Protein AF-0000000067716350 (afdb_homodimer)

Radius of gyration: 27.46 Å; Cα contacts (8 Å, |Δi|>4): 1296; chains: 2; bounding box: 77×73×74 Å

Nearest PDB structures (foldseek):
  3fq6-assembly1_A  TM=5.181E-01  e=1.708E+00  Bacteroides thetaiotaomicron
  4jrn-assembly1_A  TM=2.133E-01  e=3.505E-01  Toxoplasma gondii
  5oq6-assembly1_A  TM=3.630E-01  e=6.935E+00  Homo sapiens
  6ylk-assembly1_A  TM=3.065E-01  e=8.325E+00  Homo sapiens
  3fq6-assembly1_A  TM=5.169E-01  e=1.437E+00  Bacteroides thetaiotaomicron

pLDDT: mean 84.92, std 12.06, range [36.22, 98.44]

Secondary structure (DSSP, 8-state):
---EEEEEEEEE-TT-S--TTTTTTSS-S-EEEEEEETTS-EEEEEES-HHHHHHHHHHH-TTEEEEEEEE-SSS-HHHHHHHHHHHHHTTS-B--STTTTPPPPSS-EEEEEEE-------S-GGG---TTTS--SHHHHHHHHHHTSTTHHHHHHHHHHHHHHH-SSHHHHBTTTEEEEES--TT-BTTEEEEEEEEETTEEEEEEEEETTSSS--EEEEEEEEPPSS-HHHHS-TTSSEEEEEEEEETTEEEEEEEEEHHHHHHHHTTSS--TTHHHHHHHHHHHHHHHHHT-S-TTGGG--HHHHHHHHHHHHTTTTT-/---EEEEEEEEE-TT-S--TTTTTTSS-S-EEEEEEETTS-EEEEEES-HHHHHHHHHHH-TTEEEEEEEE-SSS-HHHHHHHHHHHHHHHS-B--STTTTPPPPSS-EEEEEEE-------S-GGG---TTTS--SHHHHHHHHHHTSTTHHHHHHHHHHHHHHH-SSHHHHBTTTEEEEES--TT-BTTEEEEEEEEETTEEEEEEEEETTSSS--EEEEEEEEPPSS-HHHHS-TTSSEEEEEEEEETTEEEEEEEEEHHHHHHHHTTSS--TTHHHHHHHHHHHHHHHHHT-S-TTGGG--HHHHHHHHHHHHTTTTT-

Organism: Corynebacterium glutamicum (strain ATCC 13032 / DSM 20300 / JCM 1318 / BCRC 11384 / CCUG 27702 / LMG 3730 / NBRC 12168 / NCIMB 10025 / NRRL B-2784 / 534) (NCBI:txid196627)

Structure (mmCIF, N/CA/C/O backbone):
data_AF-0000000067716350-model_v1
#
loop_
_entity.id
_entity.type
_entity.pdbx_description
1 polymer 'GIY-YIG domain-containing protein'
#
loop_
_atom_site.group_PDB
_atom_site.id
_atom_site.type_symbol
_atom_site.label_atom_id
_atom_site.label_alt_id
_atom_site.label_comp_id
_atom_site.label_asym_id
_atom_site.label_entity_id
_atom_site.label_seq_id
_atom_site.pdbx_PDB_ins_code
_atom_site.Cartn_x
_atom_site.Cartn_y
_atom_site.Cartn_z
_atom_site.occupancy
_atom_site.B_iso_or_equiv
_atom_site.auth_seq_id
_atom_site.auth_comp_id
_atom_site.auth_asym_id
_atom_site.auth_atom_id
_atom_site.pdbx_PDB_model_num
ATOM 1 N N . MET A 1 1 ? 18.609 28.844 41.25 1 36.41 1 MET A N 1
ATOM 2 C CA . MET A 1 1 ? 18.25 27.516 40.75 1 36.41 1 MET A CA 1
ATOM 3 C C . MET A 1 1 ? 18.672 27.344 39.312 1 36.41 1 MET A C 1
ATOM 5 O O . MET A 1 1 ? 18.453 28.219 38.469 1 36.41 1 MET A O 1
ATOM 9 N N . GLU A 1 2 ? 19.562 26.531 39.031 1 51.62 2 GLU A N 1
ATOM 10 C CA . GLU A 1 2 ? 20.281 26.406 37.75 1 51.62 2 GLU A CA 1
ATOM 11 C C . GLU A 1 2 ? 19.328 26 36.625 1 51.62 2 GLU A C 1
ATOM 13 O O . GLU A 1 2 ? 18.547 25.062 36.781 1 51.62 2 GLU A O 1
ATOM 18 N N . LYS A 1 3 ? 19.062 26.984 35.844 1 61.62 3 LYS A N 1
ATOM 19 C CA . LYS A 1 3 ? 18.203 26.781 34.688 1 61.62 3 LYS A CA 1
ATOM 20 C C . LYS A 1 3 ? 18.734 25.641 33.812 1 61.62 3 LYS A C 1
ATOM 22 O O . LYS A 1 3 ? 19.938 25.562 33.562 1 61.62 3 LYS A O 1
ATOM 27 N N . GLN A 1 4 ? 17.984 24.469 33.75 1 74.25 4 GLN A N 1
ATOM 28 C CA . GLN A 1 4 ? 18.328 23.375 32.844 1 74.25 4 GLN A CA 1
ATOM 29 C C . GLN A 1 4 ? 17.922 23.703 31.406 1 74.25 4 GLN A C 1
ATOM 31 O O . GLN A 1 4 ? 16.781 24.094 31.172 1 74.25 4 GLN A O 1
ATOM 36 N N . PHE A 1 5 ? 18.984 23.781 30.562 1 71 5 PHE A N 1
ATOM 37 C CA . PHE A 1 5 ? 18.766 24.109 29.156 1 71 5 PHE A CA 1
ATOM 38 C C . PHE A 1 5 ? 18.625 22.844 28.312 1 71 5 PHE A C 1
ATOM 40 O O . PHE A 1 5 ? 19.406 21.906 28.469 1 71 5 PHE A O 1
ATOM 47 N N . PHE A 1 6 ? 17.438 22.781 27.609 1 79.62 6 PHE A N 1
ATOM 48 C CA . PHE A 1 6 ? 17.219 21.703 26.672 1 79.62 6 PHE A CA 1
ATOM 49 C C . PHE A 1 6 ? 17.188 22.219 25.234 1 79.62 6 PHE A C 1
ATOM 51 O O . PHE A 1 6 ? 16.516 23.203 24.953 1 79.62 6 PHE A O 1
ATOM 58 N N . THR A 1 7 ? 18.094 21.625 24.438 1 79.38 7 THR A N 1
ATOM 59 C CA . THR A 1 7 ? 18.172 22.016 23.031 1 79.38 7 THR A CA 1
ATOM 60 C C . THR A 1 7 ? 17.438 21.016 22.156 1 79.38 7 THR A C 1
ATOM 62 O O . THR A 1 7 ? 17.656 19.812 22.266 1 79.38 7 THR A O 1
ATOM 65 N N . GLY A 1 8 ? 16.453 21.609 21.453 1 83.88 8 GLY A N 1
ATOM 66 C CA . GLY A 1 8 ? 15.758 20.797 20.469 1 83.88 8 GLY A CA 1
ATOM 67 C C . GLY A 1 8 ? 16 21.234 19.047 1 83.88 8 GLY A C 1
ATOM 68 O O . GLY A 1 8 ? 16.844 22.109 18.797 1 83.88 8 GLY A O 1
ATOM 69 N N . LYS A 1 9 ? 15.547 20.516 18.109 1 84.12 9 LYS A N 1
ATOM 70 C CA . LYS A 1 9 ? 15.617 20.859 16.688 1 84.12 9 LYS A CA 1
ATOM 71 C C . LYS A 1 9 ? 14.227 21.062 16.094 1 84.12 9 LYS A C 1
ATOM 73 O O . LYS A 1 9 ? 13.289 20.344 16.438 1 84.12 9 LYS A O 1
ATOM 78 N N . ARG A 1 10 ? 14.227 22.109 15.289 1 84.38 10 ARG A N 1
ATOM 79 C CA . ARG A 1 10 ? 12.977 22.406 14.602 1 84.38 10 ARG A CA 1
ATOM 80 C C . ARG A 1 10 ? 13.016 21.953 13.148 1 84.38 10 ARG A C 1
ATOM 82 O O . ARG A 1 10 ? 14.008 22.172 12.453 1 84.38 10 ARG A O 1
ATOM 89 N N . PHE A 1 11 ? 11.961 21.25 12.711 1 82.62 11 PHE A N 1
ATOM 90 C CA . PHE A 1 11 ? 11.859 20.703 11.367 1 82.62 11 PHE A CA 1
ATOM 91 C C . PHE A 1 11 ? 10.594 21.203 10.672 1 82.62 11 PHE A C 1
ATOM 93 O O . PHE A 1 11 ? 9.539 21.312 11.305 1 82.62 11 PHE A O 1
ATOM 100 N N . ASP A 1 12 ? 10.781 21.625 9.422 1 77.56 12 ASP A N 1
ATOM 101 C CA . ASP A 1 12 ? 9.609 21.844 8.578 1 77.56 12 ASP A CA 1
ATOM 102 C C . ASP A 1 12 ? 8.969 20.531 8.164 1 77.56 12 ASP A C 1
ATOM 104 O O . ASP A 1 12 ? 9.609 19.703 7.512 1 77.56 12 ASP A O 1
ATOM 108 N N . VAL A 1 13 ? 7.637 20.406 8.656 1 76.56 13 VAL A N 1
ATOM 109 C CA . VAL A 1 13 ? 7.035 19.094 8.414 1 76.56 13 VAL A CA 1
ATOM 110 C C . VAL A 1 13 ? 5.742 19.266 7.621 1 76.56 13 VAL A C 1
ATOM 112 O O . VAL A 1 13 ? 4.891 18.375 7.613 1 76.56 13 VAL A O 1
ATOM 115 N N . ARG A 1 14 ? 5.348 20.375 7 1 66.88 14 ARG A N 1
ATOM 116 C CA . ARG A 1 14 ? 4.105 20.734 6.324 1 66.88 14 ARG A CA 1
ATOM 117 C C . ARG A 1 14 ? 3.654 19.625 5.383 1 66.88 14 ARG A C 1
ATOM 119 O O . ARG A 1 14 ? 2.469 19.281 5.332 1 66.88 14 ARG A O 1
ATOM 126 N N . ASP A 1 15 ? 4.504 19.016 4.75 1 61.78 15 ASP A N 1
ATOM 127 C CA . ASP A 1 15 ? 4.074 18.078 3.723 1 61.78 15 ASP A CA 1
ATOM 128 C C . ASP A 1 15 ? 4.605 16.672 4.008 1 61.78 15 ASP A C 1
ATOM 130 O O . ASP A 1 15 ? 4.676 15.828 3.107 1 61.78 15 ASP A O 1
ATOM 134 N N . LEU A 1 16 ? 4.82 16.562 5.414 1 69.06 16 LEU A N 1
ATOM 135 C CA . LEU A 1 16 ? 5.395 15.258 5.73 1 69.06 16 LEU A CA 1
ATOM 136 C C . LEU A 1 16 ? 4.379 14.375 6.441 1 69.06 16 LEU A C 1
ATOM 138 O O . LEU A 1 16 ? 3.74 14.805 7.402 1 69.06 16 LEU A O 1
ATOM 142 N N . GLU A 1 17 ? 4.191 13.219 5.898 1 66.25 17 GLU A N 1
ATOM 143 C CA . GLU A 1 17 ? 3.344 12.242 6.586 1 66.25 17 GLU A CA 1
ATOM 144 C C . GLU A 1 17 ? 4.113 11.516 7.684 1 66.25 17 GLU A C 1
ATOM 146 O O . GLU A 1 17 ? 3.52 11.031 8.648 1 66.25 17 GLU A O 1
ATOM 151 N N . SER A 1 18 ? 5.449 11.422 7.391 1 69.88 18 SER A N 1
ATOM 152 C CA . SER A 1 18 ? 6.34 10.812 8.375 1 69.88 18 SER A CA 1
ATOM 153 C C . SER A 1 18 ? 7.551 11.703 8.648 1 69.88 18 SER A C 1
ATOM 155 O O . SER A 1 18 ? 8.008 12.422 7.758 1 69.88 18 SER A O 1
ATOM 157 N N . ILE A 1 19 ? 7.918 11.719 9.875 1 76.75 19 ILE A N 1
ATOM 158 C CA . ILE A 1 19 ? 9.062 12.555 10.242 1 76.75 19 ILE A CA 1
ATOM 159 C C . ILE A 1 19 ? 10.266 11.672 10.555 1 76.75 19 ILE A C 1
ATOM 161 O O . ILE A 1 19 ? 11.242 12.141 11.141 1 76.75 19 ILE A O 1
ATOM 165 N N . ALA A 1 20 ? 10.133 10.398 10.188 1 72.94 20 ALA A N 1
ATOM 166 C CA . ALA A 1 20 ? 11.227 9.477 10.492 1 72.94 20 ALA A CA 1
ATOM 167 C C . ALA A 1 20 ? 12.531 9.953 9.875 1 72.94 20 ALA A C 1
ATOM 169 O O . ALA A 1 20 ? 13.578 9.945 10.523 1 72.94 20 ALA A O 1
ATOM 170 N N . PHE A 1 21 ? 12.453 10.422 8.695 1 71 21 PHE A N 1
ATOM 171 C CA . PHE A 1 21 ? 13.664 10.781 7.973 1 71 21 PHE A CA 1
ATOM 172 C C . PHE A 1 21 ? 14.273 12.062 8.531 1 71 21 PHE A C 1
ATOM 174 O O . PHE A 1 21 ? 15.5 12.219 8.547 1 71 21 PHE A O 1
ATOM 181 N N . VAL A 1 22 ? 13.406 12.93 9.008 1 74.62 22 VAL A N 1
ATOM 182 C CA . VAL A 1 22 ? 13.945 14.203 9.477 1 74.62 22 VAL A CA 1
ATOM 183 C C . VAL A 1 22 ? 14.57 14.016 10.859 1 74.62 22 VAL A C 1
ATOM 185 O O . VAL A 1 22 ? 15.492 14.758 11.227 1 74.62 22 VAL A O 1
ATOM 188 N N . LEU A 1 23 ? 14.102 12.977 11.562 1 78.25 23 LEU A N 1
ATOM 189 C CA . LEU A 1 23 ? 14.617 12.758 12.906 1 78.25 23 LEU A CA 1
ATOM 190 C C . LEU A 1 23 ? 15.672 11.656 12.914 1 78.25 23 LEU A C 1
ATOM 192 O O . LEU A 1 23 ? 16.047 11.148 13.977 1 78.25 23 LEU A O 1
ATOM 196 N N . ARG A 1 24 ? 16.062 11.273 11.789 1 70.38 24 ARG A N 1
ATOM 197 C CA . ARG A 1 24 ? 16.922 10.109 11.648 1 70.38 24 ARG A CA 1
ATOM 198 C C . ARG A 1 24 ? 18.219 10.281 12.445 1 70.38 24 ARG A C 1
ATOM 200 O O . ARG A 1 24 ? 18.781 9.305 12.938 1 70.38 24 ARG A O 1
ATOM 207 N N . ASP A 1 25 ? 18.609 11.484 12.578 1 69.19 25 ASP A N 1
ATOM 208 C CA . ASP A 1 25 ? 19.875 11.742 13.242 1 69.19 25 ASP A CA 1
ATOM 209 C C . ASP A 1 25 ? 19.688 11.938 14.742 1 69.19 25 ASP A C 1
ATOM 211 O O . ASP A 1 25 ? 20.656 12.125 15.477 1 69.19 25 ASP A O 1
ATOM 215 N N . GLU A 1 26 ? 18.484 11.883 15.133 1 76 26 GLU A N 1
ATOM 216 C CA . GLU A 1 26 ? 18.219 12.008 16.562 1 76 26 GLU A CA 1
ATOM 217 C C . GLU A 1 26 ? 18.547 10.719 17.297 1 76 26 GLU A C 1
ATOM 219 O O . GLU A 1 26 ? 18.375 9.625 16.75 1 76 26 GLU A O 1
ATOM 224 N N . PRO A 1 27 ? 19.078 10.82 18.422 1 76.38 27 PRO A N 1
ATOM 225 C CA . PRO A 1 27 ? 19.531 9.625 19.156 1 76.38 27 PRO A CA 1
ATOM 226 C C . PRO A 1 27 ? 18.375 8.688 19.516 1 76.38 27 PRO A C 1
ATOM 228 O O . PRO A 1 27 ? 18.578 7.477 19.625 1 76.38 27 PRO A O 1
ATOM 231 N N . HIS A 1 28 ? 17.328 9.133 19.766 1 80 28 HIS A N 1
ATOM 232 C CA . HIS A 1 28 ? 16.125 8.359 20.031 1 80 28 HIS A CA 1
ATOM 233 C C . HIS A 1 28 ? 14.867 9.164 19.703 1 80 28 HIS A C 1
ATOM 235 O O . HIS A 1 28 ? 14.945 10.367 19.438 1 80 28 HIS A O 1
ATOM 241 N N . PHE A 1 29 ? 13.789 8.508 19.672 1 86.19 29 PHE A N 1
ATOM 242 C CA . PHE A 1 29 ? 12.547 9.141 19.25 1 86.19 29 PHE A CA 1
ATOM 243 C C . PHE A 1 29 ? 11.672 9.477 20.438 1 86.19 29 PHE A C 1
ATOM 245 O O . PHE A 1 29 ? 10.523 9.906 20.281 1 86.19 29 PHE A O 1
ATOM 252 N N . ARG A 1 30 ? 12.297 9.227 21.609 1 90.88 30 ARG A N 1
ATOM 253 C CA . ARG A 1 30 ? 11.578 9.594 22.828 1 90.88 30 ARG A CA 1
ATOM 254 C C . ARG A 1 30 ? 11.844 11.047 23.188 1 90.88 30 ARG A C 1
ATOM 256 O O . ARG A 1 30 ? 12.992 11.5 23.188 1 90.88 30 ARG A O 1
ATOM 263 N N . GLY A 1 31 ? 10.828 11.781 23.547 1 93.44 31 GLY A N 1
ATOM 264 C CA . GLY A 1 31 ? 11.055 13.141 24.016 1 93.44 31 GLY A CA 1
ATOM 265 C C . GLY A 1 31 ? 9.805 14 23.969 1 93.44 31 GLY A C 1
ATOM 266 O O . GLY A 1 31 ? 8.688 13.484 23.922 1 93.44 31 GLY A O 1
ATOM 267 N N . LEU A 1 32 ? 10.109 15.281 24.156 1 93.44 32 LEU A N 1
ATOM 268 C CA . LEU A 1 32 ? 9.086 16.312 24.031 1 93.44 32 LEU A CA 1
ATOM 269 C C . LEU A 1 32 ? 9.039 16.859 22.609 1 93.44 32 LEU A C 1
ATOM 271 O O . LEU A 1 32 ? 10.047 16.844 21.906 1 93.44 32 LEU A O 1
ATOM 275 N N . TYR A 1 33 ? 7.895 17.141 22.234 1 94 33 TYR A N 1
ATOM 276 C CA . TYR A 1 33 ? 7.793 17.766 20.938 1 94 33 TYR A CA 1
ATOM 277 C C . TYR A 1 33 ? 6.754 18.891 20.938 1 94 33 TYR A C 1
ATOM 279 O O . TYR A 1 33 ? 5.859 18.906 21.797 1 94 33 TYR A O 1
ATOM 287 N N . ARG A 1 34 ? 7.008 19.844 20.109 1 93.69 34 ARG A N 1
ATOM 288 C CA . ARG A 1 34 ? 6.07 20.938 19.875 1 93.69 34 ARG A CA 1
ATOM 289 C C . ARG A 1 34 ? 5.707 21.031 18.391 1 93.69 34 ARG A C 1
ATOM 291 O O . ARG A 1 34 ? 6.586 21.078 17.531 1 93.69 34 ARG A O 1
ATOM 298 N N . LEU A 1 35 ? 4.434 20.875 18.141 1 93.69 35 LEU A N 1
ATOM 299 C CA . LEU A 1 35 ? 3.908 21.062 16.797 1 93.69 35 LEU A CA 1
ATOM 300 C C . LEU A 1 35 ? 3.438 22.5 16.594 1 93.69 35 LEU A C 1
ATOM 302 O O . LEU A 1 35 ? 2.859 23.109 17.5 1 93.69 35 LEU A O 1
ATOM 306 N N . SER A 1 36 ? 3.762 23.062 15.484 1 91.94 36 SER A N 1
ATOM 307 C CA . SER A 1 36 ? 3.191 24.344 15.086 1 91.94 36 SER A CA 1
ATOM 308 C C . SER A 1 36 ? 2.213 24.172 13.93 1 91.94 36 SER A C 1
ATOM 310 O O . SER A 1 36 ? 2.424 23.344 13.047 1 91.94 36 SER A O 1
ATOM 312 N N . PHE A 1 37 ? 1.216 24.984 13.938 1 89.75 37 PHE A N 1
ATOM 313 C CA . PHE A 1 37 ? 0.148 24.875 12.953 1 89.75 37 PHE A CA 1
ATOM 314 C C . PHE A 1 37 ? 0.086 26.125 12.078 1 89.75 37 PHE A C 1
ATOM 316 O O . PHE A 1 37 ? 0.583 27.188 12.469 1 89.75 37 PHE A O 1
ATOM 323 N N . ALA A 1 38 ? -0.551 26 11 1 83.81 38 ALA A N 1
ATOM 324 C CA . ALA A 1 38 ? -0.684 27.094 10.047 1 83.81 38 ALA A CA 1
ATOM 325 C C . ALA A 1 38 ? -1.463 28.266 10.656 1 83.81 38 ALA A C 1
ATOM 327 O O . ALA A 1 38 ? -1.252 29.422 10.297 1 83.81 38 ALA A O 1
ATOM 328 N N . THR A 1 39 ? -2.234 27.953 11.602 1 83.69 39 THR A N 1
ATOM 329 C CA . THR A 1 39 ? -3.074 28.953 12.242 1 83.69 39 THR A CA 1
ATOM 330 C C . THR A 1 39 ? -2.27 29.75 13.266 1 83.69 39 THR A C 1
ATOM 332 O O . THR A 1 39 ? -2.756 30.75 13.797 1 83.69 39 THR A O 1
ATOM 335 N N . GLY A 1 40 ? -1.108 29.312 13.539 1 86.94 40 GLY A N 1
ATOM 336 C CA . GLY A 1 40 ? -0.303 29.969 14.555 1 86.94 40 GLY A CA 1
ATOM 337 C C . GLY A 1 40 ? -0.373 29.281 15.906 1 86.94 40 GLY A C 1
ATOM 338 O O . GLY A 1 40 ? 0.397 29.594 16.812 1 86.94 40 GLY A O 1
ATOM 339 N N . GLU A 1 41 ? -1.265 28.328 15.977 1 90.38 41 GLU A N 1
ATOM 340 C CA . GLU A 1 41 ? -1.387 27.562 17.219 1 90.38 41 GLU A CA 1
ATOM 341 C C . GLU A 1 41 ? -0.26 26.547 17.359 1 90.38 41 GLU A C 1
ATOM 343 O O . GLU A 1 41 ? 0.483 26.297 16.406 1 90.38 41 GLU A O 1
ATOM 348 N N . ALA A 1 42 ? -0.177 26.078 18.578 1 93.31 42 ALA A N 1
ATOM 349 C CA . ALA A 1 42 ? 0.829 25.047 18.844 1 93.31 42 ALA A CA 1
ATOM 350 C C . ALA A 1 42 ? 0.242 23.891 19.656 1 93.31 42 ALA A C 1
ATOM 352 O O . ALA A 1 42 ? -0.865 24 20.188 1 93.31 42 ALA A O 1
ATOM 353 N N . TYR A 1 43 ? 0.91 22.781 19.562 1 93.88 43 TYR A N 1
ATOM 354 C CA . TYR A 1 43 ? 0.632 21.625 20.406 1 93.88 43 TYR A CA 1
ATOM 355 C C . TYR A 1 43 ? 1.918 21.047 20.984 1 93.88 43 TYR A C 1
ATOM 357 O O . TYR A 1 43 ? 2.912 20.891 20.281 1 93.88 43 TYR A O 1
ATOM 365 N N . VAL A 1 44 ? 1.834 20.859 22.25 1 93.81 44 VAL A N 1
ATOM 366 C CA . VAL A 1 44 ? 2.992 20.266 22.922 1 93.81 44 VAL A CA 1
ATOM 367 C C . VAL A 1 44 ? 2.639 18.891 23.453 1 93.81 44 VAL A C 1
ATOM 369 O O . VAL A 1 44 ? 1.575 18.688 24.047 1 93.81 44 VAL A O 1
ATOM 372 N N . GLY A 1 45 ? 3.492 17.953 23.156 1 93.31 45 GLY A N 1
ATOM 373 C CA . GLY A 1 45 ? 3.289 16.594 23.641 1 93.31 45 GLY A CA 1
ATOM 374 C C . GLY A 1 45 ? 4.586 15.875 23.953 1 93.31 45 GLY A C 1
ATOM 375 O O . GLY A 1 45 ? 5.672 16.453 23.812 1 93.31 45 GLY A O 1
ATOM 376 N N . GLN A 1 46 ? 4.434 14.727 24.578 1 93.31 46 GLN A N 1
ATOM 377 C CA . GLN A 1 46 ? 5.539 13.805 24.797 1 93.31 46 GLN A CA 1
ATOM 378 C C . GLN A 1 46 ? 5.246 12.438 24.188 1 93.31 46 GLN A C 1
ATOM 380 O O . GLN A 1 46 ? 4.09 12.094 23.938 1 93.31 46 GLN A O 1
ATOM 385 N N . SER A 1 47 ? 6.32 11.82 23.766 1 91.81 47 SER A N 1
ATOM 386 C CA . SER A 1 47 ? 6.133 10.484 23.219 1 91.81 47 SER A CA 1
ATOM 387 C C . SER A 1 47 ? 7.387 9.633 23.391 1 91.81 47 SER A C 1
ATOM 389 O O . SER A 1 47 ? 8.5 10.156 23.422 1 91.81 47 SER A O 1
ATOM 391 N N . VAL A 1 48 ? 7.184 8.312 23.625 1 88.62 48 VAL A N 1
ATOM 392 C CA . VAL A 1 48 ? 8.297 7.371 23.609 1 88.62 48 VAL A CA 1
ATOM 393 C C . VAL A 1 48 ? 8.805 7.18 22.188 1 88.62 48 VAL A C 1
ATOM 395 O O . VAL A 1 48 ? 9.969 6.836 21.969 1 88.62 48 VAL A O 1
ATOM 398 N N . ASN A 1 49 ? 7.953 7.398 21.234 1 86.44 49 ASN A N 1
ATOM 399 C CA . ASN A 1 49 ? 8.266 7.359 19.812 1 86.44 49 ASN A CA 1
ATOM 400 C C . ASN A 1 49 ? 7.527 8.453 19.047 1 86.44 49 ASN A C 1
ATOM 402 O O . ASN A 1 49 ? 6.402 8.242 18.594 1 86.44 49 ASN A O 1
ATOM 406 N N . VAL A 1 50 ? 8.203 9.609 18.828 1 90.25 50 VAL A N 1
ATOM 407 C CA . VAL A 1 50 ? 7.566 10.797 18.266 1 90.25 50 VAL A CA 1
ATOM 408 C C . VAL A 1 50 ? 7.211 10.555 16.812 1 90.25 50 VAL A C 1
ATOM 410 O O . VAL A 1 50 ? 6.281 11.164 16.281 1 90.25 50 VAL A O 1
ATOM 413 N N . VAL A 1 51 ? 7.934 9.641 16.188 1 83.19 51 VAL A N 1
ATOM 414 C CA . VAL A 1 51 ? 7.641 9.344 14.797 1 83.19 51 VAL A CA 1
ATOM 415 C C . VAL A 1 51 ? 6.25 8.727 14.68 1 83.19 51 VAL A C 1
ATOM 417 O O . VAL A 1 51 ? 5.434 9.164 13.867 1 83.19 51 VAL A O 1
ATOM 420 N N . ASN A 1 52 ? 6.059 7.793 15.523 1 81.19 52 ASN A N 1
ATOM 421 C CA . ASN A 1 52 ? 4.746 7.16 15.539 1 81.19 52 ASN A CA 1
ATOM 422 C C . ASN A 1 52 ? 3.656 8.148 15.953 1 81.19 52 ASN A C 1
ATOM 424 O O . ASN A 1 52 ? 2.582 8.18 15.352 1 81.19 52 ASN A O 1
ATOM 428 N N . ARG A 1 53 ? 3.932 8.914 16.922 1 86.38 53 ARG A N 1
ATOM 429 C CA . ARG A 1 53 ? 2.961 9.867 17.438 1 86.38 53 ARG A CA 1
ATOM 430 C C . ARG A 1 53 ? 2.594 10.906 16.391 1 86.38 53 ARG A C 1
ATOM 432 O O . ARG A 1 53 ? 1.437 11.328 16.297 1 86.38 53 ARG A O 1
ATOM 439 N N . PHE A 1 54 ? 3.596 11.266 15.641 1 88.38 54 PHE A N 1
ATOM 440 C CA . PHE A 1 54 ? 3.367 12.273 14.617 1 88.38 54 PHE A CA 1
ATOM 441 C C . PHE A 1 54 ? 2.379 11.773 13.57 1 88.38 54 PHE A C 1
ATOM 443 O O . PHE A 1 54 ? 1.527 12.531 13.102 1 88.38 54 PHE A O 1
ATOM 450 N N . THR A 1 55 ? 2.521 10.523 13.25 1 76.62 55 THR A N 1
ATOM 451 C CA . THR A 1 55 ? 1.597 9.945 12.289 1 76.62 55 THR A CA 1
ATOM 452 C C . THR A 1 55 ? 0.154 10.094 12.766 1 76.62 55 THR A C 1
ATOM 454 O O . THR A 1 55 ? -0.732 10.438 11.977 1 76.62 55 THR A O 1
ATOM 457 N N . GLY A 1 56 ? -0.042 9.859 14.016 1 74.94 56 GLY A N 1
ATOM 458 C CA . GLY A 1 56 ? -1.354 10.07 14.602 1 74.94 56 GLY A CA 1
ATOM 459 C C . GLY A 1 56 ? -1.802 11.523 14.555 1 74.94 56 GLY A C 1
ATOM 460 O O . GLY A 1 56 ? -2.957 11.805 14.234 1 74.94 56 GLY A O 1
ATOM 461 N N . HIS A 1 57 ? -0.879 12.383 14.859 1 86.88 57 HIS A N 1
ATOM 462 C CA . HIS A 1 57 ? -1.189 13.812 14.828 1 86.88 57 HIS A CA 1
ATOM 463 C C . HIS A 1 57 ? -1.551 14.266 13.422 1 86.88 57 HIS A C 1
ATOM 465 O O . HIS A 1 57 ? -2.48 15.055 13.234 1 86.88 57 HIS A O 1
ATOM 471 N N . ARG A 1 58 ? -0.813 13.727 12.516 1 79.5 58 ARG A N 1
ATOM 472 C CA . ARG A 1 58 ? -1.031 14.102 11.125 1 79.5 58 ARG A CA 1
ATOM 473 C C . ARG A 1 58 ? -2.402 13.633 10.641 1 79.5 58 ARG A C 1
ATOM 475 O O . ARG A 1 58 ? -3.061 14.336 9.867 1 79.5 58 ARG A O 1
ATOM 482 N N . ARG A 1 59 ? -2.818 12.57 11.094 1 69 59 ARG A N 1
ATOM 483 C CA . ARG A 1 59 ? -4.152 12.086 10.758 1 69 59 ARG A CA 1
ATOM 484 C C . ARG A 1 59 ? -5.23 13 11.328 1 69 59 ARG A C 1
ATOM 486 O O . ARG A 1 59 ? -6.273 13.203 10.711 1 69 59 ARG A O 1
ATOM 493 N N . ARG A 1 60 ? -4.855 13.492 12.43 1 70.44 60 ARG A N 1
ATOM 494 C CA . ARG A 1 60 ? -5.812 14.336 13.133 1 70.44 60 ARG A CA 1
ATOM 495 C C . ARG A 1 60 ? -5.789 15.766 12.602 1 70.44 60 ARG A C 1
ATOM 497 O O . ARG A 1 60 ? -6.832 16.406 12.5 1 70.44 60 ARG A O 1
ATOM 504 N N . TRP A 1 61 ? -4.594 16.219 12.359 1 79.5 61 TRP A N 1
ATOM 505 C CA . TRP A 1 61 ? -4.398 17.609 11.945 1 79.5 61 TRP A CA 1
ATOM 506 C C . TRP A 1 61 ? -3.615 17.688 10.641 1 79.5 61 TRP A C 1
ATOM 508 O O . TRP A 1 61 ? -2.463 17.25 10.578 1 79.5 61 TRP A O 1
ATOM 518 N N . ASP A 1 62 ? -4.176 18.406 9.703 1 71.88 62 ASP A N 1
ATOM 519 C CA . ASP A 1 62 ? -3.525 18.484 8.398 1 71.88 62 ASP A CA 1
ATOM 520 C C . ASP A 1 62 ? -2.729 19.781 8.258 1 71.88 62 ASP A C 1
ATOM 522 O O . ASP A 1 62 ? -2.016 19.984 7.27 1 71.88 62 ASP A O 1
ATOM 526 N N . ASP A 1 63 ? -2.824 20.578 9.227 1 80.81 63 ASP A N 1
ATOM 527 C CA . ASP A 1 63 ? -2.217 21.906 9.07 1 80.81 63 ASP A CA 1
ATOM 528 C C . ASP A 1 63 ? -0.964 22.031 9.938 1 80.81 63 ASP A C 1
ATOM 530 O O . ASP A 1 63 ? -0.575 23.141 10.312 1 80.81 63 ASP A O 1
ATOM 534 N N . ILE A 1 64 ? -0.385 20.859 10.273 1 86.69 64 ILE A N 1
ATOM 535 C CA . ILE A 1 64 ? 0.888 20.906 10.984 1 86.69 64 ILE A CA 1
ATOM 536 C C . ILE A 1 64 ? 1.979 21.422 10.055 1 86.69 64 ILE A C 1
ATOM 538 O O . ILE A 1 64 ? 2.158 20.906 8.945 1 86.69 64 ILE A O 1
ATOM 542 N N . ILE A 1 65 ? 2.768 22.453 10.523 1 82.5 65 ILE A N 1
ATOM 543 C CA . ILE A 1 65 ? 3.752 23.047 9.617 1 82.5 65 ILE A CA 1
ATOM 544 C C . ILE A 1 65 ? 5.16 22.766 10.141 1 82.5 65 ILE A C 1
ATOM 546 O O . ILE A 1 65 ? 6.113 22.672 9.359 1 82.5 65 ILE A O 1
ATOM 550 N N . SER A 1 66 ? 5.371 22.641 11.438 1 87.69 66 SER A N 1
ATOM 551 C CA . SER A 1 66 ? 6.707 22.391 11.961 1 87.69 66 SER A CA 1
ATOM 552 C C . SER A 1 66 ? 6.656 21.531 13.219 1 87.69 66 SER A C 1
ATOM 554 O O . SER A 1 66 ? 5.625 21.453 13.891 1 87.69 66 SER A O 1
ATOM 556 N N . LEU A 1 67 ? 7.73 20.797 13.383 1 91.31 67 LEU A N 1
ATOM 557 C CA . LEU A 1 67 ? 7.965 19.969 14.562 1 91.31 67 LEU A CA 1
ATOM 558 C C . LEU A 1 67 ? 9.273 20.359 15.242 1 91.31 67 LEU A C 1
ATOM 560 O O . LEU A 1 67 ? 10.32 20.422 14.594 1 91.31 67 LEU A O 1
ATOM 564 N N . GLU A 1 68 ? 9.148 20.766 16.438 1 90.06 68 GLU A N 1
ATOM 565 C CA . GLU A 1 68 ? 10.312 20.922 17.297 1 90.06 68 GLU A CA 1
ATOM 566 C C . GLU A 1 68 ? 10.461 19.719 18.234 1 90.06 68 GLU A C 1
ATOM 568 O O . GLU A 1 68 ? 9.523 19.375 18.969 1 90.06 68 GLU A O 1
ATOM 573 N N . PHE A 1 69 ? 11.594 19.109 18.078 1 92.38 69 PHE A N 1
ATOM 574 C CA . PHE A 1 69 ? 11.781 17.875 18.844 1 92.38 69 PHE A CA 1
ATOM 575 C C . PHE A 1 69 ? 12.914 18.031 19.844 1 92.38 69 PHE A C 1
ATOM 577 O O . PHE A 1 69 ? 13.984 18.547 19.5 1 92.38 69 PHE A O 1
ATOM 584 N N . PHE A 1 70 ? 12.594 17.703 21.141 1 89.62 70 PHE A N 1
ATOM 585 C CA . PHE A 1 70 ? 13.547 17.672 22.25 1 89.62 70 PHE A CA 1
ATOM 586 C C . PHE A 1 70 ? 13.75 16.234 22.734 1 89.62 70 PHE A C 1
ATOM 588 O O . PHE A 1 70 ? 12.93 15.727 23.516 1 89.62 70 PHE A O 1
ATOM 595 N N . PRO A 1 71 ? 14.828 15.617 22.297 1 88.75 71 PRO A N 1
ATOM 596 C CA . PRO A 1 71 ? 15.039 14.227 22.688 1 88.75 71 PRO A CA 1
ATOM 597 C C . PRO A 1 71 ? 15.43 14.078 24.156 1 88.75 71 PRO A C 1
ATOM 599 O O . PRO A 1 71 ? 16.203 14.883 24.672 1 88.75 71 PRO A O 1
ATOM 602 N N . PHE A 1 72 ? 14.695 13.18 24.859 1 87 72 PHE A N 1
ATOM 603 C CA . PHE A 1 72 ? 15 12.82 26.25 1 87 72 PHE A CA 1
ATOM 604 C C . PHE A 1 72 ? 15.047 11.305 26.406 1 87 72 PHE A C 1
ATOM 606 O O . PHE A 1 72 ? 14.07 10.609 26.109 1 87 72 PHE A O 1
ATOM 613 N N . ALA A 1 73 ? 16.125 10.781 26.766 1 80.81 73 ALA A N 1
ATOM 614 C CA . ALA A 1 73 ? 16.281 9.336 26.891 1 80.81 73 ALA A CA 1
ATOM 615 C C . ALA A 1 73 ? 15.57 8.812 28.141 1 80.81 73 ALA A C 1
ATOM 617 O O . ALA A 1 73 ? 14.836 7.828 28.094 1 80.81 73 ALA A O 1
ATOM 618 N N . ASN A 1 74 ? 15.758 9.344 29.312 1 78.88 74 ASN A N 1
ATOM 619 C CA . ASN A 1 74 ? 15.328 8.727 30.562 1 78.88 74 ASN A CA 1
ATOM 620 C C . ASN A 1 74 ? 14.617 9.727 31.469 1 78.88 74 ASN A C 1
ATOM 622 O O . ASN A 1 74 ? 14.164 9.367 32.562 1 78.88 74 ASN A O 1
ATOM 626 N N . GLU A 1 75 ? 14.414 10.867 31.141 1 75.31 75 GLU A N 1
ATOM 627 C CA . GLU A 1 75 ? 13.828 11.883 32 1 75.31 75 GLU A CA 1
ATOM 628 C C . GLU A 1 75 ? 12.32 11.688 32.125 1 75.31 75 GLU A C 1
ATOM 630 O O . GLU A 1 75 ? 11.688 11.078 31.266 1 75.31 75 GLU A O 1
ATOM 635 N N . ASP A 1 76 ? 11.875 11.945 33.375 1 83.81 76 ASP A N 1
ATOM 636 C CA . ASP A 1 76 ? 10.43 12.094 33.5 1 83.81 76 ASP A CA 1
ATOM 637 C C . ASP A 1 76 ? 9.914 13.25 32.625 1 83.81 76 ASP A C 1
ATOM 639 O O . ASP A 1 76 ? 10.25 14.414 32.906 1 83.81 76 ASP A O 1
ATOM 643 N N . LEU A 1 77 ? 9.062 12.922 31.734 1 88.69 77 LEU A N 1
ATOM 644 C CA . LEU A 1 77 ? 8.68 13.898 30.719 1 88.69 77 LEU A CA 1
ATOM 645 C C . LEU A 1 77 ? 7.488 14.727 31.203 1 88.69 77 LEU A C 1
ATOM 647 O O . LEU A 1 77 ? 7.203 15.789 30.641 1 88.69 77 LEU A O 1
ATOM 651 N N . ASN A 1 78 ? 6.863 14.312 32.281 1 87.75 78 ASN A N 1
ATOM 652 C CA . ASN A 1 78 ? 5.629 14.977 32.688 1 87.75 78 ASN A CA 1
ATOM 653 C C . ASN A 1 78 ? 5.891 16.406 33.125 1 87.75 78 ASN A C 1
ATOM 655 O O . ASN A 1 78 ? 5.266 17.344 32.625 1 87.75 78 ASN A O 1
ATOM 659 N N . PRO A 1 79 ? 6.785 16.531 34.062 1 83.56 79 PRO A N 1
ATOM 660 C CA . PRO A 1 79 ? 7.039 17.922 34.469 1 83.56 79 PRO A CA 1
ATOM 661 C C . PRO A 1 79 ? 7.586 18.781 33.344 1 83.56 79 PRO A C 1
ATOM 663 O O . PRO A 1 79 ? 7.289 19.969 33.25 1 83.56 79 PRO A O 1
ATOM 666 N N . LEU A 1 80 ? 8.398 18.203 32.562 1 86.19 80 LEU A N 1
ATOM 667 C CA . LEU A 1 80 ? 8.977 18.922 31.422 1 86.19 80 LEU A CA 1
ATOM 668 C C . LEU A 1 80 ? 7.898 19.328 30.422 1 86.19 80 LEU A C 1
ATOM 670 O O . LEU A 1 80 ? 7.926 20.453 29.906 1 86.19 80 LEU A O 1
ATOM 674 N N . GLU A 1 81 ? 6.996 18.391 30.156 1 90.12 81 GLU A N 1
ATOM 675 C CA . GLU A 1 81 ? 5.895 18.688 29.25 1 90.12 81 GLU A CA 1
ATOM 676 C C . GLU A 1 81 ? 5.051 19.844 29.766 1 90.12 81 GLU A C 1
ATOM 678 O O . GLU A 1 81 ? 4.723 20.766 29 1 90.12 81 GLU A O 1
ATOM 683 N N . LYS A 1 82 ? 4.742 19.844 31.047 1 86.06 82 LYS A N 1
ATOM 684 C CA . LYS A 1 82 ? 3.963 20.922 31.641 1 86.06 82 LYS A CA 1
ATOM 685 C C . LYS A 1 82 ? 4.676 22.266 31.484 1 86.06 82 LYS A C 1
ATOM 687 O O . LYS A 1 82 ? 4.047 23.281 31.156 1 86.06 82 LYS A O 1
ATOM 692 N N . THR A 1 83 ? 5.938 22.219 31.734 1 84.25 83 THR A N 1
ATOM 693 C CA . THR A 1 83 ? 6.727 23.438 31.625 1 84.25 83 THR A CA 1
ATOM 694 C C . THR A 1 83 ? 6.734 23.953 30.188 1 84.25 83 THR A C 1
ATOM 696 O O . THR A 1 83 ? 6.559 25.156 29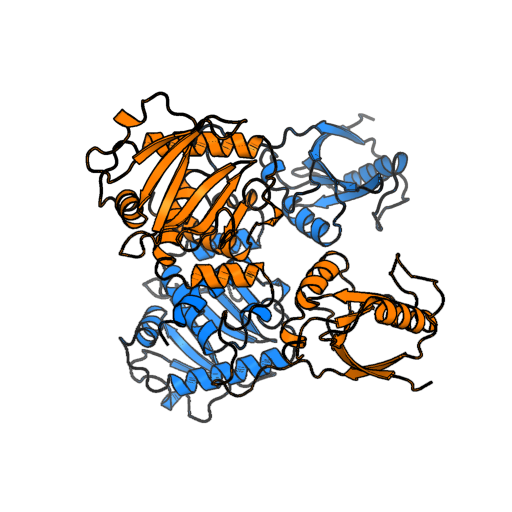.953 1 84.25 83 THR A O 1
ATOM 699 N N . LEU A 1 84 ? 6.957 23.047 29.25 1 88.75 84 LEU A N 1
ATOM 700 C CA . LEU A 1 84 ? 7 23.438 27.859 1 88.75 84 LEU A CA 1
ATOM 701 C C . LEU A 1 84 ? 5.645 23.969 27.391 1 88.75 84 LEU A C 1
ATOM 703 O O . LEU A 1 84 ? 5.574 24.906 26.609 1 88.75 84 LEU A O 1
ATOM 707 N N . ILE A 1 85 ? 4.562 23.375 27.844 1 89.62 85 ILE A N 1
ATOM 708 C CA . ILE A 1 85 ? 3.227 23.875 27.516 1 89.62 85 ILE A CA 1
ATOM 709 C C . ILE A 1 85 ? 3.068 25.297 28.016 1 89.62 85 ILE A C 1
ATOM 711 O O . ILE A 1 85 ? 2.666 26.188 27.266 1 89.62 85 ILE A O 1
ATOM 715 N N . SER A 1 86 ? 3.375 25.5 29.25 1 85.44 86 SER A N 1
ATOM 716 C CA . SER A 1 86 ? 3.242 26.812 29.859 1 85.44 86 SER A CA 1
ATOM 717 C C . SER A 1 86 ? 4.074 27.859 29.109 1 85.44 86 SER A C 1
ATOM 719 O O . SER A 1 86 ? 3.604 28.969 28.859 1 85.44 86 SER A O 1
ATOM 721 N N . MET A 1 87 ? 5.27 27.5 28.844 1 83.5 87 MET A N 1
ATOM 722 C CA . MET A 1 87 ? 6.148 28.406 28.109 1 83.5 87 MET A CA 1
ATOM 723 C C . MET A 1 87 ? 5.559 28.75 26.734 1 83.5 87 MET A C 1
ATOM 725 O O . MET A 1 87 ? 5.633 29.891 26.297 1 83.5 87 MET A O 1
ATOM 729 N N . THR A 1 88 ? 5.023 27.75 26.062 1 88.19 88 THR A N 1
ATOM 730 C CA . THR A 1 88 ? 4.441 27.938 24.734 1 88.19 88 THR A CA 1
ATOM 731 C C . THR A 1 88 ? 3.213 28.844 24.812 1 88.19 88 THR A C 1
ATOM 733 O O . THR A 1 88 ? 3.002 29.688 23.922 1 88.19 88 THR A O 1
ATOM 736 N N . GLU A 1 89 ? 2.49 28.75 25.844 1 86.88 89 GLU A N 1
ATOM 737 C CA . GLU A 1 89 ? 1.271 29.531 26.016 1 86.88 89 GLU A CA 1
ATOM 738 C C . GLU A 1 89 ? 1.588 31.016 26.203 1 86.88 89 GLU A C 1
ATOM 740 O O . GLU A 1 89 ? 0.729 31.875 25.984 1 86.88 89 GLU A O 1
ATOM 745 N N . GLU A 1 90 ? 2.701 31.25 26.641 1 80.88 90 GLU A N 1
ATOM 746 C CA . GLU A 1 90 ? 3.1 32.625 26.844 1 80.88 90 GLU A CA 1
ATOM 747 C C . GLU A 1 90 ? 3.178 33.375 25.516 1 80.88 90 GLU A C 1
ATOM 749 O O . GLU A 1 90 ? 2.994 34.594 25.469 1 80.88 90 GLU A O 1
ATOM 754 N N . SER A 1 91 ? 3.432 32.594 24.516 1 80.5 91 SER A N 1
ATOM 755 C CA . SER A 1 91 ? 3.662 33.281 23.25 1 80.5 91 SER A CA 1
ATOM 756 C C . SER A 1 91 ? 2.604 32.906 22.219 1 80.5 91 SER A C 1
ATOM 758 O O . SER A 1 91 ? 2.389 33.656 21.25 1 80.5 91 SER A O 1
ATOM 760 N N . THR A 1 92 ? 2.012 31.766 22.391 1 87.75 92 THR A N 1
ATOM 761 C CA . THR A 1 92 ? 1.058 31.312 21.375 1 87.75 92 THR A CA 1
ATOM 762 C C . THR A 1 92 ? -0.068 30.516 22.016 1 87.75 92 THR A C 1
ATOM 764 O O . THR A 1 92 ? 0.092 29.984 23.125 1 87.75 92 THR A O 1
ATOM 767 N N . SER A 1 93 ? -1.241 30.516 21.375 1 87.94 93 SER A N 1
ATOM 768 C CA . SER A 1 93 ? -2.33 29.641 21.812 1 87.94 93 SER A CA 1
ATOM 769 C C . SER A 1 93 ? -2.008 28.172 21.547 1 87.94 93 SER A C 1
ATOM 771 O O . SER A 1 93 ? -1.354 27.844 20.562 1 87.94 93 SER A O 1
ATOM 773 N N . VAL A 1 94 ? -2.461 27.281 22.453 1 91.38 94 VAL A N 1
ATOM 774 C CA . VAL A 1 94 ? -2.131 25.859 22.312 1 91.38 94 VAL A CA 1
ATOM 775 C C . VAL A 1 94 ? -3.408 25.062 22.109 1 91.38 94 VAL A C 1
ATOM 777 O O . VAL A 1 94 ? -4.473 25.422 22.609 1 91.38 94 VAL A O 1
ATOM 780 N N . ARG A 1 95 ? -3.279 23.953 21.312 1 87.44 95 ARG A N 1
ATOM 781 C CA . ARG A 1 95 ? -4.398 23.047 21.078 1 87.44 95 ARG A CA 1
ATOM 782 C C . ARG A 1 95 ? -4.492 21.984 22.172 1 87.44 95 ARG A C 1
ATOM 784 O O . ARG A 1 95 ? -5.379 21.125 22.141 1 87.44 95 ARG A O 1
ATOM 791 N N . ASN A 1 96 ? -3.613 22.047 23.062 1 85.69 96 ASN A N 1
ATOM 792 C CA . ASN A 1 96 ? -3.654 21.125 24.188 1 85.69 96 ASN A CA 1
ATOM 793 C C . ASN A 1 96 ? -4.938 21.281 25 1 85.69 96 ASN A C 1
ATOM 795 O O . ASN A 1 96 ? -5.395 22.406 25.234 1 85.69 96 ASN A O 1
ATOM 799 N N . ILE A 1 97 ? -5.57 20.203 25.281 1 73.5 97 ILE A N 1
ATOM 800 C CA . ILE A 1 97 ? -6.73 20.234 26.172 1 73.5 97 ILE A CA 1
ATOM 801 C C . ILE A 1 97 ? -6.285 20 27.609 1 73.5 97 ILE A C 1
ATOM 803 O O . ILE A 1 97 ? -6.664 20.75 28.516 1 73.5 97 ILE A O 1
ATOM 807 N N . ARG A 1 98 ? -5.492 18.953 27.734 1 71.06 98 ARG A N 1
ATOM 808 C CA . ARG A 1 98 ? -4.961 18.656 29.047 1 71.06 98 ARG A CA 1
ATOM 809 C C . ARG A 1 98 ? -3.818 19.594 29.406 1 71.06 98 ARG A C 1
ATOM 811 O O . ARG A 1 98 ? -2.924 19.828 28.594 1 71.06 98 ARG A O 1
ATOM 818 N N . ASP A 1 99 ? -3.684 20.219 30.562 1 70.94 99 ASP A N 1
ATOM 819 C CA . ASP A 1 99 ? -2.609 21 31.172 1 70.94 99 ASP A CA 1
ATOM 820 C C . ASP A 1 99 ? -2.545 22.406 30.578 1 70.94 99 ASP A C 1
ATOM 822 O O . ASP A 1 99 ? -1.674 23.188 30.953 1 70.94 99 ASP A O 1
ATOM 826 N N . ALA A 1 100 ? -3.434 22.656 29.531 1 74.38 100 ALA A N 1
ATOM 827 C CA . ALA A 1 100 ? -3.539 24.031 29.047 1 74.38 100 ALA A CA 1
ATOM 828 C C . ALA A 1 100 ? -4.074 24.953 30.141 1 74.38 100 ALA A C 1
ATOM 830 O O . ALA A 1 100 ? -4.988 24.578 30.891 1 74.38 100 ALA A O 1
ATOM 831 N N . GLY A 1 101 ? -3.434 26.125 30.203 1 69 101 GLY A N 1
ATOM 832 C CA . GLY A 1 101 ? -3.889 27.125 31.156 1 69 101 GLY A CA 1
ATOM 833 C C . GLY A 1 101 ? -3.389 26.875 32.562 1 69 101 GLY A C 1
ATOM 834 O O . GLY A 1 101 ? -3.783 27.562 33.5 1 69 101 GLY A O 1
ATOM 835 N N . LYS A 1 102 ? -2.646 25.797 32.781 1 71.38 102 LYS A N 1
ATOM 836 C CA . LYS A 1 102 ? -2.115 25.531 34.094 1 71.38 102 LYS A CA 1
ATOM 837 C C . LYS A 1 102 ? -0.792 26.25 34.312 1 71.38 102 LYS A C 1
ATOM 839 O O . LYS A 1 102 ? -0.021 26.453 33.375 1 71.38 102 LYS A O 1
ATOM 844 N N . PRO A 1 103 ? -0.659 26.734 35.625 1 62.62 103 PRO A N 1
ATOM 845 C CA . PRO A 1 103 ? 0.583 27.453 35.938 1 62.62 103 PRO A CA 1
ATOM 846 C C . PRO A 1 103 ? 1.827 26.594 35.688 1 62.62 103 PRO A C 1
ATOM 848 O O . PRO A 1 103 ? 1.746 25.359 35.719 1 62.62 103 PRO A O 1
ATOM 851 N N . ARG A 1 104 ? 2.9 27.328 35.344 1 60.38 104 ARG A N 1
ATOM 852 C CA . ARG A 1 104 ? 4.199 26.703 35.125 1 60.38 104 ARG A CA 1
ATOM 853 C C . ARG A 1 104 ? 4.656 25.938 36.375 1 60.38 104 ARG A C 1
ATOM 855 O O . ARG A 1 104 ? 4.371 26.344 37.5 1 60.38 104 ARG A O 1
ATOM 862 N N . GLY A 1 105 ? 5.062 24.703 36.188 1 56.34 105 GLY A N 1
ATOM 863 C CA . GLY A 1 105 ? 5.691 24.047 37.312 1 56.34 105 GLY A CA 1
ATOM 864 C C . GLY A 1 105 ? 6.848 24.828 37.906 1 56.34 105 GLY A C 1
ATOM 865 O O . GLY A 1 105 ? 7.266 25.844 37.344 1 56.34 105 GLY A O 1
ATOM 866 N N . GLU A 1 106 ? 7.258 24.594 39.156 1 55.62 106 GLU A N 1
ATOM 867 C CA . GLU A 1 106 ? 8.273 25.266 39.938 1 55.62 106 GLU A CA 1
ATOM 868 C C . GLU A 1 106 ? 9.648 25.156 39.281 1 55.62 106 GLU A C 1
ATOM 870 O O . GLU A 1 106 ? 10.578 25.891 39.656 1 55.62 106 GLU A O 1
ATOM 875 N N . GLU A 1 107 ? 9.797 24.312 38.344 1 60.06 107 GLU A N 1
ATOM 876 C CA . GLU A 1 107 ? 11.148 24.094 37.844 1 60.06 107 GLU A CA 1
ATOM 877 C C . GLU A 1 107 ? 11.43 24.984 36.625 1 60.06 107 GLU A C 1
ATOM 879 O O . GLU A 1 107 ? 10.539 25.266 35.844 1 60.06 107 GLU A O 1
ATOM 884 N N . ASP A 1 108 ? 12.648 25.656 36.656 1 65.06 108 ASP A N 1
ATOM 885 C CA . ASP A 1 108 ? 13.062 26.594 35.625 1 65.06 108 ASP A CA 1
ATOM 886 C C . ASP A 1 108 ? 13.703 25.859 34.438 1 65.06 108 ASP A C 1
ATOM 888 O O . ASP A 1 108 ? 14.875 25.484 34.5 1 65.06 108 ASP A O 1
ATOM 892 N N . PHE A 1 109 ? 12.883 25.328 33.594 1 71.88 109 PHE A N 1
ATOM 893 C CA . PHE A 1 109 ? 13.406 24.734 32.375 1 71.88 109 PHE A CA 1
ATOM 894 C C . PHE A 1 109 ? 13.383 25.734 31.219 1 71.88 109 PHE A C 1
ATOM 896 O O . PHE A 1 109 ? 12.469 26.547 31.109 1 71.88 109 PHE A O 1
ATOM 903 N N . VAL A 1 110 ? 14.617 25.859 30.484 1 69.62 110 VAL A N 1
ATOM 904 C CA . VAL A 1 110 ? 14.672 26.656 29.266 1 69.62 110 VAL A CA 1
ATOM 905 C C . VAL A 1 110 ? 14.773 25.734 28.047 1 69.62 110 VAL A C 1
ATOM 907 O O . VAL A 1 110 ? 15.609 24.828 28.016 1 69.62 110 VAL A O 1
ATOM 910 N N . PHE A 1 111 ? 13.805 25.891 27.109 1 75.12 111 PHE A N 1
ATOM 911 C CA . PHE A 1 111 ? 13.812 25.125 25.875 1 75.12 111 PHE A CA 1
ATOM 912 C C . PHE A 1 111 ? 14.25 26 24.703 1 75.12 111 PHE A C 1
ATOM 914 O O . PHE A 1 111 ? 13.695 27.078 24.484 1 75.12 111 PHE A O 1
ATOM 921 N N . ASP A 1 112 ? 15.422 25.625 24.016 1 70.75 112 ASP A N 1
ATOM 922 C CA . ASP A 1 112 ? 15.883 26.281 22.797 1 70.75 112 ASP A CA 1
ATOM 923 C C . ASP A 1 112 ? 15.906 25.297 21.625 1 70.75 112 ASP A C 1
ATOM 925 O O . ASP A 1 112 ? 16 24.094 21.828 1 70.75 112 ASP A O 1
ATOM 929 N N . SER A 1 113 ? 15.523 25.781 20.484 1 71.31 113 SER A N 1
ATOM 930 C CA . SER A 1 113 ? 15.531 24.906 19.312 1 71.31 113 SER A CA 1
ATOM 931 C C . SER A 1 113 ? 16.422 25.469 18.203 1 71.31 113 SER A C 1
ATOM 933 O O . SER A 1 113 ? 16.5 26.688 18.031 1 71.31 113 SER A O 1
ATOM 935 N N . GLU A 1 114 ? 17.344 24.609 17.672 1 67.94 114 GLU A N 1
ATOM 936 C CA . GLU A 1 114 ? 18.078 24.922 16.438 1 67.94 114 GLU A CA 1
ATOM 937 C C . GLU A 1 114 ? 17.391 24.328 15.219 1 67.94 114 GLU A C 1
ATOM 939 O O . GLU A 1 114 ? 16.562 23.422 15.336 1 67.94 114 GLU A O 1
ATOM 944 N N . ASN A 1 115 ? 17.531 25.094 14.07 1 58.62 115 ASN A N 1
ATOM 945 C CA . ASN A 1 115 ? 16.953 24.547 12.844 1 58.62 115 ASN A CA 1
ATOM 946 C C . ASN A 1 115 ? 17.562 23.188 12.5 1 58.62 115 ASN A C 1
ATOM 948 O O . ASN A 1 115 ? 18.781 23.047 12.453 1 58.62 115 ASN A O 1
ATOM 952 N N . GLY A 1 116 ? 16.859 22.203 12.812 1 56.91 116 GLY A N 1
ATOM 953 C CA . GLY A 1 116 ? 17.328 20.906 12.367 1 56.91 116 GLY A CA 1
ATOM 954 C C . GLY A 1 116 ? 17.531 20.828 10.859 1 56.91 116 GLY A C 1
ATOM 955 O O . GLY A 1 116 ? 16.859 21.531 10.102 1 56.91 116 GLY A O 1
ATOM 956 N N . VAL A 1 117 ? 18.812 20.656 10.477 1 48.12 117 VAL A N 1
ATOM 957 C CA . VAL A 1 117 ? 19.047 20.406 9.055 1 48.12 117 VAL A CA 1
ATOM 958 C C . VAL A 1 117 ? 18.547 19.016 8.68 1 48.12 117 VAL A C 1
ATOM 960 O O . VAL A 1 117 ? 18.859 18.031 9.367 1 48.12 117 VAL A O 1
ATOM 963 N N . SER A 1 118 ? 17.391 18.938 8.203 1 48.84 118 SER A N 1
ATOM 964 C CA . SER A 1 118 ? 16.641 17.734 7.867 1 48.84 118 SER A CA 1
ATOM 965 C C . SER A 1 118 ? 17.531 16.703 7.172 1 48.84 118 SER A C 1
ATOM 967 O O . SER A 1 118 ? 17.531 15.523 7.531 1 48.84 118 SER A O 1
ATOM 969 N N . SER A 1 119 ? 18.094 16.812 5.773 1 52.03 119 SER A N 1
ATOM 970 C CA . SER A 1 119 ? 18.062 15.68 4.855 1 52.03 119 SER A CA 1
ATOM 971 C C . SER A 1 119 ? 19.312 14.82 5.012 1 52.03 119 SER A C 1
ATOM 973 O O . SER A 1 119 ? 20.375 15.141 4.449 1 52.03 119 SER A O 1
ATOM 975 N N . PRO A 1 120 ? 19.5 14.039 6.141 1 60.69 120 PRO A N 1
ATOM 976 C CA . PRO A 1 120 ? 20.672 13.172 6.371 1 60.69 120 PRO A CA 1
ATOM 977 C C . PRO A 1 120 ? 20.797 12.078 5.312 1 60.69 120 PRO A C 1
ATOM 979 O O . PRO A 1 120 ? 21.25 10.969 5.617 1 60.69 120 PRO A O 1
ATOM 982 N N . LEU A 1 121 ? 20.516 12.281 4.078 1 77.06 121 LEU A N 1
ATOM 983 C CA . LEU A 1 121 ? 20.797 11.195 3.143 1 77.06 121 LEU A CA 1
ATOM 984 C C . LEU A 1 121 ? 22.281 11.148 2.795 1 77.06 121 LEU A C 1
ATOM 986 O O . LEU A 1 121 ? 22.828 12.125 2.277 1 77.06 121 LEU A O 1
ATOM 990 N N . SER A 1 122 ? 22.969 10.078 3.195 1 82.69 122 SER A N 1
ATOM 991 C CA . SER A 1 122 ? 24.406 9.914 2.932 1 82.69 122 SER A CA 1
ATOM 992 C C . SER A 1 122 ? 24.703 10.016 1.438 1 82.69 122 SER A C 1
ATOM 994 O O . SER A 1 122 ? 23.938 9.492 0.614 1 82.69 122 SER A O 1
ATOM 996 N N . TRP A 1 123 ? 25.797 10.648 1.099 1 86.81 123 TRP A N 1
ATOM 997 C CA . TRP A 1 123 ? 26.266 10.688 -0.284 1 86.81 123 TRP A CA 1
ATOM 998 C C . TRP A 1 123 ? 26.938 9.375 -0.671 1 86.81 123 TRP A C 1
ATOM 1000 O O . TRP A 1 123 ? 27.141 9.102 -1.856 1 86.81 123 TRP A O 1
ATOM 1010 N N . ASP A 1 124 ? 27.375 8.648 0.348 1 88.94 124 ASP A N 1
ATOM 1011 C CA . ASP A 1 124 ? 28.031 7.363 0.144 1 88.94 124 ASP A CA 1
ATOM 1012 C C . ASP A 1 124 ? 27 6.242 -0.025 1 88.94 124 ASP A C 1
ATOM 1014 O O . ASP A 1 124 ? 26.297 5.895 0.921 1 88.94 124 ASP A O 1
ATOM 1018 N N . ARG A 1 125 ? 26.984 5.645 -1.209 1 92.81 125 ARG A N 1
ATOM 1019 C CA . ARG A 1 125 ? 26.016 4.602 -1.523 1 92.81 125 ARG A CA 1
ATOM 1020 C C . ARG A 1 125 ? 26.156 3.418 -0.575 1 92.81 125 ARG A C 1
ATOM 1022 O O . ARG A 1 125 ? 25.156 2.777 -0.222 1 92.81 125 ARG A O 1
ATOM 1029 N N . GLU A 1 126 ? 27.359 3.129 -0.146 1 90.12 126 GLU A N 1
ATOM 1030 C CA . GLU A 1 126 ? 27.594 1.993 0.739 1 90.12 126 GLU A CA 1
ATOM 1031 C C . GLU A 1 126 ? 27 2.232 2.121 1 90.12 126 GLU A C 1
ATOM 1033 O O . GLU A 1 126 ? 26.734 1.285 2.867 1 90.12 126 GLU A O 1
ATOM 1038 N N . LYS A 1 127 ? 26.75 3.504 2.455 1 87.69 127 LYS A N 1
ATOM 1039 C CA . LYS A 1 127 ? 26.203 3.865 3.76 1 87.69 127 LYS A CA 1
ATOM 1040 C C . LYS A 1 127 ? 24.688 4.117 3.676 1 87.69 127 LYS A C 1
ATOM 1042 O O . LYS A 1 127 ? 24.078 4.578 4.641 1 87.69 127 LYS A O 1
ATOM 1047 N N . ARG A 1 128 ? 24.172 3.838 2.502 1 87.81 128 ARG A N 1
ATOM 1048 C CA . ARG A 1 128 ? 22.734 4.062 2.34 1 87.81 128 ARG A CA 1
ATOM 1049 C C . ARG A 1 128 ? 21.938 3.168 3.275 1 87.81 128 ARG A C 1
ATOM 1051 O O . ARG A 1 128 ? 22.391 2.092 3.662 1 87.81 128 ARG A O 1
ATOM 1058 N N . ILE A 1 129 ? 20.766 3.615 3.643 1 85.38 129 ILE A N 1
ATOM 1059 C CA . ILE A 1 129 ? 19.812 2.783 4.383 1 85.38 129 ILE A CA 1
ATOM 1060 C C . ILE A 1 129 ? 18.984 1.96 3.408 1 85.38 129 ILE A C 1
ATOM 1062 O O . ILE A 1 129 ? 18.109 2.498 2.725 1 85.38 129 ILE A O 1
ATOM 1066 N N . PRO A 1 130 ? 19.266 0.683 3.307 1 90.06 130 PRO A N 1
ATOM 1067 C CA . PRO A 1 130 ? 18.484 -0.157 2.393 1 90.06 130 PRO A CA 1
ATOM 1068 C C . PRO A 1 130 ? 17.031 -0.336 2.844 1 90.06 130 PRO A C 1
ATOM 1070 O O . PRO A 1 130 ? 16.703 -0.05 3.996 1 90.06 130 PRO A O 1
ATOM 1073 N N . PRO A 1 131 ? 16.219 -0.805 1.913 1 90.38 131 PRO A N 1
ATOM 1074 C CA . PRO A 1 131 ? 14.82 -1.044 2.266 1 90.38 131 PRO A CA 1
ATOM 1075 C C . PRO A 1 131 ? 14.664 -1.957 3.48 1 90.38 131 PRO A C 1
ATOM 1077 O O . PRO A 1 131 ? 15.273 -3.029 3.531 1 90.38 131 PRO A O 1
ATOM 1080 N N . GLY A 1 132 ? 13.883 -1.475 4.441 1 84.75 132 GLY A N 1
ATOM 1081 C CA . GLY A 1 132 ? 13.516 -2.316 5.57 1 84.75 132 GLY A CA 1
ATOM 1082 C C . GLY A 1 132 ? 14.516 -2.264 6.707 1 84.75 132 GLY A C 1
ATOM 1083 O O . GLY A 1 132 ? 14.266 -2.799 7.785 1 84.75 132 GLY A O 1
ATOM 1084 N N . SER A 1 133 ? 15.664 -1.694 6.52 1 83.12 133 SER A N 1
ATOM 1085 C CA . SER A 1 133 ? 16.719 -1.699 7.535 1 83.12 133 SER A CA 1
ATOM 1086 C C . SER A 1 133 ? 16.406 -0.705 8.648 1 83.12 133 SER A C 1
ATOM 1088 O O . SER A 1 133 ? 16.891 -0.847 9.773 1 83.12 133 SER A O 1
ATOM 1090 N N . TYR A 1 134 ? 15.656 0.248 8.297 1 74.81 134 TYR A N 1
ATOM 1091 C CA . TYR A 1 134 ? 15.234 1.25 9.266 1 74.81 134 TYR A CA 1
ATOM 1092 C C . TYR A 1 134 ? 13.773 1.631 9.055 1 74.81 134 TYR A C 1
ATOM 1094 O O . TYR A 1 134 ? 13.453 2.41 8.156 1 74.81 134 TYR A O 1
ATOM 1102 N N . VAL A 1 135 ? 12.938 0.902 9.82 1 75.81 135 VAL A N 1
ATOM 1103 C CA . VAL A 1 135 ? 11.516 1.213 9.719 1 75.81 135 VAL A CA 1
ATOM 1104 C C . VAL A 1 135 ? 11 1.739 11.062 1 75.81 135 VAL A C 1
ATOM 1106 O O . VAL A 1 135 ? 11.336 1.197 12.117 1 75.81 135 VAL A O 1
ATOM 1109 N N . VAL A 1 136 ? 10.273 2.766 11.008 1 62.28 136 VAL A N 1
ATOM 1110 C CA . VAL A 1 136 ? 9.922 3.482 12.234 1 62.28 136 VAL A CA 1
ATOM 1111 C C . VAL A 1 136 ? 8.531 3.053 12.703 1 62.28 136 VAL A C 1
ATOM 1113 O O . VAL A 1 136 ? 8.281 2.943 13.906 1 62.28 136 VAL A O 1
ATOM 1116 N N . SER A 1 137 ? 7.672 2.846 11.758 1 68.25 137 SER A N 1
ATOM 1117 C CA . SER A 1 137 ? 6.316 2.484 12.164 1 68.25 137 SER A CA 1
ATOM 1118 C C . SER A 1 137 ? 6.211 0.995 12.477 1 68.25 137 SER A C 1
ATOM 1120 O O . SER A 1 137 ? 6.875 0.175 11.836 1 68.25 137 SER A O 1
ATOM 1122 N N . THR A 1 138 ? 5.387 0.71 13.469 1 75.56 138 THR A N 1
ATOM 1123 C CA . THR A 1 138 ? 5.113 -0.683 13.805 1 75.56 138 THR A CA 1
ATOM 1124 C C . THR A 1 138 ? 4.543 -1.428 12.602 1 75.56 138 THR A C 1
ATOM 1126 O O . THR A 1 138 ? 4.891 -2.584 12.359 1 75.56 138 THR A O 1
ATOM 1129 N N . GLU A 1 139 ? 3.725 -0.792 11.922 1 81.31 139 GLU A N 1
ATOM 1130 C CA . GLU A 1 139 ? 3.123 -1.379 10.727 1 81.31 139 GLU A CA 1
ATOM 1131 C C . GLU A 1 139 ? 4.188 -1.782 9.711 1 81.31 139 GLU A C 1
ATOM 1133 O O . GLU A 1 139 ? 4.203 -2.92 9.234 1 81.31 139 GLU A O 1
ATOM 1138 N N . SER A 1 140 ? 5.102 -0.852 9.492 1 83.56 140 SER A N 1
ATOM 1139 C CA . SER A 1 140 ? 6.164 -1.122 8.531 1 83.56 140 SER A CA 1
ATOM 1140 C C . SER A 1 140 ? 7.109 -2.205 9.047 1 83.56 140 SER A C 1
ATOM 1142 O O . SER A 1 140 ? 7.547 -3.066 8.281 1 83.56 140 SER A O 1
ATOM 1144 N N . ALA A 1 141 ? 7.367 -2.139 10.281 1 86.38 141 ALA A N 1
ATOM 1145 C CA . ALA A 1 141 ? 8.273 -3.119 10.867 1 86.38 141 ALA A CA 1
ATOM 1146 C C . ALA A 1 141 ? 7.715 -4.531 10.742 1 86.38 141 ALA A C 1
ATOM 1148 O O . ALA A 1 141 ? 8.43 -5.457 10.352 1 86.38 141 ALA A O 1
ATOM 1149 N N . LYS A 1 142 ? 6.465 -4.688 11.008 1 92.06 142 LYS A N 1
ATOM 1150 C CA . LYS A 1 142 ? 5.812 -5.992 10.914 1 92.06 142 LYS A CA 1
ATOM 1151 C C . LYS A 1 142 ? 5.762 -6.48 9.469 1 92.06 142 LYS A C 1
ATOM 1153 O O . LYS A 1 142 ? 5.977 -7.664 9.195 1 92.06 142 LYS A O 1
ATOM 1158 N N . PHE A 1 143 ? 5.504 -5.566 8.617 1 94.25 143 PHE A N 1
ATOM 1159 C CA . PHE A 1 143 ? 5.465 -5.938 7.211 1 94.25 143 PHE A CA 1
ATOM 1160 C C . PHE A 1 143 ? 6.844 -6.387 6.734 1 94.25 143 PHE A C 1
ATOM 1162 O O . PHE A 1 143 ? 6.965 -7.402 6.043 1 94.25 143 PHE A O 1
ATOM 1169 N N . VAL A 1 144 ? 7.82 -5.602 7.105 1 92.44 144 VAL A N 1
ATOM 1170 C CA . VAL A 1 144 ? 9.188 -5.914 6.699 1 92.44 144 VAL A CA 1
ATOM 1171 C C . VAL A 1 144 ? 9.586 -7.281 7.242 1 92.44 144 VAL A C 1
ATOM 1173 O O . VAL A 1 144 ? 10.141 -8.109 6.512 1 92.44 144 VAL A O 1
ATOM 1176 N N . GLN A 1 145 ? 9.289 -7.531 8.469 1 93.5 145 GLN A N 1
ATOM 1177 C CA . GLN A 1 145 ? 9.594 -8.82 9.078 1 93.5 145 GLN A CA 1
ATOM 1178 C C . GLN A 1 145 ? 8.922 -9.961 8.32 1 93.5 145 GLN A C 1
ATOM 1180 O O . GLN A 1 145 ? 9.547 -10.992 8.055 1 93.5 145 GLN A O 1
ATOM 1185 N N . LEU A 1 146 ? 7.711 -9.805 7.957 1 96 146 LEU A N 1
ATOM 1186 C CA . LEU A 1 146 ? 6.965 -10.82 7.227 1 96 146 LEU A CA 1
ATOM 1187 C C . LEU A 1 146 ? 7.551 -11.031 5.832 1 96 146 LEU A C 1
ATOM 1189 O O . LEU A 1 146 ? 7.793 -12.164 5.418 1 96 146 LEU A O 1
ATOM 1193 N N . ALA A 1 147 ? 7.777 -9.938 5.156 1 93.69 147 ALA A N 1
ATOM 1194 C CA . ALA A 1 147 ? 8.219 -9.969 3.768 1 93.69 147 ALA A CA 1
ATOM 1195 C C . ALA A 1 147 ? 9.609 -10.602 3.648 1 93.69 147 ALA A C 1
ATOM 1197 O O . ALA A 1 147 ? 10 -11.055 2.57 1 93.69 147 ALA A O 1
ATOM 1198 N N . GLN A 1 148 ? 10.312 -10.625 4.668 1 91.06 148 GLN A N 1
ATOM 1199 C CA . GLN A 1 148 ? 11.664 -11.172 4.645 1 91.06 148 GLN A CA 1
ATOM 1200 C C . GLN A 1 148 ? 11.672 -12.641 5.035 1 91.06 148 GLN A C 1
ATOM 1202 O O . GLN A 1 148 ? 12.719 -13.297 5.008 1 91.06 148 GLN A O 1
ATOM 1207 N N . GLN A 1 149 ? 10.469 -13.18 5.344 1 90.88 149 GLN A N 1
ATOM 1208 C CA . GLN A 1 149 ? 10.383 -14.609 5.59 1 90.88 149 GLN A CA 1
ATOM 1209 C C . GLN A 1 149 ? 10.734 -15.406 4.336 1 90.88 149 GLN A C 1
ATOM 1211 O O . GLN A 1 149 ? 10.375 -15.016 3.223 1 90.88 149 GLN A O 1
ATOM 1216 N N . PRO A 1 150 ? 11.414 -16.562 4.492 1 87.56 150 PRO A N 1
ATOM 1217 C CA . PRO A 1 150 ? 11.812 -17.359 3.338 1 87.56 150 PRO A CA 1
ATOM 1218 C C . PRO A 1 150 ? 10.625 -17.828 2.494 1 87.56 150 PRO A C 1
ATOM 1220 O O . PRO A 1 150 ? 10.734 -17.922 1.271 1 87.56 150 PRO A O 1
ATOM 1223 N N . ASN A 1 151 ? 9.5 -18.031 3.107 1 90.81 151 ASN A N 1
ATOM 1224 C CA . ASN A 1 151 ? 8.352 -18.562 2.381 1 90.81 151 ASN A CA 1
ATOM 1225 C C . ASN A 1 151 ? 7.328 -17.469 2.062 1 90.81 151 ASN A C 1
ATOM 1227 O O . ASN A 1 151 ? 6.172 -17.781 1.762 1 90.81 151 ASN A O 1
ATOM 1231 N N . TYR A 1 152 ? 7.805 -16.266 2.033 1 93.81 152 TYR A N 1
ATOM 1232 C CA . TYR A 1 152 ? 6.836 -15.188 1.852 1 93.81 152 TYR A CA 1
ATOM 1233 C C . TYR A 1 152 ? 6.289 -15.18 0.428 1 93.81 152 TYR A C 1
ATOM 1235 O O . TYR A 1 152 ? 5.102 -14.938 0.214 1 93.81 152 TYR A O 1
ATOM 1243 N N . ARG A 1 153 ? 7.133 -15.43 -0.557 1 91.94 153 ARG A N 1
ATOM 1244 C CA . ARG A 1 153 ? 6.695 -15.359 -1.945 1 91.94 153 ARG A CA 1
ATOM 1245 C C . ARG A 1 153 ? 5.574 -16.359 -2.219 1 91.94 153 ARG A C 1
ATOM 1247 O O . ARG A 1 153 ? 4.496 -15.977 -2.684 1 91.94 153 ARG A O 1
ATOM 1254 N N . PRO A 1 154 ? 5.773 -17.625 -1.871 1 95 154 PRO A N 1
ATOM 1255 C CA . PRO A 1 154 ? 4.656 -18.547 -2.074 1 95 154 PRO A CA 1
ATOM 1256 C C . PRO A 1 154 ? 3.447 -18.203 -1.205 1 95 154 PRO A C 1
ATOM 1258 O O . PRO A 1 154 ? 2.305 -18.406 -1.63 1 95 154 PRO A O 1
ATOM 1261 N N . LEU A 1 155 ? 3.686 -17.781 -0.018 1 96.94 155 LEU A N 1
ATOM 1262 C CA . LEU A 1 155 ? 2.588 -17.375 0.856 1 96.94 155 LEU A CA 1
ATOM 1263 C C . LEU A 1 155 ? 1.785 -16.234 0.236 1 96.94 155 LEU A C 1
ATOM 1265 O O . LEU A 1 155 ? 0.552 -16.281 0.23 1 96.94 155 LEU A O 1
ATOM 1269 N N . ARG A 1 156 ? 2.479 -15.234 -0.247 1 96.5 156 ARG A N 1
ATOM 1270 C CA . ARG A 1 156 ? 1.867 -14.102 -0.942 1 96.5 156 ARG A CA 1
ATOM 1271 C C . ARG A 1 156 ? 0.975 -14.586 -2.082 1 96.5 156 ARG A C 1
ATOM 1273 O O . ARG A 1 156 ? -0.142 -14.086 -2.252 1 96.5 156 ARG A O 1
ATOM 1280 N N . ASP A 1 157 ? 1.438 -15.516 -2.855 1 95.62 157 ASP A N 1
ATOM 1281 C CA . ASP A 1 157 ? 0.677 -16.047 -3.982 1 95.62 157 ASP A CA 1
ATOM 1282 C C . ASP A 1 157 ? -0.595 -16.75 -3.506 1 95.62 157 ASP A C 1
ATOM 1284 O O . ASP A 1 157 ? -1.667 -16.562 -4.086 1 95.62 157 ASP A O 1
ATOM 1288 N N . VAL A 1 158 ? -0.447 -17.5 -2.459 1 97.94 158 VAL A N 1
ATOM 1289 C CA . VAL A 1 158 ? -1.573 -18.266 -1.931 1 97.94 158 VAL A CA 1
ATOM 1290 C C . VAL A 1 158 ? -2.625 -17.312 -1.367 1 97.94 158 VAL A C 1
ATOM 1292 O O . VAL A 1 158 ? -3.822 -17.5 -1.596 1 97.94 158 VAL A O 1
ATOM 1295 N N . VAL A 1 159 ? -2.195 -16.344 -0.648 1 98.31 159 VAL A N 1
ATOM 1296 C CA . VAL A 1 159 ? -3.137 -15.391 -0.059 1 98.31 159 VAL A CA 1
ATOM 1297 C C . VAL A 1 159 ? -3.799 -14.57 -1.162 1 98.31 159 VAL A C 1
ATOM 1299 O O . VAL A 1 159 ? -4.992 -14.273 -1.09 1 98.31 159 VAL A O 1
ATOM 1302 N N . GLY A 1 160 ? -3.004 -14.156 -2.158 1 97.19 160 GLY A N 1
ATOM 1303 C CA . GLY A 1 160 ? -3.59 -13.5 -3.312 1 97.19 160 GLY A CA 1
ATOM 1304 C C . GLY A 1 160 ? -4.688 -14.312 -3.971 1 97.19 160 GLY A C 1
ATOM 1305 O O . GLY A 1 160 ? -5.73 -13.766 -4.344 1 97.19 160 GLY A O 1
ATOM 1306 N N . TRP A 1 161 ? -4.457 -15.602 -4.105 1 97.81 161 TRP A N 1
ATOM 1307 C CA . TRP A 1 161 ? -5.445 -16.531 -4.641 1 97.81 161 TRP A CA 1
ATOM 1308 C C . TRP A 1 161 ? -6.707 -16.531 -3.785 1 97.81 161 TRP A C 1
ATOM 1310 O O . TRP A 1 161 ? -7.82 -16.453 -4.309 1 97.81 161 TRP A O 1
ATOM 1320 N N . TYR A 1 162 ? -6.52 -16.641 -2.496 1 98.44 162 TYR A N 1
ATOM 1321 C CA . TYR A 1 162 ? -7.656 -16.703 -1.58 1 98.44 162 TYR A CA 1
ATOM 1322 C C . TYR A 1 162 ? -8.492 -15.422 -1.68 1 98.44 162 TYR A C 1
ATOM 1324 O O . TYR A 1 162 ? -9.719 -15.484 -1.725 1 98.44 162 TYR A O 1
ATOM 1332 N N . LEU A 1 163 ? -7.828 -14.266 -1.738 1 97.5 163 LEU A N 1
ATOM 1333 C CA . LEU A 1 163 ? -8.516 -12.992 -1.895 1 97.5 163 LEU A CA 1
ATOM 1334 C C . LEU A 1 163 ? -9.312 -12.961 -3.193 1 97.5 163 LEU A C 1
ATOM 1336 O O . LEU A 1 163 ? -10.469 -12.539 -3.205 1 97.5 163 LEU A O 1
ATOM 1340 N N . TYR A 1 164 ? -8.703 -13.406 -4.195 1 96.56 164 TYR A N 1
ATOM 1341 C CA . TYR A 1 164 ? -9.328 -13.406 -5.512 1 96.56 164 TYR A CA 1
ATOM 1342 C C . TYR A 1 164 ? -10.578 -14.281 -5.523 1 96.56 164 TYR A C 1
ATOM 1344 O O . TYR A 1 164 ? -11.594 -13.914 -6.113 1 96.56 164 TYR A O 1
ATOM 1352 N N . GLN A 1 165 ? -10.508 -15.383 -4.852 1 96.88 165 GLN A N 1
ATOM 1353 C CA . GLN A 1 165 ? -11.547 -16.406 -4.969 1 96.88 165 GLN A CA 1
ATOM 1354 C C . GLN A 1 165 ? -12.68 -16.156 -3.984 1 96.88 165 GLN A C 1
ATOM 1356 O O . GLN A 1 165 ? -13.828 -16.531 -4.238 1 96.88 165 GLN A O 1
ATOM 1361 N N . THR A 1 166 ? -12.367 -15.445 -2.818 1 97.81 166 THR A N 1
ATOM 1362 C CA . THR A 1 166 ? -13.352 -15.617 -1.752 1 97.81 166 THR A CA 1
ATOM 1363 C C . THR A 1 166 ? -13.773 -14.273 -1.179 1 97.81 166 THR A C 1
ATOM 1365 O O . THR A 1 166 ? -14.734 -14.195 -0.408 1 97.81 166 THR A O 1
ATOM 1368 N N . TYR A 1 167 ? -13.102 -13.219 -1.426 1 95.56 167 TYR A N 1
ATOM 1369 C CA . TYR A 1 167 ? -13.516 -11.906 -0.94 1 95.56 167 TYR A CA 1
ATOM 1370 C C . TYR A 1 167 ? -14.227 -11.117 -2.035 1 95.56 167 TYR A C 1
ATOM 1372 O O . TYR A 1 167 ? -13.672 -10.906 -3.115 1 95.56 167 TYR A O 1
ATOM 1380 N N . PRO A 1 168 ? -15.391 -10.727 -1.721 1 90.81 168 PRO A N 1
ATOM 1381 C CA . PRO A 1 168 ? -16.078 -9.867 -2.697 1 90.81 168 PRO A CA 1
ATOM 1382 C C . PRO A 1 168 ? -15.555 -8.43 -2.684 1 90.81 168 PRO A C 1
ATOM 1384 O O . PRO A 1 168 ? -15.492 -7.805 -1.622 1 90.81 168 PRO A O 1
ATOM 1387 N N . ASP A 1 169 ? -15.094 -7.879 -3.771 1 86.44 169 ASP A N 1
ATOM 1388 C CA . ASP A 1 169 ? -14.703 -6.488 -3.971 1 86.44 169 ASP A CA 1
ATOM 1389 C C . ASP A 1 169 ? -13.57 -6.094 -3.025 1 86.44 169 ASP A C 1
ATOM 1391 O O . ASP A 1 169 ? -13.68 -5.098 -2.305 1 86.44 169 ASP A O 1
ATOM 1395 N N . PRO A 1 170 ? -12.5 -6.863 -3.096 1 90.12 170 PRO A N 1
ATOM 1396 C CA . PRO A 1 170 ? -11.469 -6.676 -2.066 1 90.12 170 PRO A CA 1
ATOM 1397 C C . PRO A 1 170 ? -10.789 -5.309 -2.152 1 90.12 170 PRO A C 1
ATOM 1399 O O . PRO A 1 170 ? -10.312 -4.789 -1.143 1 90.12 170 PRO A O 1
ATOM 1402 N N . PHE A 1 171 ? -10.742 -4.621 -3.283 1 84.88 171 PHE A N 1
ATOM 1403 C CA . PHE A 1 171 ? -10.086 -3.332 -3.428 1 84.88 171 PHE A CA 1
ATOM 1404 C C . PHE A 1 171 ? -10.859 -2.242 -2.695 1 84.88 171 PHE A C 1
ATOM 1406 O O . PHE A 1 171 ? -10.266 -1.389 -2.033 1 84.88 171 PHE A O 1
ATOM 1413 N N . ASN A 1 172 ? -12.164 -2.369 -2.705 1 78.31 172 ASN A N 1
ATOM 1414 C CA . ASN A 1 172 ? -12.969 -1.271 -2.184 1 78.31 172 ASN A CA 1
ATOM 1415 C C . ASN A 1 172 ? -13.391 -1.523 -0.74 1 78.31 172 ASN A C 1
ATOM 1417 O O . ASN A 1 172 ? -13.875 -0.615 -0.063 1 78.31 172 ASN A O 1
ATOM 1421 N N . THR A 1 173 ? -13.148 -2.699 -0.288 1 82.19 173 THR A N 1
ATOM 1422 C CA . THR A 1 173 ? -13.68 -3.023 1.032 1 82.19 173 THR A CA 1
ATOM 1423 C C . THR A 1 173 ? -12.547 -3.209 2.037 1 82.19 173 THR A C 1
ATOM 1425 O O . THR A 1 173 ? -12.789 -3.375 3.234 1 82.19 173 THR A O 1
ATOM 1428 N N . GLN A 1 174 ? -11.297 -3.178 1.593 1 86.5 174 GLN A N 1
ATOM 1429 C CA . GLN A 1 174 ? -10.164 -3.359 2.484 1 86.5 174 GLN A CA 1
ATOM 1430 C C . GLN A 1 174 ? -10.188 -2.348 3.627 1 86.5 174 GLN A C 1
ATOM 1432 O O . GLN A 1 174 ? -10.695 -1.235 3.465 1 86.5 174 GLN A O 1
ATOM 1437 N N . ARG A 1 175 ? -9.68 -2.764 4.777 1 81 175 ARG A N 1
ATOM 1438 C CA . ARG A 1 175 ? -9.578 -1.971 6 1 81 175 ARG A CA 1
ATOM 1439 C C . ARG A 1 175 ? -10.945 -1.812 6.66 1 81 175 ARG A C 1
ATOM 1441 O O . ARG A 1 175 ? -11.039 -1.714 7.887 1 81 175 ARG A O 1
ATOM 1448 N N . HIS A 1 176 ? -11.977 -1.845 5.84 1 75.81 176 HIS A N 1
ATOM 1449 C CA . HIS A 1 176 ? -13.305 -1.562 6.375 1 75.81 176 HIS A CA 1
ATOM 1450 C C . HIS A 1 176 ? -14.07 -2.85 6.668 1 75.81 176 HIS A C 1
ATOM 1452 O O . HIS A 1 176 ? -14.594 -3.027 7.77 1 75.81 176 HIS A O 1
ATOM 1458 N N . LEU A 1 177 ? -14.102 -3.617 5.605 1 83.69 177 LEU A N 1
ATOM 1459 C CA . LEU A 1 177 ? -14.898 -4.828 5.777 1 83.69 177 LEU A CA 1
ATOM 1460 C C . LEU A 1 177 ? -14 -6.047 5.961 1 83.69 177 LEU A C 1
ATOM 1462 O O . LEU A 1 177 ? -14.461 -7.098 6.41 1 83.69 177 LEU A O 1
ATOM 1466 N N . TRP A 1 178 ? -12.766 -5.863 5.562 1 91.31 178 TRP A N 1
ATOM 1467 C CA . TRP A 1 178 ? -11.773 -6.887 5.867 1 91.31 178 TRP A CA 1
ATOM 1468 C C . TRP A 1 178 ? -10.406 -6.258 6.125 1 91.31 178 TRP A C 1
ATOM 1470 O O . TRP A 1 178 ? -10.141 -5.133 5.695 1 91.31 178 TRP A O 1
ATOM 1480 N N . VAL A 1 179 ? -9.617 -6.973 6.879 1 93.5 179 VAL A N 1
ATOM 1481 C CA . VAL A 1 179 ? -8.289 -6.469 7.211 1 93.5 179 VAL A CA 1
ATOM 1482 C C . VAL A 1 179 ? -7.262 -7.598 7.113 1 93.5 179 VAL A C 1
ATOM 1484 O O . VAL A 1 179 ? -7.629 -8.773 7.082 1 93.5 179 VAL A O 1
ATOM 1487 N N . CYS A 1 180 ? -6.02 -7.215 6.969 1 97.12 180 CYS A N 1
ATOM 1488 C CA . CYS A 1 180 ? -4.906 -8.156 7.047 1 97.12 180 CYS A CA 1
ATOM 1489 C C . CYS A 1 180 ? -3.859 -7.68 8.047 1 97.12 180 CYS A C 1
ATOM 1491 O O . CYS A 1 180 ? -3.604 -6.48 8.156 1 97.12 180 CYS A O 1
ATOM 1493 N N . SER A 1 181 ? -3.402 -8.594 8.773 1 96.44 181 SER A N 1
ATOM 1494 C CA . SER A 1 181 ? -2.387 -8.305 9.781 1 96.44 181 SER A CA 1
ATOM 1495 C C . SER A 1 181 ? -1.105 -9.086 9.516 1 96.44 181 SER A C 1
ATOM 1497 O O . SER A 1 181 ? -1.156 -10.234 9.078 1 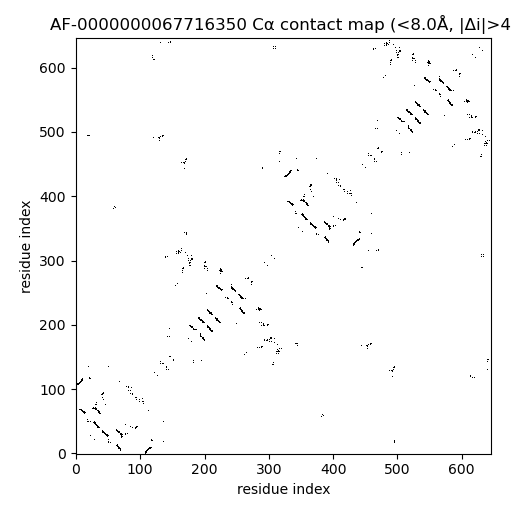96.44 181 SER A O 1
ATOM 1499 N N . ALA A 1 182 ? 0.007 -8.398 9.75 1 97.44 182 ALA A N 1
ATOM 1500 C CA . ALA A 1 182 ? 1.325 -9.016 9.602 1 97.44 182 ALA A CA 1
ATOM 1501 C C . ALA A 1 182 ? 1.924 -9.359 10.961 1 97.44 182 ALA A C 1
ATOM 1503 O O . ALA A 1 182 ? 1.887 -8.547 11.891 1 97.44 182 ALA A O 1
ATOM 1504 N N . MET A 1 183 ? 2.379 -10.57 11.102 1 96.25 183 MET A N 1
ATOM 1505 C CA . MET A 1 183 ? 3.105 -11.055 12.266 1 96.25 183 MET A CA 1
ATOM 1506 C C . MET A 1 183 ? 2.309 -10.805 13.547 1 96.25 183 MET A C 1
ATOM 1508 O O . MET A 1 183 ? 2.826 -10.234 14.508 1 96.25 183 MET A O 1
ATOM 1512 N N . PRO A 1 184 ? 1.066 -11.25 13.508 1 94.19 184 PRO A N 1
ATOM 1513 C CA . PRO A 1 184 ? 0.286 -11.062 14.727 1 94.19 184 PRO A CA 1
ATOM 1514 C C . PRO A 1 184 ? 0.918 -11.742 15.945 1 94.19 184 PRO A C 1
ATOM 1516 O O . PRO A 1 184 ? 1.535 -12.805 15.812 1 94.19 184 PRO A O 1
ATOM 1519 N N . THR A 1 185 ? 0.705 -11.125 17.078 1 90.44 185 THR A N 1
ATOM 1520 C CA . THR A 1 185 ? 1.291 -11.68 18.281 1 90.44 185 THR A CA 1
ATOM 1521 C C . THR A 1 185 ? 0.3 -12.594 19 1 90.44 185 THR A C 1
ATOM 1523 O O . THR A 1 185 ? 0.592 -13.117 20.078 1 90.44 185 THR A O 1
ATOM 1526 N N . THR A 1 186 ? -0.793 -12.719 18.391 1 85 186 THR A N 1
ATOM 1527 C CA . THR A 1 186 ? -1.798 -13.609 18.953 1 85 186 THR A CA 1
ATOM 1528 C C . THR A 1 186 ? -1.234 -15.016 19.141 1 85 186 THR A C 1
ATOM 1530 O O . THR A 1 186 ? -0.676 -15.594 18.188 1 85 186 THR A O 1
ATOM 1533 N N . ASN A 1 187 ? -1.295 -15.617 20.375 1 81.06 187 ASN A N 1
ATOM 1534 C CA . ASN A 1 187 ? -0.882 -16.969 20.734 1 81.06 187 ASN A CA 1
ATOM 1535 C C . ASN A 1 187 ? 0.6 -17.203 20.438 1 81.06 187 ASN A C 1
ATOM 1537 O O . ASN A 1 187 ? 1.007 -18.312 20.094 1 81.06 187 ASN A O 1
ATOM 1541 N N . LYS A 1 188 ? 1.291 -16.156 20.406 1 87.94 188 LYS A N 1
ATOM 1542 C CA . LYS A 1 188 ? 2.719 -16.281 20.125 1 87.94 188 LYS A CA 1
ATOM 1543 C C . LYS A 1 188 ? 3.434 -17.047 21.234 1 87.94 188 LYS A C 1
ATOM 1545 O O . LYS A 1 188 ? 3.162 -16.828 22.422 1 87.94 188 LYS A O 1
ATOM 1550 N N . SER A 1 189 ? 4.164 -18 20.828 1 87.12 189 SER A N 1
ATOM 1551 C CA . SER A 1 189 ? 5.027 -18.766 21.719 1 87.12 189 SER A CA 1
ATOM 1552 C C . SER A 1 189 ? 6.355 -19.094 21.062 1 87.12 189 SER A C 1
ATOM 1554 O O . SER A 1 189 ? 6.613 -18.672 19.922 1 87.12 189 SER A O 1
ATOM 1556 N N . LYS A 1 190 ? 7.176 -19.703 21.859 1 84.12 190 LYS A N 1
ATOM 1557 C CA . LYS A 1 190 ? 8.477 -20.094 21.328 1 84.12 190 LYS A CA 1
ATOM 1558 C C . LYS A 1 190 ? 8.32 -20.969 20.078 1 84.12 190 LYS A C 1
ATOM 1560 O O . LYS A 1 190 ? 9.156 -20.906 19.172 1 84.12 190 LYS A O 1
ATOM 1565 N N . ASN A 1 191 ? 7.227 -21.719 20.031 1 84.19 191 ASN A N 1
ATOM 1566 C CA . ASN A 1 191 ? 7.059 -22.719 18.969 1 84.19 191 ASN A CA 1
ATOM 1567 C C . ASN A 1 191 ? 5.949 -22.312 18 1 84.19 191 ASN A C 1
ATOM 1569 O O . ASN A 1 191 ? 5.602 -23.094 17.094 1 84.19 191 ASN A O 1
ATOM 1573 N N . HIS A 1 192 ? 5.418 -21.219 18.219 1 88.19 192 HIS A N 1
ATOM 1574 C CA . HIS A 1 192 ? 4.277 -20.828 17.406 1 88.19 192 HIS A CA 1
ATOM 1575 C C . HIS A 1 192 ? 4.289 -19.328 17.109 1 88.19 192 HIS A C 1
ATOM 1577 O O . HIS A 1 192 ? 4.352 -18.516 18.031 1 88.19 192 HIS A O 1
ATOM 1583 N N . GLN A 1 193 ? 4.289 -19.016 15.844 1 92.75 193 GLN A N 1
ATOM 1584 C CA . GLN A 1 193 ? 4.223 -17.625 15.406 1 92.75 193 GLN A CA 1
ATOM 1585 C C . GLN A 1 193 ? 3.283 -17.453 14.219 1 92.75 193 GLN A C 1
ATOM 1587 O O . GLN A 1 193 ? 3.486 -18.078 13.172 1 92.75 193 GLN A O 1
ATOM 1592 N N . ARG A 1 194 ? 2.275 -16.703 14.43 1 95.12 194 ARG A N 1
ATOM 1593 C CA . ARG A 1 194 ? 1.444 -16.328 13.289 1 95.12 194 ARG A CA 1
ATOM 1594 C C . ARG A 1 194 ? 2.191 -15.391 12.352 1 95.12 194 ARG A C 1
ATOM 1596 O O . ARG A 1 194 ? 2.893 -14.484 12.805 1 95.12 194 ARG A O 1
ATOM 1603 N N . LEU A 1 195 ? 2.084 -15.68 11.125 1 96.69 195 LEU A N 1
ATOM 1604 C CA . LEU A 1 195 ? 2.76 -14.867 10.117 1 96.69 195 LEU A CA 1
ATOM 1605 C C . LEU A 1 195 ? 1.807 -13.836 9.523 1 96.69 195 LEU A C 1
ATOM 1607 O O . LEU A 1 195 ? 2.174 -12.672 9.352 1 96.69 195 LEU A O 1
ATOM 1611 N N . LEU A 1 196 ? 0.626 -14.25 9.219 1 97.38 196 LEU A N 1
ATOM 1612 C CA . LEU A 1 196 ? -0.356 -13.414 8.539 1 97.38 196 LEU A CA 1
ATOM 1613 C C . LEU A 1 196 ? -1.775 -13.883 8.844 1 97.38 196 LEU A C 1
ATOM 1615 O O . LEU A 1 196 ? -2.01 -15.078 9.031 1 97.38 196 LEU A O 1
ATOM 1619 N N . ALA A 1 197 ? -2.691 -12.922 8.961 1 97.88 197 ALA A N 1
ATOM 1620 C CA . ALA A 1 197 ? -4.098 -13.266 9.148 1 97.88 197 ALA A CA 1
ATOM 1621 C C . ALA A 1 197 ? -4.996 -12.336 8.336 1 97.88 197 ALA A C 1
ATOM 1623 O O . ALA A 1 197 ? -4.758 -11.125 8.273 1 97.88 197 ALA A O 1
ATOM 1624 N N . LEU A 1 198 ? -5.965 -12.906 7.641 1 98.06 198 LEU A N 1
ATOM 1625 C CA . LEU A 1 198 ? -7.094 -12.164 7.09 1 98.06 198 LEU A CA 1
ATOM 1626 C C . LEU A 1 198 ? -8.312 -12.273 8 1 98.06 198 LEU A C 1
ATOM 1628 O O . LEU A 1 198 ? -8.625 -13.352 8.508 1 98.06 198 LEU A O 1
ATOM 1632 N N . SER A 1 199 ? -8.945 -11.125 8.203 1 95.12 199 SER A N 1
ATOM 1633 C CA . SER A 1 199 ? -10.086 -11.109 9.117 1 95.12 199 SER A CA 1
ATOM 1634 C C . SER A 1 199 ? -11.242 -10.305 8.547 1 95.12 199 SER A C 1
ATOM 1636 O O . SER A 1 199 ? -11.031 -9.328 7.82 1 95.12 199 SER A O 1
ATOM 1638 N N . ALA A 1 200 ? -12.375 -10.656 8.836 1 91.31 200 ALA A N 1
ATOM 1639 C CA . ALA A 1 200 ? -13.633 -9.961 8.586 1 91.31 200 ALA A CA 1
ATOM 1640 C C . ALA A 1 200 ? -14.586 -10.117 9.766 1 91.31 200 ALA A C 1
ATOM 1642 O O . ALA A 1 200 ? -14.625 -11.172 10.406 1 91.31 200 ALA A O 1
ATOM 1643 N N . GLY A 1 201 ? -15.281 -9.031 10 1 85.62 201 GLY A N 1
ATOM 1644 C CA . GLY A 1 201 ? -16.109 -9.109 11.188 1 85.62 201 GLY A CA 1
ATOM 1645 C C . GLY A 1 201 ? -15.32 -9.43 12.445 1 85.62 201 GLY A C 1
ATOM 1646 O O . GLY A 1 201 ? -14.352 -8.734 12.773 1 85.62 201 GLY A O 1
ATOM 1647 N N . MET A 1 202 ? -15.648 -10.531 13.125 1 85.88 202 MET A N 1
ATOM 1648 C CA . MET A 1 202 ? -14.977 -10.898 14.367 1 85.88 202 MET A CA 1
ATOM 1649 C C . MET A 1 202 ? -14.211 -12.203 14.211 1 85.88 202 MET A C 1
ATOM 1651 O O . MET A 1 202 ? -13.938 -12.898 15.188 1 85.88 202 MET A O 1
ATOM 1655 N N . LEU A 1 203 ? -13.867 -12.523 13.031 1 91.25 203 LEU A N 1
ATOM 1656 C CA . LEU A 1 203 ? -13.258 -13.836 12.812 1 91.25 203 LEU A CA 1
ATOM 1657 C C . LEU A 1 203 ? -12.094 -13.734 11.836 1 91.25 203 LEU A C 1
ATOM 1659 O O . LEU A 1 203 ? -12.148 -12.961 10.875 1 91.25 203 LEU A O 1
ATOM 1663 N N . GLU A 1 204 ? -11.102 -14.477 12.07 1 94.19 204 GLU A N 1
ATOM 1664 C CA . GLU A 1 204 ? -10.039 -14.711 11.102 1 94.19 204 GLU A CA 1
ATOM 1665 C C . GLU A 1 204 ? -10.453 -15.773 10.078 1 94.19 204 GLU A C 1
ATOM 1667 O O . GLU A 1 204 ? -10.797 -16.891 10.445 1 94.19 204 GLU A O 1
ATOM 1672 N N . THR A 1 205 ? -10.383 -15.406 8.828 1 96.69 205 THR A N 1
ATOM 1673 C CA . THR A 1 205 ? -10.867 -16.312 7.793 1 96.69 205 THR A CA 1
ATOM 1674 C C . THR A 1 205 ? -9.703 -17.062 7.145 1 96.69 205 THR A C 1
ATOM 1676 O O . THR A 1 205 ? -9.906 -18.125 6.531 1 96.69 205 THR A O 1
ATOM 1679 N N . PHE A 1 206 ? -8.492 -16.562 7.234 1 98.31 206 PHE A N 1
ATOM 1680 C CA . PHE A 1 206 ? -7.258 -17.156 6.734 1 98.31 206 PHE A CA 1
ATOM 1681 C C . PHE A 1 206 ? -6.09 -16.844 7.664 1 98.31 206 PHE A C 1
ATOM 1683 O O . PHE A 1 206 ? -5.832 -15.672 7.965 1 98.31 206 PHE A O 1
ATOM 1690 N N . VAL A 1 207 ? -5.41 -17.875 8.141 1 97.94 207 VAL A N 1
ATOM 1691 C CA . VAL A 1 207 ? -4.262 -17.656 9.016 1 97.94 207 VAL A CA 1
ATOM 1692 C C . VAL A 1 207 ? -3.096 -18.531 8.57 1 97.94 207 VAL A C 1
ATOM 1694 O O . VAL A 1 207 ? -3.279 -19.719 8.297 1 97.94 207 VAL A O 1
ATOM 1697 N N . ALA A 1 208 ? -1.965 -17.969 8.398 1 97.75 208 ALA A N 1
ATOM 1698 C CA . ALA A 1 208 ? -0.711 -18.688 8.195 1 97.75 208 ALA A CA 1
ATOM 1699 C C . ALA A 1 208 ? 0.188 -18.594 9.422 1 97.75 208 ALA A C 1
ATOM 1701 O O . ALA A 1 208 ? 0.307 -17.516 10.023 1 97.75 208 ALA A O 1
ATOM 1702 N N . PHE A 1 209 ? 0.758 -19.641 9.82 1 95.25 209 PHE A N 1
ATOM 1703 C CA . PHE A 1 209 ? 1.591 -19.625 11.016 1 95.25 209 PHE A CA 1
ATOM 1704 C C . PHE A 1 209 ? 2.748 -20.609 10.883 1 95.25 209 PHE A C 1
ATOM 1706 O O . PHE A 1 209 ? 2.705 -21.516 10.047 1 95.25 209 PHE A O 1
ATOM 1713 N N . ASP A 1 210 ? 3.82 -20.266 11.547 1 90.19 210 ASP A N 1
ATOM 1714 C CA . ASP A 1 210 ? 4.996 -21.125 11.664 1 90.19 210 ASP A CA 1
ATOM 1715 C C . ASP A 1 210 ? 4.926 -21.984 12.922 1 90.19 210 ASP A C 1
ATOM 1717 O O . ASP A 1 210 ? 4.852 -21.453 14.039 1 90.19 210 ASP A O 1
ATOM 1721 N N . ASP A 1 211 ? 4.789 -23.281 12.75 1 78.69 211 ASP A N 1
ATOM 1722 C CA . ASP A 1 211 ? 4.852 -24.203 13.875 1 78.69 211 ASP A CA 1
ATOM 1723 C C . ASP A 1 211 ? 6.227 -24.859 13.977 1 78.69 211 ASP A C 1
ATOM 1725 O O . ASP A 1 211 ? 6.555 -25.75 13.188 1 78.69 211 ASP A O 1
ATOM 1729 N N . ARG A 1 212 ? 7.082 -24.375 14.797 1 70.25 212 ARG A N 1
ATOM 1730 C CA . ARG A 1 212 ? 8.492 -24.719 14.922 1 70.25 212 ARG A CA 1
ATOM 1731 C C . ARG A 1 212 ? 8.672 -26.031 15.672 1 70.25 212 ARG A C 1
ATOM 1733 O O . ARG A 1 212 ? 9.805 -26.484 15.898 1 70.25 212 ARG A O 1
ATOM 1740 N N . ASP A 1 213 ? 7.629 -26.516 16.203 1 62.28 213 ASP A N 1
ATOM 1741 C CA . ASP A 1 213 ? 7.781 -27.812 16.844 1 62.28 213 ASP A CA 1
ATOM 1742 C C . ASP A 1 213 ? 8.203 -28.875 15.836 1 62.28 213 ASP A C 1
ATOM 1744 O O . ASP A 1 213 ? 8.797 -29.891 16.203 1 62.28 213 ASP A O 1
ATOM 1748 N N . LYS A 1 214 ? 7.922 -28.531 14.688 1 58.44 214 LYS A N 1
ATOM 1749 C CA . LYS A 1 214 ? 8.25 -29.562 13.703 1 58.44 214 LYS A CA 1
ATOM 1750 C C . LYS A 1 214 ? 9.656 -29.359 13.148 1 58.44 214 LYS A C 1
ATOM 1752 O O . LYS A 1 214 ? 10.227 -28.266 13.266 1 58.44 214 LYS A O 1
ATOM 1757 N N . GLN A 1 215 ? 10.469 -30.328 12.914 1 54.09 215 GLN A N 1
ATOM 1758 C CA . GLN A 1 215 ? 11.852 -30.375 12.461 1 54.09 215 GLN A CA 1
ATOM 1759 C C . GLN A 1 215 ? 12.102 -29.375 11.336 1 54.09 215 GLN A C 1
ATOM 1761 O O . GLN A 1 215 ? 13.211 -28.859 11.188 1 54.09 215 GLN A O 1
ATOM 1766 N N . ALA A 1 216 ? 11.227 -29.281 10.406 1 53.03 216 ALA A N 1
ATOM 1767 C CA . ALA A 1 216 ? 11.469 -28.344 9.312 1 53.03 216 ALA A CA 1
ATOM 1768 C C . ALA A 1 216 ? 10.469 -27.203 9.328 1 53.03 216 ALA A C 1
ATOM 1770 O O . ALA A 1 216 ? 9.297 -27.391 9.664 1 53.03 216 ALA A O 1
ATOM 1771 N N . PRO A 1 217 ? 11.086 -25.984 9.383 1 58.78 217 PRO A N 1
ATOM 1772 C CA . PRO A 1 217 ? 10.172 -24.844 9.328 1 58.78 217 PRO A CA 1
ATOM 1773 C C . PRO A 1 217 ? 9.07 -25.031 8.281 1 58.78 217 PRO A C 1
ATOM 1775 O O . PRO A 1 217 ? 9.359 -25.281 7.113 1 58.78 217 PRO A O 1
ATOM 1778 N N . ASN A 1 218 ? 7.824 -25.344 8.773 1 80.56 218 ASN A N 1
ATOM 1779 C CA . ASN A 1 218 ? 6.734 -25.578 7.828 1 80.56 218 ASN A CA 1
ATOM 1780 C C . ASN A 1 218 ? 5.559 -24.641 8.086 1 80.56 218 ASN A C 1
ATOM 1782 O O . ASN A 1 218 ? 5 -24.625 9.18 1 80.56 218 ASN A O 1
ATOM 1786 N N . VAL A 1 219 ? 5.398 -23.672 7.117 1 93.31 219 VAL A N 1
ATOM 1787 C CA . VAL A 1 219 ? 4.262 -22.766 7.219 1 93.31 219 VAL A CA 1
ATOM 1788 C C . VAL A 1 219 ? 2.961 -23.547 7.066 1 93.31 219 VAL A C 1
ATOM 1790 O O . VAL A 1 219 ? 2.812 -24.344 6.137 1 93.31 219 VAL A O 1
ATOM 1793 N N . GLU A 1 220 ? 2.184 -23.438 8.094 1 94.81 220 GLU A N 1
ATOM 1794 C CA . GLU A 1 220 ? 0.85 -24.031 8.062 1 94.81 220 GLU A CA 1
ATOM 1795 C C . GLU A 1 220 ? -0.224 -22.953 7.887 1 94.81 220 GLU A C 1
ATOM 1797 O O . GLU A 1 220 ? 0.005 -21.781 8.195 1 94.81 220 GLU A O 1
ATOM 1802 N N . ILE A 1 221 ? -1.312 -23.422 7.312 1 97.19 221 ILE A N 1
ATOM 1803 C CA . ILE A 1 221 ? -2.414 -22.516 7.02 1 97.19 221 ILE A CA 1
ATOM 1804 C C . ILE A 1 221 ? -3.729 -23.125 7.512 1 97.19 221 ILE A C 1
ATOM 1806 O O . ILE A 1 221 ? -3.959 -24.328 7.363 1 97.19 221 ILE A O 1
ATOM 1810 N N . PHE A 1 222 ? -4.512 -22.312 8.062 1 96.38 222 PHE A N 1
ATOM 1811 C CA . PHE A 1 222 ? -5.898 -22.75 8.18 1 96.38 222 PHE A CA 1
ATOM 1812 C C . PHE A 1 222 ? -6.848 -21.719 7.59 1 96.38 222 PHE A C 1
ATOM 1814 O O . PHE A 1 222 ? -6.574 -20.516 7.648 1 96.38 222 PHE A O 1
ATOM 1821 N N . ILE A 1 223 ? -7.906 -22.172 7 1 98 223 ILE A N 1
ATOM 1822 C CA . ILE A 1 223 ? -8.984 -21.391 6.402 1 98 223 ILE A CA 1
ATOM 1823 C C . ILE A 1 223 ? -10.305 -21.719 7.105 1 98 223 ILE A C 1
ATOM 1825 O O . ILE A 1 223 ? -10.727 -22.875 7.148 1 98 223 ILE A O 1
ATOM 1829 N N . ASN A 1 224 ? -10.914 -20.688 7.668 1 96.5 224 ASN A N 1
ATOM 1830 C CA . ASN A 1 224 ? -12.25 -20.859 8.234 1 96.5 224 ASN A CA 1
ATOM 1831 C C . ASN A 1 224 ? -13.336 -20.594 7.199 1 96.5 224 ASN A C 1
ATOM 1833 O O . ASN A 1 224 ? -13.297 -19.594 6.484 1 96.5 224 ASN A O 1
ATOM 1837 N N . THR A 1 225 ? -14.234 -21.5 7.098 1 96.81 225 THR A N 1
ATOM 1838 C CA . THR A 1 225 ? -15.367 -21.359 6.195 1 96.81 225 THR A CA 1
ATOM 1839 C C . THR A 1 225 ? -16.688 -21.484 6.957 1 96.81 225 THR A C 1
ATOM 1841 O O . THR A 1 225 ? -16.688 -21.75 8.164 1 96.81 225 THR A O 1
ATOM 1844 N N . ALA A 1 226 ? -17.75 -21.156 6.227 1 94.12 226 ALA A N 1
ATOM 1845 C CA . ALA A 1 226 ? -19.047 -21.531 6.793 1 94.12 226 ALA A CA 1
ATOM 1846 C C . ALA A 1 226 ? -19.094 -23.016 7.105 1 94.12 226 ALA A C 1
ATOM 1848 O O . ALA A 1 226 ? -18.344 -23.812 6.523 1 94.12 226 ALA A O 1
ATOM 1849 N N . ARG A 1 227 ? -19.938 -23.391 7.977 1 93.56 227 ARG A N 1
ATOM 1850 C CA . ARG A 1 227 ? -20.016 -24.766 8.422 1 93.56 227 ARG A CA 1
ATOM 1851 C C . ARG A 1 227 ? -20.5 -25.688 7.305 1 93.56 227 ARG A C 1
ATOM 1853 O O . ARG A 1 227 ? -21.5 -25.391 6.652 1 93.56 227 ARG A O 1
ATOM 1860 N N . SER A 1 228 ? -19.703 -26.688 7.09 1 93.75 228 SER A N 1
ATOM 1861 C CA . SER A 1 228 ? -20.094 -27.703 6.113 1 93.75 228 SER A CA 1
ATOM 1862 C C . SER A 1 228 ? -21.062 -28.703 6.719 1 93.75 228 SER A C 1
ATOM 1864 O O . SER A 1 228 ? -20.984 -29.031 7.902 1 93.75 228 SER A O 1
ATOM 1866 N N . SER A 1 229 ? -21.922 -29.219 5.887 1 92.5 229 SER A N 1
ATOM 1867 C CA . SER A 1 229 ? -22.828 -30.281 6.316 1 92.5 229 SER A CA 1
ATOM 1868 C C . SER A 1 229 ? -22.141 -31.641 6.273 1 92.5 229 SER A C 1
ATOM 1870 O O . SER A 1 229 ? -22.609 -32.594 6.891 1 92.5 229 SER A O 1
ATOM 1872 N N . ILE A 1 230 ? -21.016 -31.734 5.531 1 95.31 230 ILE A N 1
ATOM 1873 C CA . ILE A 1 230 ? -20.25 -32.969 5.434 1 95.31 230 ILE A CA 1
ATOM 1874 C C . ILE A 1 230 ? -19.344 -33.125 6.656 1 95.31 230 ILE A C 1
ATOM 1876 O O . ILE A 1 230 ? -18.766 -32.125 7.125 1 95.31 230 ILE A O 1
ATOM 1880 N N . SER A 1 231 ? -19.25 -34.312 7.164 1 94.12 231 SER A N 1
ATOM 1881 C CA . SER A 1 231 ? -18.453 -34.562 8.359 1 94.12 231 SER A CA 1
ATOM 1882 C C . SER A 1 231 ? -16.969 -34.25 8.102 1 94.12 231 SER A C 1
ATOM 1884 O O . SER A 1 231 ? -16.484 -34.469 6.988 1 94.12 231 SER A O 1
ATOM 1886 N N . ALA A 1 232 ? -16.266 -33.812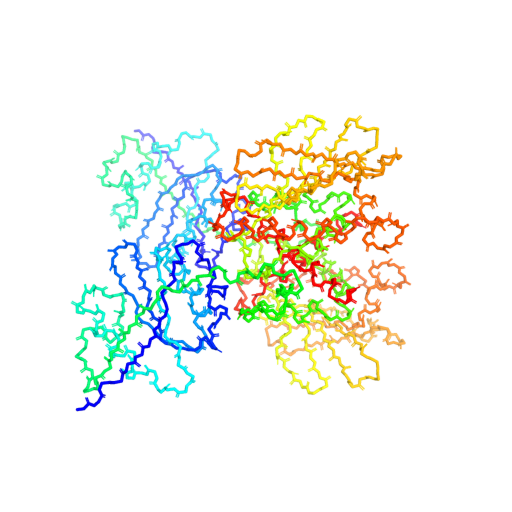 9.141 1 94 232 ALA A N 1
ATOM 1887 C CA . ALA A 1 232 ? -14.859 -33.469 9.047 1 94 232 ALA A CA 1
ATOM 1888 C C . ALA A 1 232 ? -14.023 -34.656 8.602 1 94 232 ALA A C 1
ATOM 1890 O O . ALA A 1 232 ? -13.086 -34.5 7.812 1 94 232 ALA A O 1
ATOM 1891 N N . ASP A 1 233 ? -14.383 -35.781 9.078 1 93.25 233 ASP A N 1
ATOM 1892 C CA . ASP A 1 233 ? -13.648 -37 8.758 1 93.25 233 ASP A CA 1
ATOM 1893 C C . ASP A 1 233 ? -13.742 -37.312 7.27 1 93.25 233 ASP A C 1
ATOM 1895 O O . ASP A 1 233 ? -12.758 -37.75 6.66 1 93.25 233 ASP A O 1
ATOM 1899 N N . GLU A 1 234 ? -14.898 -37.094 6.742 1 94.69 234 GLU A N 1
ATOM 1900 C CA . GLU A 1 234 ? -15.117 -37.344 5.324 1 94.69 234 GLU A CA 1
ATOM 1901 C C . GLU A 1 234 ? -14.344 -36.375 4.453 1 94.69 234 GLU A C 1
ATOM 1903 O O . GLU A 1 234 ? -13.922 -36.688 3.344 1 94.69 234 GLU A O 1
ATOM 1908 N N . LEU A 1 235 ? -14.133 -35.188 4.988 1 95.94 235 LEU A N 1
ATOM 1909 C CA . LEU A 1 235 ? -13.492 -34.125 4.215 1 95.94 235 LEU A CA 1
ATOM 1910 C C . LEU A 1 235 ? -11.977 -34.188 4.355 1 95.94 235 LEU A C 1
ATOM 1912 O O . LEU A 1 235 ? -11.242 -33.656 3.508 1 95.94 235 LEU A O 1
ATOM 1916 N N . SER A 1 236 ? -11.523 -34.844 5.379 1 95.69 236 SER A N 1
ATOM 1917 C CA . SER A 1 236 ? -10.086 -34.906 5.629 1 95.69 236 SER A CA 1
ATOM 1918 C C . SER A 1 236 ? -9.414 -35.906 4.723 1 95.69 236 SER A C 1
ATOM 1920 O O . SER A 1 236 ? -10.047 -36.875 4.289 1 95.69 236 SER A O 1
ATOM 1922 N N . HIS A 1 237 ? -8.164 -35.594 4.402 1 93.06 237 HIS A N 1
ATOM 1923 C CA . HIS A 1 237 ? -7.414 -36.562 3.613 1 93.06 237 HIS A CA 1
ATOM 1924 C C . HIS A 1 237 ? -6.969 -37.75 4.465 1 93.06 237 HIS A C 1
ATOM 1926 O O . HIS A 1 237 ? -6.492 -37.562 5.586 1 93.06 237 HIS A O 1
ATOM 1932 N N . PRO A 1 238 ? -7.043 -38.844 3.893 1 89.44 238 PRO A N 1
ATOM 1933 C CA . PRO A 1 238 ? -6.672 -40.031 4.676 1 89.44 238 PRO A CA 1
ATOM 1934 C C . PRO A 1 238 ? -5.195 -40.031 5.059 1 89.44 238 PRO A C 1
ATOM 1936 O O . PRO A 1 238 ? -4.844 -40.469 6.16 1 89.44 238 PRO A O 1
ATOM 1939 N N . ASP A 1 239 ? -4.309 -39.5 4.207 1 88.12 239 ASP A N 1
ATOM 1940 C CA . ASP A 1 239 ? -2.873 -39.5 4.465 1 88.12 239 ASP A CA 1
ATOM 1941 C C . ASP A 1 239 ? -2.414 -38.219 5.148 1 88.12 239 ASP A C 1
ATOM 1943 O O . ASP A 1 239 ? -1.215 -38 5.324 1 88.12 239 ASP A O 1
ATOM 1947 N N . GLY A 1 240 ? -3.273 -37.281 5.391 1 87.06 240 GLY A N 1
ATOM 1948 C CA . GLY A 1 240 ? -2.949 -36.125 6.207 1 87.06 240 GLY A CA 1
ATOM 1949 C C . GLY A 1 240 ? -2.449 -34.938 5.391 1 87.06 240 GLY A C 1
ATOM 1950 O O . GLY A 1 240 ? -1.829 -34.031 5.934 1 87.06 240 GLY A O 1
ATOM 1951 N N . PHE A 1 241 ? -2.713 -34.969 4.074 1 88.81 241 PHE A N 1
ATOM 1952 C CA . PHE A 1 241 ? -2.291 -33.844 3.238 1 88.81 241 PHE A CA 1
ATOM 1953 C C . PHE A 1 241 ? -3.059 -32.594 3.602 1 88.81 241 PHE A C 1
ATOM 1955 O O . PHE A 1 241 ? -2.529 -31.484 3.488 1 88.81 241 PHE A O 1
ATOM 1962 N N . TRP A 1 242 ? -4.281 -32.812 4.023 1 95.44 242 TRP A N 1
ATOM 1963 C CA . TRP A 1 242 ? -5.086 -31.766 4.633 1 95.44 242 TRP A CA 1
ATOM 1964 C C . TRP A 1 242 ? -5.988 -32.312 5.723 1 95.44 242 TRP A C 1
ATOM 1966 O O . TRP A 1 242 ? -6.277 -33.531 5.738 1 95.44 242 TRP A O 1
ATOM 1976 N N . GLN A 1 243 ? -6.34 -31.469 6.625 1 95.69 243 GLN A N 1
ATOM 1977 C CA . GLN A 1 243 ? -7.211 -31.828 7.738 1 95.69 243 GLN A CA 1
ATOM 1978 C C . GLN A 1 243 ? -8.367 -30.828 7.871 1 95.69 243 GLN A C 1
ATOM 1980 O O . GLN A 1 243 ? -8.219 -29.656 7.547 1 95.69 243 GLN A O 1
ATOM 1985 N N . VAL A 1 244 ? -9.5 -31.328 8.266 1 96.44 244 VAL A N 1
ATOM 1986 C CA . VAL A 1 244 ? -10.688 -30.5 8.445 1 96.44 244 VAL A CA 1
ATOM 1987 C C . VAL A 1 244 ? -11.234 -30.688 9.859 1 96.44 244 VAL A C 1
ATOM 1989 O O . VAL A 1 244 ? -11.219 -31.797 10.398 1 96.44 244 VAL A O 1
ATOM 1992 N N . GLU A 1 245 ? -11.578 -29.562 10.477 1 93.88 245 GLU A N 1
ATOM 1993 C CA . GLU A 1 245 ? -12.211 -29.578 11.797 1 93.88 245 GLU A CA 1
ATOM 1994 C C . GLU A 1 245 ? -13.43 -28.656 11.836 1 93.88 245 GLU A C 1
ATOM 1996 O O . GLU A 1 245 ? -13.406 -27.578 11.258 1 93.88 245 GLU A O 1
ATOM 2001 N N . HIS A 1 246 ? -14.438 -29.125 12.484 1 89.38 246 HIS A N 1
ATOM 2002 C CA . HIS A 1 246 ? -15.57 -28.266 12.789 1 89.38 246 HIS A CA 1
ATOM 2003 C C . HIS A 1 246 ? -15.422 -27.625 14.164 1 89.38 246 HIS A C 1
ATOM 2005 O O . HIS A 1 246 ? -15.062 -28.297 15.133 1 89.38 246 HIS A O 1
ATOM 2011 N N . HIS A 1 247 ? -15.234 -26.297 14.117 1 77.56 247 HIS A N 1
ATOM 2012 C CA . HIS A 1 247 ? -15.109 -25.609 15.398 1 77.56 247 HIS A CA 1
ATOM 2013 C C . HIS A 1 247 ? -16.406 -24.906 15.773 1 77.56 247 HIS A C 1
ATOM 2015 O O . HIS A 1 247 ? -17.156 -24.453 14.906 1 77.56 247 HIS A O 1
ATOM 2021 N N . ASN A 1 248 ? -16.641 -24.984 17.125 1 65.31 248 ASN A N 1
ATOM 2022 C CA . ASN A 1 248 ? -17.719 -24.203 17.703 1 65.31 248 ASN A CA 1
ATOM 2023 C C . ASN A 1 248 ? -17.188 -23.047 18.547 1 65.31 248 ASN A C 1
ATOM 2025 O O . ASN A 1 248 ? -17.859 -22.578 19.469 1 65.31 248 ASN A O 1
ATOM 2029 N N . ARG A 1 249 ? -15.984 -22.859 18.344 1 57.03 249 ARG A N 1
ATOM 2030 C CA . ARG A 1 249 ? -15.281 -21.984 19.281 1 57.03 249 ARG A CA 1
ATOM 2031 C C . ARG A 1 249 ? -15.789 -20.562 19.172 1 57.03 249 ARG A C 1
ATOM 2033 O O . ARG A 1 249 ? -15.648 -19.766 20.109 1 57.03 249 ARG A O 1
ATOM 2040 N N . TYR A 1 250 ? -16.188 -20.219 17.938 1 60.72 250 TYR A N 1
ATOM 2041 C CA . TYR A 1 250 ? -16.547 -18.812 17.812 1 60.72 250 TYR A CA 1
ATOM 2042 C C . TYR A 1 250 ? -18.031 -18.594 18.125 1 60.72 250 TYR A C 1
ATOM 2044 O O . TYR A 1 250 ? -18.891 -19.312 17.594 1 60.72 250 TYR A O 1
ATOM 2052 N N . LYS A 1 251 ? -18.281 -18.203 19.375 1 52.5 251 LYS A N 1
ATOM 2053 C CA . LYS A 1 251 ? -19.641 -18.016 19.891 1 52.5 251 LYS A CA 1
ATOM 2054 C C . LYS A 1 251 ? -20.609 -17.672 18.766 1 52.5 251 LYS A C 1
ATOM 2056 O O . LYS A 1 251 ? -21.75 -18.141 18.766 1 52.5 251 LYS A O 1
ATOM 2061 N N . ALA A 1 252 ? -20.203 -16.75 17.891 1 53.25 252 ALA A N 1
ATOM 2062 C CA . ALA A 1 252 ? -21.172 -16.172 16.984 1 53.25 252 ALA A CA 1
ATOM 2063 C C . ALA A 1 252 ? -21.281 -16.969 15.695 1 53.25 252 ALA A C 1
ATOM 2065 O O . ALA A 1 252 ? -22.219 -16.797 14.914 1 53.25 252 ALA A O 1
ATOM 2066 N N . SER A 1 253 ? -20.344 -17.938 15.422 1 64.69 253 SER A N 1
ATOM 2067 C CA . SER A 1 253 ? -20.484 -18.625 14.148 1 64.69 253 SER A CA 1
ATOM 2068 C C . SER A 1 253 ? -19.797 -19.984 14.172 1 64.69 253 SER A C 1
ATOM 2070 O O . SER A 1 253 ? -18.672 -20.109 14.672 1 64.69 253 SER A O 1
ATOM 2072 N N . GLU A 1 254 ? -20.562 -21.078 14.031 1 82.69 254 GLU A N 1
ATOM 2073 C CA . GLU A 1 254 ? -19.938 -22.359 13.75 1 82.69 254 GLU A CA 1
ATOM 2074 C C . GLU A 1 254 ? -19.188 -22.328 12.43 1 82.69 254 GLU A C 1
ATOM 2076 O O . GLU A 1 254 ? -19.672 -21.781 11.438 1 82.69 254 GLU A O 1
ATOM 2081 N N . VAL A 1 255 ? -17.906 -22.75 12.5 1 92.12 255 VAL A N 1
ATOM 2082 C CA . VAL A 1 255 ? -17.109 -22.703 11.281 1 92.12 255 VAL A CA 1
ATOM 2083 C C . VAL A 1 255 ? -16.453 -24.062 11.023 1 92.12 255 VAL A C 1
ATOM 2085 O O . VAL A 1 255 ? -16.406 -24.906 11.914 1 92.12 255 VAL A O 1
ATOM 2088 N N . THR A 1 256 ? -16.203 -24.406 9.82 1 95.62 256 THR A N 1
ATOM 2089 C CA . THR A 1 256 ? -15.297 -25.484 9.398 1 95.62 256 THR A CA 1
ATOM 2090 C C . THR A 1 256 ? -13.898 -24.938 9.125 1 95.62 256 THR A C 1
ATOM 2092 O O . THR A 1 256 ? -13.734 -23.984 8.352 1 95.62 256 THR A O 1
ATOM 2095 N N . ALA A 1 257 ? -12.938 -25.484 9.773 1 96.31 257 ALA A N 1
ATOM 2096 C CA . ALA A 1 257 ? -11.547 -25.094 9.555 1 96.31 257 ALA A CA 1
ATOM 2097 C C . ALA A 1 257 ? -10.82 -26.109 8.68 1 96.31 257 ALA A C 1
ATOM 2099 O O . ALA A 1 257 ? -10.898 -27.312 8.922 1 96.31 257 ALA A O 1
ATOM 2100 N N . TRP A 1 258 ? -10.227 -25.641 7.637 1 97.5 258 TRP A N 1
ATOM 2101 C CA . TRP A 1 258 ? -9.398 -26.438 6.734 1 97.5 258 TRP A CA 1
ATOM 2102 C C . TRP A 1 258 ? -7.918 -26.188 6.977 1 97.5 258 TRP A C 1
ATOM 2104 O O . TRP A 1 258 ? -7.465 -25.031 6.926 1 97.5 258 TRP A O 1
ATOM 2114 N N . TYR A 1 259 ? -7.141 -27.219 7.227 1 96.31 259 TYR A N 1
ATOM 2115 C CA . TYR A 1 259 ? -5.715 -27.094 7.527 1 96.31 259 TYR A CA 1
ATOM 2116 C C . TYR A 1 259 ? -4.871 -27.641 6.383 1 96.31 259 TYR A C 1
ATOM 2118 O O . TYR A 1 259 ? -5.133 -28.734 5.871 1 96.31 259 TYR A O 1
ATOM 2126 N N . PHE A 1 260 ? -3.92 -26.859 5.98 1 96.56 260 PHE A N 1
ATOM 2127 C CA . PHE A 1 260 ? -2.979 -27.203 4.926 1 96.56 260 PHE A CA 1
ATOM 2128 C C . PHE A 1 260 ? -1.555 -26.844 5.328 1 96.56 260 PHE A C 1
ATOM 2130 O O . PHE A 1 260 ? -1.346 -25.953 6.168 1 96.56 260 PHE A O 1
ATOM 2137 N N . THR A 1 261 ? -0.612 -27.547 4.77 1 94.5 261 THR A N 1
ATOM 2138 C CA . THR A 1 261 ? 0.713 -26.938 4.676 1 94.5 261 THR A CA 1
ATOM 2139 C C . THR A 1 261 ? 0.767 -25.938 3.531 1 94.5 261 THR A C 1
ATOM 2141 O O . THR A 1 261 ? -0.005 -26.031 2.576 1 94.5 261 THR A O 1
ATOM 2144 N N . LEU A 1 262 ? 1.613 -24.938 3.672 1 96.38 262 LEU A N 1
ATOM 2145 C CA . LEU A 1 262 ? 1.766 -23.969 2.592 1 96.38 262 LEU A CA 1
ATOM 2146 C C . LEU A 1 262 ? 2.107 -24.672 1.28 1 96.38 262 LEU A C 1
ATOM 2148 O O . 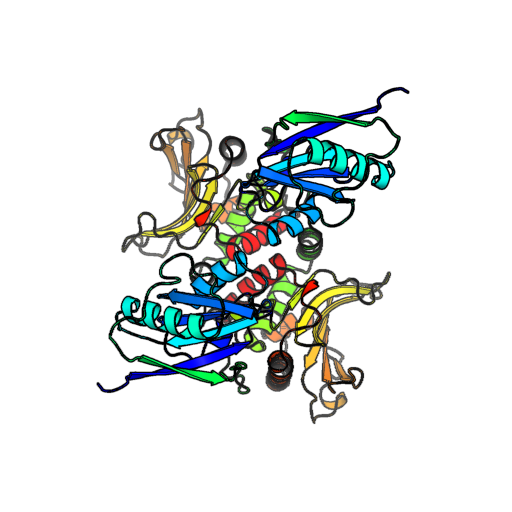LEU A 1 262 ? 1.503 -24.375 0.244 1 96.38 262 LEU A O 1
ATOM 2152 N N . GLU A 1 263 ? 2.977 -25.609 1.302 1 94.44 263 GLU A N 1
ATOM 2153 C CA . GLU A 1 263 ? 3.377 -26.359 0.109 1 94.44 263 GLU A CA 1
ATOM 2154 C C . GLU A 1 263 ? 2.203 -27.141 -0.474 1 94.44 263 GLU A C 1
ATOM 2156 O O . GLU A 1 263 ? 2.021 -27.188 -1.692 1 94.44 263 GLU A O 1
ATOM 2161 N N . GLY A 1 264 ? 1.473 -27.75 0.372 1 95.06 264 GLY A N 1
ATOM 2162 C CA . GLY A 1 264 ? 0.312 -28.5 -0.073 1 95.06 264 GLY A CA 1
ATOM 2163 C C . GLY A 1 264 ? -0.738 -27.641 -0.747 1 95.06 264 GLY A C 1
ATOM 2164 O O . GLY A 1 264 ? -1.252 -28 -1.81 1 95.06 264 GLY A O 1
ATOM 2165 N N . LEU A 1 265 ? -1.032 -26.531 -0.116 1 97.12 265 LEU A N 1
ATOM 2166 C CA . LEU A 1 265 ? -2.031 -25.625 -0.693 1 97.12 265 LEU A CA 1
ATOM 2167 C C . LEU A 1 265 ? -1.534 -25.031 -2.008 1 97.12 265 LEU A C 1
ATOM 2169 O O . LEU A 1 265 ? -2.303 -24.906 -2.963 1 97.12 265 LEU A O 1
ATOM 2173 N N . GLU A 1 266 ? -0.323 -24.641 -2.041 1 96.25 266 GLU A N 1
ATOM 2174 C CA . GLU A 1 266 ? 0.269 -24.172 -3.289 1 96.25 266 GLU A CA 1
ATOM 2175 C C . GLU A 1 266 ? 0.12 -25.203 -4.398 1 96.25 266 GLU A C 1
ATOM 2177 O O . GLU A 1 266 ? -0.26 -24.875 -5.523 1 96.25 266 GLU A O 1
ATOM 2182 N N . ALA A 1 267 ? 0.421 -26.422 -4.098 1 96.19 267 ALA A N 1
ATOM 2183 C CA . ALA A 1 267 ? 0.307 -27.516 -5.07 1 96.19 267 ALA A CA 1
ATOM 2184 C C . ALA A 1 267 ? -1.131 -27.656 -5.562 1 96.19 267 ALA A C 1
ATOM 2186 O O . ALA A 1 267 ? -1.365 -27.938 -6.742 1 96.19 267 ALA A O 1
ATOM 2187 N N . ILE A 1 268 ? -2.021 -27.484 -4.688 1 96.38 268 ILE A N 1
ATOM 2188 C CA . ILE A 1 268 ? -3.436 -27.594 -5.031 1 96.38 268 ILE A CA 1
ATOM 2189 C C . ILE A 1 268 ? -3.824 -26.469 -5.984 1 96.38 268 ILE A C 1
ATOM 2191 O O . ILE A 1 268 ? -4.426 -26.719 -7.031 1 96.38 268 ILE A O 1
ATOM 2195 N N . ILE A 1 269 ? -3.41 -25.25 -5.656 1 95.56 269 ILE A N 1
ATOM 2196 C CA . ILE A 1 269 ? -3.877 -24.078 -6.395 1 95.56 269 ILE A CA 1
ATOM 2197 C C . ILE A 1 269 ? -3.219 -24.047 -7.773 1 95.56 269 ILE A C 1
ATOM 2199 O O . ILE A 1 269 ? -3.801 -23.531 -8.734 1 95.56 269 ILE A O 1
ATOM 2203 N N . PHE A 1 270 ? -2.094 -24.641 -7.898 1 94.38 270 PHE A N 1
ATOM 2204 C CA . PHE A 1 270 ? -1.403 -24.641 -9.188 1 94.38 270 PHE A CA 1
ATOM 2205 C C . PHE A 1 270 ? -1.655 -25.938 -9.938 1 94.38 270 PHE A C 1
ATOM 2207 O O . PHE A 1 270 ? -1.143 -26.125 -11.039 1 94.38 270 PHE A O 1
ATOM 2214 N N . GLY A 1 271 ? -2.395 -26.891 -9.414 1 93.25 271 GLY A N 1
ATOM 2215 C CA . GLY A 1 271 ? -2.891 -28.062 -10.125 1 93.25 271 GLY A CA 1
ATOM 2216 C C . GLY A 1 271 ? -1.984 -29.266 -9.984 1 93.25 271 GLY A C 1
ATOM 2217 O O . GLY A 1 271 ? -2.189 -30.281 -10.656 1 93.25 271 GLY A O 1
ATOM 2218 N N . ASP A 1 272 ? -1.038 -29.25 -9.133 1 94.69 272 ASP A N 1
ATOM 2219 C CA . ASP A 1 272 ? -0.084 -30.328 -8.961 1 94.69 272 ASP A CA 1
ATOM 2220 C C . ASP A 1 272 ? -0.623 -31.391 -7.996 1 94.69 272 ASP A C 1
ATOM 2222 O O . ASP A 1 272 ? -0.106 -32.5 -7.934 1 94.69 272 ASP A O 1
ATOM 2226 N N . LEU A 1 273 ? -1.613 -31 -7.191 1 94.69 273 LEU A N 1
ATOM 2227 C CA . LEU A 1 273 ? -2.254 -31.906 -6.238 1 94.69 273 LEU A CA 1
ATOM 2228 C C . LEU A 1 273 ? -3.771 -31.797 -6.324 1 94.69 273 LEU A C 1
ATOM 2230 O O . LEU A 1 273 ? -4.324 -30.703 -6.254 1 94.69 273 LEU A O 1
ATOM 2234 N N . GLU A 1 274 ? -4.375 -32.875 -6.488 1 95.44 274 GLU A N 1
ATOM 2235 C CA . GLU A 1 274 ? -5.828 -32.875 -6.602 1 95.44 274 GLU A CA 1
ATOM 2236 C C . GLU A 1 274 ? -6.488 -32.719 -5.234 1 95.44 274 GLU A C 1
ATOM 2238 O O . GLU A 1 274 ? -6.129 -33.406 -4.277 1 95.44 274 GLU A O 1
ATOM 2243 N N . PHE A 1 275 ? -7.32 -31.812 -5.098 1 97.06 275 PHE A N 1
ATOM 2244 C CA . PHE A 1 275 ? -8.156 -31.547 -3.934 1 97.06 275 PHE A CA 1
ATOM 2245 C C . PHE A 1 275 ? -9.633 -31.547 -4.32 1 97.06 275 PHE A C 1
ATOM 2247 O O . PHE A 1 275 ? -10.164 -30.516 -4.766 1 97.06 275 PHE A O 1
ATOM 2254 N N . PRO A 1 276 ? -10.32 -32.625 -4.137 1 96 276 PRO A N 1
ATOM 2255 C CA . PRO A 1 276 ? -11.672 -32.812 -4.664 1 96 276 PRO A CA 1
ATOM 2256 C C . PRO A 1 276 ? -12.68 -31.844 -4.051 1 96 276 PRO A C 1
ATOM 2258 O O . PRO A 1 276 ? -13.758 -31.625 -4.613 1 96 276 PRO A O 1
ATOM 2261 N N . HIS A 1 277 ? -12.312 -31.203 -2.967 1 97.12 277 HIS A N 1
ATOM 2262 C CA . HIS A 1 277 ? -13.273 -30.359 -2.25 1 97.12 277 HIS A CA 1
ATOM 2263 C C . HIS A 1 277 ? -13.031 -28.891 -2.521 1 97.12 277 HIS A C 1
ATOM 2265 O O . HIS A 1 277 ? -13.531 -28.031 -1.792 1 97.12 277 HIS A O 1
ATOM 2271 N N . LEU A 1 278 ? -12.297 -28.562 -3.506 1 97.44 278 LEU A N 1
ATOM 2272 C CA . LEU A 1 278 ? -11.867 -27.188 -3.738 1 97.44 278 LEU A CA 1
ATOM 2273 C C . LEU A 1 278 ? -13.07 -26.25 -3.906 1 97.44 278 LEU A C 1
ATOM 2275 O O . LEU A 1 278 ? -13.172 -25.234 -3.23 1 97.44 278 LEU A O 1
ATOM 2279 N N . ASP A 1 279 ? -14.016 -26.625 -4.746 1 96.62 279 ASP A N 1
ATOM 2280 C CA . ASP A 1 279 ? -15.164 -25.766 -5.004 1 96.62 279 ASP A CA 1
ATOM 2281 C C . ASP A 1 279 ? -16.031 -25.609 -3.754 1 96.62 279 ASP A C 1
ATOM 2283 O O . ASP A 1 279 ? -16.5 -24.516 -3.455 1 96.62 279 ASP A O 1
ATOM 2287 N N . LEU A 1 280 ? -16.172 -26.734 -3.104 1 97.44 280 LEU A N 1
ATOM 2288 C CA . LEU A 1 280 ? -16.938 -26.703 -1.863 1 97.44 280 LEU A CA 1
ATOM 2289 C C . LEU A 1 280 ? -16.297 -25.734 -0.864 1 97.44 280 LEU A C 1
ATOM 2291 O O . LEU A 1 280 ? -16.969 -24.891 -0.287 1 97.44 280 LEU A O 1
ATOM 2295 N N . MET A 1 281 ? -15.016 -25.875 -0.648 1 98.19 281 MET A N 1
ATOM 2296 C CA . MET A 1 281 ? -14.305 -25.031 0.308 1 98.19 281 MET A CA 1
ATOM 2297 C C . MET A 1 281 ? -14.406 -23.562 -0.078 1 98.19 281 MET A C 1
ATOM 2299 O O . MET A 1 281 ? -14.664 -22.719 0.773 1 98.19 281 MET A O 1
ATOM 2303 N N . LEU A 1 282 ? -14.227 -23.25 -1.356 1 98.19 282 LEU A N 1
ATOM 2304 C CA . LEU A 1 282 ? -14.266 -21.875 -1.832 1 98.19 282 LEU A CA 1
ATOM 2305 C C . LEU A 1 282 ? -15.656 -21.281 -1.658 1 98.19 282 LEU A C 1
ATOM 2307 O O . LEU A 1 282 ? -15.797 -20.125 -1.251 1 98.19 282 LEU A O 1
ATOM 2311 N N . ASP A 1 283 ? -16.656 -22.047 -1.946 1 97.5 283 ASP A N 1
ATOM 2312 C CA . ASP A 1 283 ? -18.031 -21.578 -1.784 1 97.5 283 ASP A CA 1
ATOM 2313 C C . ASP A 1 283 ? -18.344 -21.266 -0.32 1 97.5 283 ASP A C 1
ATOM 2315 O O . ASP A 1 283 ? -18.938 -20.234 -0.004 1 97.5 283 ASP A O 1
ATOM 2319 N N . LEU A 1 284 ? -17.922 -22.172 0.514 1 97.19 284 LEU A N 1
ATOM 2320 C CA . LEU A 1 284 ? -18.172 -21.984 1.94 1 97.19 284 LEU A CA 1
ATOM 2321 C C . LEU A 1 284 ? -17.344 -20.828 2.492 1 97.19 284 LEU A C 1
ATOM 2323 O O . LEU A 1 284 ? -17.797 -20.109 3.385 1 97.19 284 LEU A O 1
ATOM 2327 N N . ALA A 1 285 ? -16.094 -20.703 2.021 1 98.12 285 ALA A N 1
ATOM 2328 C CA . ALA A 1 285 ? -15.266 -19.578 2.42 1 98.12 285 ALA A CA 1
ATOM 2329 C C . ALA A 1 285 ? -15.898 -18.25 2.01 1 98.12 285 ALA A C 1
ATOM 2331 O O . ALA A 1 285 ? -15.961 -17.312 2.807 1 98.12 285 ALA A O 1
ATOM 2332 N N . TYR A 1 286 ? -16.391 -18.172 0.791 1 97.38 286 TYR A N 1
ATOM 2333 C CA . TYR A 1 286 ? -17.062 -16.984 0.291 1 97.38 286 TYR A CA 1
ATOM 2334 C C . TYR A 1 286 ? -18.297 -16.672 1.124 1 97.38 286 TYR A C 1
ATOM 2336 O O . TYR A 1 286 ? -18.516 -15.516 1.496 1 97.38 286 TYR A O 1
ATOM 2344 N N . GLU A 1 287 ? -19.047 -17.641 1.375 1 93.94 287 GLU A N 1
ATOM 2345 C CA . GLU A 1 287 ? -20.25 -17.469 2.186 1 93.94 287 GLU A CA 1
ATOM 2346 C C . GLU A 1 287 ? -19.922 -16.859 3.549 1 93.94 287 GLU A C 1
ATOM 2348 O O . GLU A 1 287 ? -20.578 -15.922 3.998 1 93.94 287 GLU A O 1
ATOM 2353 N N . LEU A 1 288 ? -18.953 -17.406 4.172 1 94.44 288 LEU A N 1
ATOM 2354 C CA . LEU A 1 288 ? -18.562 -16.891 5.477 1 94.44 288 LEU A CA 1
ATOM 2355 C C . LEU A 1 288 ? -18.078 -15.445 5.359 1 94.44 288 LEU A C 1
ATOM 2357 O O . LEU A 1 288 ? -18.484 -14.594 6.16 1 94.44 288 LEU A O 1
ATOM 2361 N N . ASN A 1 289 ? -17.188 -15.188 4.395 1 94.81 289 ASN A N 1
ATOM 2362 C CA . ASN A 1 289 ? -16.672 -13.836 4.207 1 94.81 289 ASN A CA 1
ATOM 2363 C C . ASN A 1 289 ? -17.797 -12.828 4.008 1 94.81 289 ASN A C 1
ATOM 2365 O O . ASN A 1 289 ? -17.797 -11.773 4.641 1 94.81 289 ASN A O 1
ATOM 2369 N N . VAL A 1 290 ? -18.734 -13.156 3.172 1 90 290 VAL A N 1
ATOM 2370 C CA . VAL A 1 290 ? -19.844 -12.258 2.893 1 90 290 VAL A CA 1
ATOM 2371 C C . VAL A 1 290 ? -20.656 -12.039 4.164 1 90 290 VAL A C 1
ATOM 2373 O O . VAL A 1 290 ? -21.031 -10.906 4.488 1 90 290 VAL A O 1
ATOM 2376 N N . LYS A 1 291 ? -20.922 -13.109 4.805 1 87.81 291 LYS A N 1
ATOM 2377 C CA . LYS A 1 291 ? -21.688 -13.023 6.051 1 87.81 291 LYS A CA 1
ATOM 2378 C C . LYS A 1 291 ? -21 -12.086 7.043 1 87.81 291 LYS A C 1
ATOM 2380 O O . LYS A 1 291 ? -21.641 -11.211 7.625 1 87.81 291 LYS A O 1
ATOM 2385 N N . LEU A 1 292 ? -19.75 -12.219 7.215 1 88.31 292 LEU A N 1
ATOM 2386 C CA . LEU A 1 292 ? -19 -11.414 8.164 1 88.31 292 LEU A CA 1
ATOM 2387 C C . LEU A 1 292 ? -18.922 -9.961 7.707 1 88.31 292 LEU A C 1
ATOM 2389 O O . LEU A 1 292 ? -19.094 -9.039 8.516 1 88.31 292 LEU A O 1
ATOM 2393 N N . MET A 1 293 ? -18.703 -9.773 6.469 1 86.25 293 MET A N 1
ATOM 2394 C CA . MET A 1 293 ? -18.531 -8.43 5.914 1 86.25 293 MET A CA 1
ATOM 2395 C C . MET A 1 293 ? -19.844 -7.664 5.941 1 86.25 293 MET A C 1
ATOM 2397 O O . MET A 1 293 ? -19.859 -6.449 6.152 1 86.25 293 MET A O 1
ATOM 2401 N N . ARG A 1 294 ? -20.906 -8.344 5.742 1 76.75 294 ARG A N 1
ATOM 2402 C CA . ARG A 1 294 ? -22.219 -7.688 5.742 1 76.75 294 ARG A CA 1
ATOM 2403 C C . ARG A 1 294 ? -22.594 -7.234 7.145 1 76.75 294 ARG A C 1
ATOM 2405 O O . ARG A 1 294 ? -23.438 -6.34 7.309 1 76.75 294 ARG A O 1
ATOM 2412 N N . HIS A 1 295 ? -22.062 -7.926 8.102 1 73.38 295 HIS A N 1
ATOM 2413 C CA . HIS A 1 295 ? -22.297 -7.512 9.484 1 73.38 295 HIS A CA 1
ATOM 2414 C C . HIS A 1 295 ? -21.625 -6.176 9.781 1 73.38 295 HIS A C 1
ATOM 2416 O O . HIS A 1 295 ? -21.938 -5.531 10.781 1 73.38 295 HIS A O 1
ATOM 2422 N N . GLY A 1 296 ? -20.75 -5.73 8.844 1 67.81 296 GLY A N 1
ATOM 2423 C CA . GLY A 1 296 ? -20.125 -4.422 9.008 1 67.81 296 GLY A CA 1
ATOM 2424 C C . GLY A 1 296 ? -18.625 -4.496 9.219 1 67.81 296 GLY A C 1
ATOM 2425 O O . GLY A 1 296 ? -17.984 -5.438 8.758 1 67.81 296 GLY A O 1
ATOM 2426 N N . GLY A 1 297 ? -18.172 -3.447 9.859 1 70.94 297 GLY A N 1
ATOM 2427 C CA . GLY A 1 297 ? -16.75 -3.32 10.078 1 70.94 297 GLY A CA 1
ATOM 2428 C C . GLY A 1 297 ? -16.188 -4.398 10.992 1 70.94 297 GLY A C 1
ATOM 2429 O O . GLY A 1 297 ? -16.938 -5.223 11.516 1 70.94 297 GLY A O 1
ATOM 2430 N N . THR A 1 298 ? -14.867 -4.539 10.961 1 74 298 THR A N 1
ATOM 2431 C CA . THR A 1 298 ? -14.18 -5.566 11.742 1 74 298 THR A CA 1
ATOM 2432 C C . THR A 1 298 ? -13.555 -4.965 12.992 1 74 298 THR A C 1
ATOM 2434 O O . THR A 1 298 ? -13.062 -3.834 12.969 1 74 298 THR A O 1
ATOM 2437 N N . ILE A 1 299 ? -13.578 -5.695 14.102 1 76.12 299 ILE A N 1
ATOM 2438 C CA . ILE A 1 299 ? -12.945 -5.309 15.352 1 76.12 299 ILE A CA 1
ATOM 2439 C C . ILE A 1 299 ? -11.43 -5.27 15.172 1 76.12 299 ILE A C 1
ATOM 2441 O O . ILE A 1 299 ? -10.711 -4.699 16 1 76.12 299 ILE A O 1
ATOM 2445 N N . PHE A 1 300 ? -10.961 -5.848 14.078 1 83.94 300 PHE A N 1
ATOM 2446 C CA . PHE A 1 300 ? -9.531 -5.992 13.836 1 83.94 300 PHE A CA 1
ATOM 2447 C C . PHE A 1 300 ? -9 -4.82 13.023 1 83.94 300 PHE A C 1
ATOM 2449 O O . PHE A 1 300 ? -7.852 -4.832 12.586 1 83.94 300 PHE A O 1
ATOM 2456 N N . ARG A 1 301 ? -9.75 -3.801 12.852 1 80.69 301 ARG A N 1
ATOM 2457 C CA . ARG A 1 301 ? -9.422 -2.695 11.953 1 80.69 301 ARG A CA 1
ATOM 2458 C C . ARG A 1 301 ? -8.086 -2.064 12.336 1 80.69 301 ARG A C 1
ATOM 2460 O O . ARG A 1 301 ? -7.309 -1.675 11.461 1 80.69 301 ARG A O 1
ATOM 2467 N N . ARG A 1 302 ? -7.797 -1.994 13.625 1 78.94 302 ARG A N 1
ATOM 2468 C CA . ARG A 1 302 ? -6.59 -1.335 14.117 1 78.94 302 ARG A CA 1
ATOM 2469 C C . ARG A 1 302 ? -5.34 -2.115 13.719 1 78.94 302 ARG A C 1
ATOM 2471 O O . ARG A 1 302 ? -4.238 -1.568 13.711 1 78.94 302 ARG A O 1
ATOM 2478 N N . PHE A 1 303 ? -5.484 -3.348 13.336 1 87.25 303 PHE A N 1
ATOM 2479 C CA . PHE A 1 303 ? -4.34 -4.195 13.016 1 87.25 303 PHE A CA 1
ATOM 2480 C C . PHE A 1 303 ? -4.117 -4.262 11.516 1 87.25 303 PHE A C 1
ATOM 2482 O O . PHE A 1 303 ? -3.195 -4.934 11.047 1 87.25 303 PHE A O 1
ATOM 2489 N N . HIS A 1 304 ? -4.934 -3.521 10.781 1 91.19 304 HIS A N 1
ATOM 2490 C CA . HIS A 1 304 ? -4.785 -3.555 9.336 1 91.19 304 HIS A CA 1
ATOM 2491 C C . HIS A 1 304 ? -3.426 -3.018 8.906 1 91.19 304 HIS A C 1
ATOM 2493 O O . HIS A 1 304 ? -3.012 -1.941 9.344 1 91.19 304 HIS A O 1
ATOM 2499 N N . ASN A 1 305 ? -2.744 -3.807 8.188 1 92.94 305 ASN A N 1
ATOM 2500 C CA . ASN A 1 305 ? -1.461 -3.4 7.629 1 92.94 305 ASN A CA 1
ATOM 2501 C C . ASN A 1 305 ? -1.596 -2.973 6.168 1 92.94 305 ASN A C 1
ATOM 2503 O O . ASN A 1 305 ? -1.785 -3.811 5.285 1 92.94 305 ASN A O 1
ATOM 2507 N N . ASN A 1 306 ? -1.408 -1.673 5.887 1 86.19 306 ASN A N 1
ATOM 2508 C CA . ASN A 1 306 ? -1.644 -1.111 4.562 1 86.19 306 ASN A CA 1
ATOM 2509 C C . ASN A 1 306 ? -0.634 -1.635 3.545 1 86.19 306 ASN A C 1
ATOM 2511 O O . ASN A 1 306 ? -0.978 -1.862 2.383 1 86.19 306 ASN A O 1
ATOM 2515 N N . LEU A 1 307 ? 0.596 -1.809 3.938 1 90.12 307 LEU A N 1
ATOM 2516 C CA . LEU A 1 307 ? 1.628 -2.301 3.031 1 90.12 307 LEU A CA 1
ATOM 2517 C C . LEU A 1 307 ? 1.344 -3.74 2.615 1 90.12 307 LEU A C 1
ATOM 2519 O O . LEU A 1 307 ? 1.429 -4.078 1.432 1 90.12 307 LEU A O 1
ATOM 2523 N N . LEU A 1 308 ? 0.942 -4.504 3.604 1 96.12 308 LEU A N 1
ATOM 2524 C CA . LEU A 1 308 ? 0.608 -5.898 3.328 1 96.12 308 LEU A CA 1
ATOM 2525 C C . LEU A 1 308 ? -0.616 -5.992 2.422 1 96.12 308 LEU A C 1
ATOM 2527 O O . LEU A 1 308 ? -0.618 -6.758 1.454 1 96.12 308 LEU A O 1
ATOM 2531 N N . ALA A 1 309 ? -1.608 -5.211 2.752 1 95.06 309 ALA A N 1
ATOM 2532 C CA . ALA A 1 309 ? -2.836 -5.223 1.962 1 95.06 309 ALA A CA 1
ATOM 2533 C C . ALA A 1 309 ? -2.551 -4.898 0.499 1 95.06 309 ALA A C 1
ATOM 2535 O O . ALA A 1 309 ? -3.035 -5.586 -0.402 1 95.06 309 ALA A O 1
ATOM 2536 N N . ALA A 1 310 ? -1.782 -3.885 0.296 1 91.56 310 ALA A N 1
ATOM 2537 C CA . ALA A 1 310 ? -1.45 -3.486 -1.069 1 91.56 310 ALA A CA 1
ATOM 2538 C C . ALA A 1 310 ? -0.704 -4.598 -1.799 1 91.56 310 ALA A C 1
ATOM 2540 O O . ALA A 1 310 ? -0.98 -4.879 -2.969 1 91.56 310 ALA A O 1
ATOM 2541 N N . ASP A 1 311 ? 0.236 -5.168 -1.133 1 95 311 ASP A N 1
ATOM 2542 C CA . ASP A 1 311 ? 1.021 -6.246 -1.725 1 95 311 ASP A CA 1
ATOM 2543 C C . ASP A 1 311 ? 0.137 -7.441 -2.074 1 95 311 ASP A C 1
ATOM 2545 O O . ASP A 1 311 ? 0.26 -8.016 -3.16 1 95 311 ASP A O 1
ATOM 2549 N N . LEU A 1 312 ? -0.762 -7.773 -1.201 1 96.88 312 LEU A N 1
ATOM 2550 C CA . LEU A 1 312 ? -1.638 -8.922 -1.411 1 96.88 312 LEU A CA 1
ATOM 2551 C C . LEU A 1 312 ? -2.654 -8.641 -2.512 1 96.88 312 LEU A C 1
ATOM 2553 O O . LEU A 1 312 ? -3 -9.531 -3.289 1 96.88 312 LEU A O 1
ATOM 2557 N N . LEU A 1 313 ? -3.158 -7.441 -2.561 1 94.38 313 LEU A N 1
ATOM 2558 C CA . LEU A 1 313 ? -4.082 -7.055 -3.621 1 94.38 313 LEU A CA 1
ATOM 2559 C C . LEU A 1 313 ? -3.404 -7.129 -4.984 1 94.38 313 LEU A C 1
ATOM 2561 O O . LEU A 1 313 ? -4.008 -7.59 -5.957 1 94.38 313 LEU A O 1
ATOM 2565 N N . ALA A 1 314 ? -2.16 -6.68 -5.031 1 93.62 314 ALA A N 1
ATOM 2566 C CA . ALA A 1 314 ? -1.404 -6.812 -6.273 1 93.62 314 ALA A CA 1
ATOM 2567 C C . ALA A 1 314 ? -1.293 -8.281 -6.691 1 93.62 314 ALA A C 1
ATOM 2569 O O . ALA A 1 314 ? -1.484 -8.609 -7.863 1 93.62 314 ALA A O 1
ATOM 2570 N N . ALA A 1 315 ? -0.986 -9.133 -5.727 1 94.31 315 ALA A N 1
ATOM 2571 C CA . ALA A 1 315 ? -0.871 -10.555 -6.004 1 94.31 315 ALA A CA 1
ATOM 2572 C C . ALA A 1 315 ? -2.193 -11.125 -6.508 1 94.31 315 ALA A C 1
ATOM 2574 O O . ALA A 1 315 ? -2.211 -11.992 -7.387 1 94.31 315 ALA A O 1
ATOM 2575 N N . SER A 1 316 ? -3.281 -10.648 -5.949 1 96 316 SER A N 1
ATOM 2576 C CA . SER A 1 316 ? -4.598 -11.156 -6.324 1 96 316 SER A CA 1
ATOM 2577 C C . SER A 1 316 ? -4.914 -10.836 -7.781 1 96 316 SER A C 1
ATOM 2579 O O . SER A 1 316 ? -5.645 -11.578 -8.445 1 96 316 SER A O 1
ATOM 2581 N N . LEU A 1 317 ? -4.387 -9.758 -8.281 1 93.31 317 LEU A N 1
ATOM 2582 C CA . LEU A 1 317 ? -4.648 -9.336 -9.656 1 93.31 317 LEU A CA 1
ATOM 2583 C C . LEU A 1 317 ? -4.035 -10.32 -10.648 1 93.31 317 LEU A C 1
ATOM 2585 O O . LEU A 1 317 ? -4.465 -10.398 -11.797 1 93.31 317 LEU A O 1
ATOM 2589 N N . GLN A 1 318 ? -3.068 -11.031 -10.211 1 88.56 318 GLN A N 1
ATOM 2590 C CA . GLN A 1 318 ? -2.373 -11.961 -11.094 1 88.56 318 GLN A CA 1
ATOM 2591 C C . GLN A 1 318 ? -3.197 -13.227 -11.32 1 88.56 318 GLN A C 1
ATOM 2593 O O . GLN A 1 318 ? -2.895 -14.016 -12.219 1 88.56 318 GLN A O 1
ATOM 2598 N N . TRP A 1 319 ? -4.211 -13.43 -10.586 1 89.88 319 TRP A N 1
ATOM 2599 C CA . TRP A 1 319 ? -5 -14.648 -10.664 1 89.88 319 TRP A CA 1
ATOM 2600 C C . TRP A 1 319 ? -6.176 -14.477 -11.617 1 89.88 319 TRP A C 1
ATOM 2602 O O . TRP A 1 319 ? -6.883 -15.445 -11.922 1 89.88 319 TRP A O 1
ATOM 2612 N N . ARG A 1 320 ? -6.371 -13.25 -12.117 1 81.06 320 ARG A N 1
ATOM 2613 C CA . ARG A 1 320 ? -7.395 -13.047 -13.141 1 81.06 320 ARG A CA 1
ATOM 2614 C C . ARG A 1 320 ? -7.055 -13.82 -14.414 1 81.06 320 ARG A C 1
ATOM 2616 O O . ARG A 1 320 ? -7.934 -14.422 -15.031 1 81.06 320 ARG A O 1
ATOM 2623 N N . ALA A 1 321 ? -5.832 -13.75 -14.711 1 72.62 321 ALA A N 1
ATOM 2624 C CA . ALA A 1 321 ? -5.371 -14.375 -15.953 1 72.62 321 ALA A CA 1
ATOM 2625 C C . ALA A 1 321 ? -5.32 -15.898 -15.812 1 72.62 321 ALA A C 1
ATOM 2627 O O . ALA A 1 321 ? -5.281 -16.609 -16.812 1 72.62 321 ALA A O 1
ATOM 2628 N N . ARG A 1 322 ? -5.348 -16.344 -14.625 1 71.44 322 ARG A N 1
ATOM 2629 C CA . ARG A 1 322 ? -5.168 -17.781 -14.398 1 71.44 322 ARG A CA 1
ATOM 2630 C C . ARG A 1 322 ? -6.512 -18.484 -14.266 1 71.44 322 ARG A C 1
ATOM 2632 O O . ARG A 1 322 ? -6.578 -19.719 -14.305 1 71.44 322 ARG A O 1
ATOM 2639 N N . THR A 1 323 ? -7.5 -17.609 -14.008 1 63.03 323 THR A N 1
ATOM 2640 C CA . THR A 1 323 ? -8.805 -18.234 -13.859 1 63.03 323 THR A CA 1
ATOM 2641 C C . THR A 1 323 ? -9.625 -18.094 -15.133 1 63.03 323 THR A C 1
ATOM 2643 O O . THR A 1 323 ? -9.539 -17.078 -15.82 1 63.03 323 THR A O 1
ATOM 2646 N N . MET B 1 1 ? -45.938 25.766 -9.68 1 36.22 1 MET B N 1
ATOM 2647 C CA . MET B 1 1 ? -44.625 25.375 -10.133 1 36.22 1 MET B CA 1
ATOM 2648 C C . MET B 1 1 ? -44.281 23.969 -9.664 1 36.22 1 MET B C 1
ATOM 2650 O O . MET B 1 1 ? -44.469 23.625 -8.5 1 36.22 1 MET B O 1
ATOM 2654 N N . GLU B 1 2 ? -44.188 23.047 -10.516 1 50.88 2 GLU B N 1
ATOM 2655 C CA . GLU B 1 2 ? -44.125 21.609 -10.25 1 50.88 2 GLU B CA 1
ATOM 2656 C C . GLU B 1 2 ? -42.875 21.25 -9.484 1 50.88 2 GLU B C 1
ATOM 2658 O O . GLU B 1 2 ? -41.781 21.641 -9.875 1 50.88 2 GLU B O 1
ATOM 2663 N N . LYS B 1 3 ? -43.094 20.984 -8.258 1 61.41 3 LYS B N 1
ATOM 2664 C CA . LYS B 1 3 ? -42.031 20.578 -7.379 1 61.41 3 LYS B CA 1
ATOM 2665 C C . LYS B 1 3 ? -41.281 19.359 -7.938 1 61.41 3 LYS B C 1
ATOM 2667 O O . LYS B 1 3 ? -41.938 18.391 -8.367 1 61.41 3 LYS B O 1
ATOM 2672 N N . GLN B 1 4 ? -39.938 19.547 -8.375 1 74.69 4 GLN B N 1
ATOM 2673 C CA . GLN B 1 4 ? -39.125 18.406 -8.797 1 74.69 4 GLN B CA 1
ATOM 2674 C C . GLN B 1 4 ? -38.562 17.656 -7.602 1 74.69 4 GLN B C 1
ATOM 2676 O O . GLN B 1 4 ? -38.031 18.25 -6.676 1 74.69 4 GLN B O 1
ATOM 2681 N N . PHE B 1 5 ? -39 16.312 -7.543 1 71.25 5 PHE B N 1
ATOM 2682 C CA . PHE B 1 5 ? -38.594 15.453 -6.434 1 71.25 5 PHE B CA 1
ATOM 2683 C C . PHE B 1 5 ? -37.375 14.656 -6.805 1 71.25 5 PHE B C 1
ATOM 2685 O O . PHE B 1 5 ? -37.281 14.102 -7.902 1 71.25 5 PHE B O 1
ATOM 2692 N N . PHE B 1 6 ? -36.312 14.852 -5.938 1 79.62 6 PHE B N 1
ATOM 2693 C CA . PHE B 1 6 ? -35.125 14.047 -6.102 1 79.62 6 PHE B CA 1
ATOM 2694 C C . PHE B 1 6 ? -34.938 13.094 -4.926 1 79.62 6 PHE B C 1
ATOM 2696 O O . PHE B 1 6 ? -35.062 13.508 -3.768 1 79.62 6 PHE B O 1
ATOM 2703 N N . THR B 1 7 ? -34.844 11.797 -5.289 1 79.06 7 THR B N 1
ATOM 2704 C CA . THR B 1 7 ? -34.656 10.789 -4.254 1 79.06 7 THR B CA 1
ATOM 2705 C C . THR B 1 7 ? -33.188 10.359 -4.172 1 79.06 7 THR B C 1
ATOM 2707 O O . THR B 1 7 ? -32.562 10.055 -5.195 1 79.06 7 THR B O 1
ATOM 2710 N N . GLY B 1 8 ? -32.688 10.57 -2.947 1 83.38 8 GLY B N 1
ATOM 2711 C CA . GLY B 1 8 ? -31.344 10.102 -2.686 1 83.38 8 GLY B CA 1
ATOM 2712 C C . GLY B 1 8 ? -31.297 8.961 -1.689 1 83.38 8 GLY B C 1
ATOM 2713 O O . GLY B 1 8 ? -32.344 8.438 -1.284 1 83.38 8 GLY B O 1
ATOM 2714 N N . LYS B 1 9 ? -30.188 8.406 -1.501 1 83.81 9 LYS B N 1
ATOM 2715 C CA . LYS B 1 9 ? -29.953 7.355 -0.511 1 83.81 9 LYS B CA 1
ATOM 2716 C C . LYS B 1 9 ? -28.969 7.816 0.565 1 83.81 9 LYS B C 1
ATOM 2718 O O . LYS B 1 9 ? -28 8.516 0.269 1 83.81 9 LYS B O 1
ATOM 2723 N N . ARG B 1 10 ? -29.391 7.414 1.765 1 83.56 10 ARG B N 1
ATOM 2724 C CA . ARG B 1 10 ? -28.547 7.738 2.904 1 83.56 10 ARG B CA 1
ATOM 2725 C C . ARG B 1 10 ? -27.734 6.527 3.35 1 83.56 10 ARG B C 1
ATOM 2727 O O . ARG B 1 10 ? -28.266 5.422 3.457 1 83.56 10 ARG B O 1
ATOM 2734 N N . PHE B 1 11 ? -26.422 6.707 3.541 1 81.81 11 PHE B N 1
ATOM 2735 C CA . PHE B 1 11 ? -25.516 5.641 3.939 1 81.81 11 PHE B CA 1
ATOM 2736 C C . PHE B 1 11 ? -24.781 6.012 5.219 1 81.81 11 PHE B C 1
ATOM 2738 O O . PHE B 1 11 ? -24.391 7.164 5.406 1 81.81 11 PHE B O 1
ATOM 2745 N N . ASP B 1 12 ? -24.75 5.035 6.129 1 76.31 12 ASP B N 1
ATOM 2746 C CA . ASP B 1 12 ? -23.844 5.18 7.258 1 76.31 12 ASP B CA 1
ATOM 2747 C C . ASP B 1 12 ? -22.391 4.996 6.824 1 76.31 12 ASP B C 1
ATOM 2749 O O . ASP B 1 12 ? -22.016 3.938 6.316 1 76.31 12 ASP B O 1
ATOM 2753 N N . VAL B 1 13 ? -21.641 6.184 7.008 1 75.44 13 VAL B N 1
ATOM 2754 C CA . VAL B 1 13 ? -20.297 6.109 6.473 1 75.44 13 VAL B CA 1
ATOM 2755 C C . VAL B 1 13 ? -19.281 6.352 7.59 1 75.44 13 VAL B C 1
ATOM 2757 O O . VAL B 1 13 ? -18.125 6.688 7.324 1 75.44 13 VAL B O 1
ATOM 2760 N N . ARG B 1 14 ? -19.562 6.352 8.898 1 66.12 14 ARG B N 1
ATOM 2761 C CA . ARG B 1 14 ? -18.75 6.688 10.062 1 66.12 14 ARG B CA 1
ATOM 2762 C C . ARG B 1 14 ? -17.375 6.023 9.984 1 66.12 14 ARG B C 1
ATOM 2764 O O . ARG B 1 14 ? -16.359 6.652 10.289 1 66.12 14 ARG B O 1
ATOM 2771 N N . ASP B 1 15 ? -17.297 4.871 9.531 1 60.47 15 ASP B N 1
ATOM 2772 C CA . ASP B 1 15 ? -16.016 4.164 9.617 1 60.47 15 ASP B CA 1
ATOM 2773 C C . ASP B 1 15 ? -15.516 3.77 8.227 1 60.47 15 ASP B C 1
ATOM 2775 O O . ASP B 1 15 ? -14.68 2.871 8.094 1 60.47 15 ASP B O 1
ATOM 2779 N N . LEU B 1 16 ? -16.078 4.688 7.293 1 68 16 LEU B N 1
ATOM 2780 C CA . LEU B 1 16 ? -15.688 4.309 5.938 1 68 16 LEU B CA 1
ATOM 2781 C C . LEU B 1 16 ? -14.695 5.305 5.355 1 68 16 LEU B C 1
ATOM 2783 O O . LEU B 1 16 ? -14.922 6.516 5.402 1 68 16 LEU B O 1
ATOM 2787 N N . GLU B 1 17 ? -13.602 4.805 4.922 1 65.19 17 GLU B N 1
ATOM 2788 C CA . GLU B 1 17 ? -12.656 5.664 4.219 1 65.19 17 GLU B CA 1
ATOM 2789 C C . GLU B 1 17 ? -13.062 5.848 2.758 1 65.19 17 GLU B C 1
ATOM 2791 O O . GLU B 1 17 ? -12.719 6.859 2.137 1 65.19 17 GLU B O 1
ATOM 2796 N N . SER B 1 18 ? -13.727 4.758 2.291 1 69.19 18 SER B N 1
ATOM 2797 C CA . SER B 1 18 ? -14.25 4.809 0.931 1 69.19 18 SER B CA 1
ATOM 2798 C C . SER B 1 18 ? -15.734 4.438 0.895 1 69.19 18 SER B C 1
ATOM 2800 O O . SER B 1 18 ? -16.188 3.617 1.693 1 69.19 18 SER B O 1
ATOM 2802 N N . ILE B 1 19 ? -16.422 5.16 0.095 1 75.81 19 ILE B N 1
ATOM 2803 C CA . ILE B 1 19 ? -17.859 4.891 0.007 1 75.81 19 ILE B CA 1
ATOM 2804 C C . ILE B 1 19 ? -18.172 4.195 -1.314 1 75.81 19 ILE B C 1
ATOM 2806 O O . ILE B 1 19 ? -19.328 4.117 -1.724 1 75.81 19 ILE B O 1
ATOM 2810 N N . ALA B 1 20 ? -17.078 3.715 -1.946 1 72 20 ALA B N 1
ATOM 2811 C CA . ALA B 1 20 ? -17.297 3.074 -3.242 1 72 20 ALA B CA 1
ATOM 2812 C C . ALA B 1 20 ? -18.25 1.889 -3.119 1 72 20 ALA B C 1
ATOM 2814 O O . ALA B 1 20 ? -19.156 1.732 -3.936 1 72 20 ALA B O 1
ATOM 2815 N N . PHE B 1 21 ? -18.078 1.162 -2.086 1 70.06 21 PHE B N 1
ATOM 2816 C CA . PHE B 1 21 ? -18.859 -0.066 -1.957 1 70.06 21 PHE B CA 1
ATOM 2817 C C . PHE B 1 21 ? -20.312 0.244 -1.605 1 70.06 21 PHE B C 1
ATOM 2819 O O . PHE B 1 21 ? -21.219 -0.475 -2.02 1 70.06 21 PHE B O 1
ATOM 2826 N N . VAL B 1 22 ? -20.484 1.333 -0.88 1 73.88 22 VAL B N 1
ATOM 2827 C CA . VAL B 1 22 ? -21.859 1.629 -0.461 1 73.88 22 VAL B CA 1
ATOM 2828 C C . VAL B 1 22 ? -22.641 2.234 -1.628 1 73.88 22 VAL B C 1
ATOM 2830 O O . VAL B 1 22 ? -23.859 2.098 -1.703 1 73.88 22 VAL B O 1
ATOM 2833 N N . LEU B 1 23 ? -21.891 2.822 -2.578 1 77.69 23 LEU B N 1
ATOM 2834 C CA . LEU B 1 23 ? -22.562 3.465 -3.703 1 77.69 23 LEU B CA 1
ATOM 2835 C C . LEU B 1 23 ? -22.516 2.576 -4.941 1 77.69 23 LEU B C 1
ATOM 2837 O O . LEU B 1 23 ? -22.781 3.037 -6.051 1 77.69 23 LEU B O 1
ATOM 2841 N N . ARG B 1 24 ? -22.125 1.393 -4.75 1 69.62 24 ARG B N 1
ATOM 2842 C CA . ARG B 1 24 ? -21.859 0.493 -5.871 1 69.62 24 ARG B CA 1
ATOM 2843 C C . ARG B 1 24 ? -23.109 0.334 -6.742 1 69.62 24 ARG B C 1
ATOM 2845 O O . ARG B 1 24 ? -23 0.143 -7.957 1 69.62 24 ARG B O 1
ATOM 2852 N N . ASP B 1 25 ? -24.203 0.465 -6.129 1 67.94 25 ASP B N 1
ATOM 2853 C CA . ASP B 1 25 ? -25.438 0.223 -6.867 1 67.94 25 ASP B CA 1
ATOM 2854 C C . ASP B 1 25 ? -25.984 1.517 -7.473 1 67.94 25 ASP B C 1
ATOM 2856 O O . ASP B 1 25 ? -27 1.507 -8.156 1 67.94 25 ASP B O 1
ATOM 2860 N N . GLU B 1 26 ? -25.297 2.562 -7.215 1 75.88 26 GLU B N 1
ATOM 2861 C CA . GLU B 1 26 ? -25.719 3.828 -7.801 1 75.88 26 GLU B CA 1
ATOM 2862 C C . GLU B 1 26 ? -25.328 3.912 -9.273 1 75.88 26 GLU B C 1
ATOM 2864 O O . GLU B 1 26 ? -24.281 3.385 -9.68 1 75.88 26 GLU B O 1
ATOM 2869 N N . PRO B 1 27 ? -26.141 4.449 -10.062 1 75.88 27 PRO B N 1
ATOM 2870 C CA . PRO B 1 27 ? -25.906 4.48 -11.508 1 75.88 27 PRO B CA 1
ATOM 2871 C C . PRO B 1 27 ? -24.641 5.262 -11.875 1 75.88 27 PRO B C 1
ATOM 2873 O O . PRO B 1 27 ? -24 4.969 -12.891 1 75.88 27 PRO B O 1
ATOM 2876 N N . HIS B 1 28 ? -24.344 6.219 -11.242 1 79.69 28 HIS B N 1
ATOM 2877 C CA . HIS B 1 28 ? -23.125 7.008 -11.422 1 79.69 28 HIS B CA 1
ATOM 2878 C C . HIS B 1 28 ? -22.734 7.703 -10.125 1 79.69 28 HIS B C 1
ATOM 2880 O O . HIS B 1 28 ? -23.5 7.723 -9.164 1 79.69 28 HIS B O 1
ATOM 2886 N N . PHE B 1 29 ? -21.562 8.195 -10.133 1 85.94 29 PHE B N 1
ATOM 2887 C CA . PHE B 1 29 ? -21.031 8.781 -8.914 1 85.94 29 PHE B CA 1
ATOM 2888 C C . PHE B 1 29 ? -21.109 10.297 -8.953 1 85.94 29 PHE B C 1
ATOM 2890 O O . PHE B 1 29 ? -20.609 10.977 -8.055 1 85.94 29 PHE B O 1
ATOM 2897 N N . ARG B 1 30 ? -21.75 10.734 -10.055 1 90.75 30 ARG B N 1
ATOM 2898 C CA . ARG B 1 30 ? -21.953 12.18 -10.156 1 90.75 30 ARG B CA 1
ATOM 2899 C C . ARG B 1 30 ? -23.234 12.594 -9.438 1 90.75 30 ARG B C 1
ATOM 2901 O O . ARG B 1 30 ? -24.281 11.961 -9.609 1 90.75 30 ARG B O 1
ATOM 2908 N N . GLY B 1 31 ? -23.203 13.648 -8.68 1 93.25 31 GLY B N 1
ATOM 2909 C CA . GLY B 1 31 ? -24.422 14.141 -8.078 1 93.25 31 GLY B CA 1
ATOM 2910 C C . GLY B 1 31 ? -24.188 15.062 -6.898 1 93.25 31 GLY B C 1
ATOM 2911 O O . GLY B 1 31 ? -23.094 15.617 -6.75 1 93.25 31 GLY B O 1
ATOM 2912 N N . LEU B 1 32 ? -25.312 15.281 -6.227 1 93.31 32 LEU B N 1
ATOM 2913 C CA . LEU B 1 32 ? -25.281 16.047 -4.98 1 93.31 32 LEU B CA 1
ATOM 2914 C C . LEU B 1 32 ? -25.125 15.117 -3.783 1 93.31 32 LEU B C 1
ATOM 2916 O O . LEU B 1 32 ? -25.516 13.945 -3.842 1 93.31 32 LEU B O 1
ATOM 2920 N N . TYR B 1 33 ? -24.422 15.594 -2.893 1 93.88 33 TYR B N 1
ATOM 2921 C CA . TYR B 1 33 ? -24.328 14.805 -1.672 1 93.88 33 TYR B CA 1
ATOM 2922 C C . TYR B 1 33 ? -24.406 15.688 -0.436 1 93.88 33 TYR B C 1
ATOM 2924 O O . TYR B 1 33 ? -24.141 16.891 -0.51 1 93.88 33 TYR B O 1
ATOM 2932 N N . ARG B 1 34 ? -24.922 15.109 0.581 1 93.56 34 ARG B N 1
ATOM 2933 C CA . ARG B 1 34 ? -24.953 15.734 1.897 1 93.56 34 ARG B CA 1
ATOM 2934 C C . ARG B 1 34 ? -24.25 14.867 2.938 1 93.56 34 ARG B C 1
ATOM 2936 O O . ARG B 1 34 ? -24.562 13.68 3.074 1 93.56 34 ARG B O 1
ATOM 2943 N N . LEU B 1 35 ? -23.234 15.414 3.506 1 93.69 35 LEU B N 1
ATOM 2944 C CA . LEU B 1 35 ? -22.547 14.773 4.617 1 93.69 35 LEU B CA 1
ATOM 2945 C C . LEU B 1 35 ? -23.141 15.211 5.953 1 93.69 35 LEU B C 1
ATOM 2947 O O . LEU B 1 35 ? -23.484 16.375 6.125 1 93.69 35 LEU B O 1
ATOM 2951 N N . SER B 1 36 ? -23.328 14.281 6.809 1 91.5 36 SER B N 1
ATOM 2952 C CA . SER B 1 36 ? -23.672 14.602 8.188 1 91.5 36 SER B CA 1
ATOM 2953 C C . SER B 1 36 ? -22.516 14.305 9.133 1 91.5 36 SER B C 1
ATOM 2955 O O . SER B 1 36 ? -21.766 13.344 8.93 1 91.5 36 SER B O 1
ATOM 2957 N N . PHE B 1 37 ? -22.422 15.094 10.133 1 89.81 37 PHE B N 1
ATOM 2958 C CA . PHE B 1 37 ? -21.297 14.992 11.062 1 89.81 37 PHE B CA 1
ATOM 2959 C C . PHE B 1 37 ? -21.781 14.625 12.461 1 89.81 37 PHE B C 1
ATOM 2961 O O . PHE B 1 37 ? -22.953 14.82 12.789 1 89.81 37 PHE B O 1
ATOM 2968 N N . ALA B 1 38 ? -20.891 14.188 13.242 1 83.25 38 ALA B N 1
ATOM 2969 C CA . ALA B 1 38 ? -21.203 13.781 14.609 1 83.25 38 ALA B CA 1
ATOM 2970 C C . ALA B 1 38 ? -21.703 14.961 15.438 1 83.25 38 ALA B C 1
ATOM 2972 O O . ALA B 1 38 ? -22.484 14.789 16.375 1 83.25 38 ALA B O 1
ATOM 2973 N N . THR B 1 39 ? -21.328 16.094 15.031 1 83.75 39 THR B N 1
ATOM 2974 C CA . THR B 1 39 ? -21.688 17.312 15.75 1 83.75 39 THR B CA 1
ATOM 2975 C C . THR B 1 39 ? -23.125 17.734 15.422 1 83.75 39 THR B C 1
ATOM 2977 O O . THR B 1 39 ? -23.672 18.641 16.047 1 83.75 39 THR B O 1
ATOM 2980 N N . GLY B 1 40 ? -23.656 17.125 14.445 1 86.5 40 GLY B N 1
ATOM 2981 C CA . GLY B 1 40 ? -24.984 17.531 14 1 86.5 40 GLY B CA 1
ATOM 2982 C C . GLY B 1 40 ? -24.953 18.438 12.789 1 86.5 40 GLY B C 1
ATOM 2983 O O . GLY B 1 40 ? -26 18.703 12.18 1 86.5 40 GLY B O 1
ATOM 2984 N N . GLU B 1 41 ? -23.766 18.859 12.461 1 90.69 41 GLU B N 1
ATOM 2985 C CA . GLU B 1 41 ? -23.625 19.719 11.289 1 90.69 41 GLU B CA 1
ATOM 2986 C C . GLU B 1 41 ? -23.719 18.906 10 1 90.69 41 GLU B C 1
ATOM 2988 O O . GLU B 1 41 ? -23.703 17.688 10.031 1 90.69 41 GLU B O 1
ATOM 2993 N N . ALA B 1 42 ? -23.891 19.688 8.938 1 93.38 42 ALA B N 1
ATOM 2994 C CA . ALA B 1 42 ? -23.938 19.047 7.633 1 93.38 42 ALA B CA 1
ATOM 2995 C C . ALA B 1 42 ? -23.078 19.781 6.617 1 93.38 42 ALA B C 1
ATOM 2997 O O . ALA B 1 42 ? -22.625 20.906 6.875 1 93.38 42 ALA B O 1
ATOM 2998 N N . TYR B 1 43 ? -22.75 19.094 5.582 1 94.25 43 TYR B N 1
ATOM 2999 C CA . TYR B 1 43 ? -22.078 19.656 4.414 1 94.25 43 TYR B CA 1
ATOM 3000 C C . TYR B 1 43 ? -22.734 19.172 3.127 1 94.25 43 TYR B C 1
ATOM 3002 O O . TYR B 1 43 ? -23.016 17.984 2.975 1 94.25 43 TYR B O 1
ATOM 3010 N N . VAL B 1 44 ? -23.016 20.156 2.344 1 93.81 44 VAL B N 1
ATOM 3011 C CA . VAL B 1 44 ? -23.609 19.812 1.058 1 93.81 44 VAL B CA 1
ATOM 3012 C C . VAL B 1 44 ? -22.641 20.141 -0.069 1 93.81 44 VAL B C 1
ATOM 3014 O O . VAL B 1 44 ? -22.031 21.219 -0.075 1 93.81 44 VAL B O 1
ATOM 3017 N N . GLY B 1 45 ? -22.453 19.219 -0.938 1 93.56 45 GLY B N 1
ATOM 3018 C CA . GLY B 1 45 ? -21.594 19.438 -2.086 1 93.56 45 GLY B CA 1
ATOM 3019 C C . GLY B 1 45 ? -22.062 18.703 -3.33 1 93.56 45 GLY B C 1
ATOM 3020 O O . GLY B 1 45 ? -23.094 18.031 -3.316 1 93.56 45 GLY B O 1
ATOM 3021 N N . GLN B 1 46 ? -21.406 19.016 -4.418 1 93.25 46 GLN B N 1
ATOM 3022 C CA . GLN B 1 46 ? -21.578 18.297 -5.676 1 93.25 46 GLN B CA 1
ATOM 3023 C C . GLN B 1 46 ? -20.25 17.75 -6.18 1 93.25 46 GLN B C 1
ATOM 3025 O O . GLN B 1 46 ? -19.188 18.203 -5.777 1 93.25 46 GLN B O 1
ATOM 3030 N N . SER B 1 47 ? -20.375 16.641 -6.848 1 91.88 47 SER B N 1
ATOM 3031 C CA . SER B 1 47 ? -19.156 16.078 -7.414 1 91.88 47 SER B CA 1
ATOM 3032 C C . SER B 1 47 ? -19.453 15.25 -8.656 1 91.88 47 SER B C 1
ATOM 3034 O O . SER B 1 47 ? -20.547 14.68 -8.781 1 91.88 47 SER B O 1
ATOM 3036 N N . VAL B 1 48 ? -18.5 15.258 -9.617 1 88.62 48 VAL B N 1
ATOM 3037 C CA . VAL B 1 48 ? -18.594 14.359 -10.766 1 88.62 48 VAL B CA 1
ATOM 3038 C C . VAL B 1 48 ? -18.281 12.93 -10.328 1 88.62 48 VAL B C 1
ATOM 3040 O O . VAL B 1 48 ? -18.75 11.977 -10.961 1 88.62 48 VAL B O 1
ATOM 3043 N N . ASN B 1 49 ? -17.562 12.789 -9.273 1 86.5 49 ASN B N 1
ATOM 3044 C CA . ASN B 1 49 ? -17.234 11.508 -8.648 1 86.5 49 ASN B CA 1
ATOM 3045 C C . ASN B 1 49 ? -17.219 11.617 -7.125 1 86.5 49 ASN B C 1
ATOM 3047 O O . ASN B 1 49 ? -16.188 11.938 -6.535 1 86.5 49 ASN B O 1
ATOM 3051 N N . VAL B 1 50 ? -18.375 11.273 -6.48 1 90.06 50 VAL B N 1
ATOM 3052 C CA . VAL B 1 50 ? -18.547 11.5 -5.047 1 90.06 50 VAL B CA 1
ATOM 3053 C C . VAL B 1 50 ? -17.625 10.57 -4.258 1 90.06 50 VAL B C 1
ATOM 3055 O O . VAL B 1 50 ? -17.25 10.875 -3.125 1 90.06 50 VAL B O 1
ATOM 3058 N N . VAL B 1 51 ? -17.266 9.469 -4.891 1 82.81 51 VAL B N 1
ATOM 3059 C CA . VAL B 1 51 ? -16.375 8.539 -4.199 1 82.81 51 VAL B CA 1
ATOM 3060 C C . VAL B 1 51 ? -15.016 9.188 -3.977 1 82.81 51 VAL B C 1
ATOM 3062 O O . VAL B 1 51 ? -14.5 9.188 -2.859 1 82.81 51 VAL B O 1
ATOM 3065 N N . ASN B 1 52 ? -14.578 9.766 -5.035 1 81.31 52 ASN B N 1
ATOM 3066 C CA . ASN B 1 52 ? -13.305 10.477 -4.922 1 81.31 52 ASN B CA 1
ATOM 3067 C C . ASN B 1 52 ? -13.406 11.672 -3.979 1 81.31 52 ASN B C 1
ATOM 3069 O O . ASN B 1 52 ? -12.516 11.898 -3.158 1 81.31 52 ASN B O 1
ATOM 3073 N N . ARG B 1 53 ? -14.453 12.383 -4.098 1 86.31 53 ARG B N 1
ATOM 3074 C CA . ARG B 1 53 ? -14.656 13.578 -3.289 1 86.31 53 ARG B CA 1
ATOM 3075 C C . ARG B 1 53 ? -14.734 13.227 -1.807 1 86.31 53 ARG B C 1
ATOM 3077 O O . ARG B 1 53 ? -14.227 13.969 -0.961 1 86.31 53 ARG B O 1
ATOM 3084 N N . PHE B 1 54 ? -15.375 12.109 -1.574 1 88.19 54 PHE B N 1
ATOM 3085 C CA . PHE B 1 54 ? -15.539 11.688 -0.189 1 88.19 54 PHE B CA 1
ATOM 3086 C C . PHE B 1 54 ? -14.188 11.414 0.457 1 88.19 54 PHE B C 1
ATOM 3088 O O . PHE B 1 54 ? -13.969 11.75 1.623 1 88.19 54 PHE B O 1
ATOM 3095 N N . THR B 1 55 ? -13.328 10.828 -0.319 1 76.62 55 THR B N 1
ATOM 3096 C CA . THR B 1 55 ? -11.992 10.562 0.199 1 76.62 55 THR B CA 1
ATOM 3097 C C . THR B 1 55 ? -11.328 11.852 0.663 1 76.62 55 THR B C 1
ATOM 3099 O O . THR B 1 55 ? -10.695 11.883 1.723 1 76.62 55 THR B O 1
ATOM 3102 N N . GLY B 1 56 ? -11.492 12.867 -0.11 1 75.81 56 GLY B N 1
ATOM 3103 C CA . GLY B 1 56 ? -10.992 14.18 0.278 1 75.81 56 GLY B CA 1
ATOM 3104 C C . GLY B 1 56 ? -11.656 14.719 1.53 1 75.81 56 GLY B C 1
ATOM 3105 O O . GLY B 1 56 ? -10.984 15.258 2.41 1 75.81 56 GLY B O 1
ATOM 3106 N N . HIS B 1 57 ? -12.953 14.547 1.572 1 87.19 57 HIS B N 1
ATOM 3107 C CA . HIS B 1 57 ? -13.695 15.016 2.738 1 87.19 57 HIS B CA 1
ATOM 3108 C C . HIS B 1 57 ? -13.266 14.273 3.998 1 87.19 57 HIS B C 1
ATOM 3110 O O . HIS B 1 57 ? -13.125 14.883 5.062 1 87.19 57 HIS B O 1
ATOM 3116 N N . ARG B 1 58 ? -13.07 13.016 3.783 1 79.44 58 ARG B N 1
ATOM 3117 C CA . ARG B 1 58 ? -12.688 12.18 4.914 1 79.44 58 ARG B CA 1
ATOM 3118 C C . ARG B 1 58 ? -11.312 12.57 5.445 1 79.44 58 ARG B C 1
ATOM 3120 O O . ARG B 1 58 ? -11.07 12.531 6.656 1 79.44 58 ARG B O 1
ATOM 3127 N N . ARG B 1 59 ? -10.492 12.953 4.609 1 69.5 59 ARG B N 1
ATOM 3128 C CA . ARG B 1 59 ? -9.172 13.438 5.027 1 69.5 59 ARG B CA 1
ATOM 3129 C C . ARG B 1 59 ? -9.297 14.719 5.836 1 69.5 59 ARG B C 1
ATOM 3131 O O . ARG B 1 59 ? -8.531 14.945 6.777 1 69.5 59 ARG B O 1
ATOM 3138 N N . ARG B 1 60 ? -10.266 15.422 5.434 1 71 60 ARG B N 1
ATOM 3139 C CA . ARG B 1 60 ? -10.461 16.719 6.062 1 71 60 ARG B CA 1
ATOM 3140 C C . ARG B 1 60 ? -11.25 16.594 7.363 1 71 60 ARG B C 1
ATOM 3142 O O . ARG B 1 60 ? -10.977 17.297 8.336 1 71 60 ARG B O 1
ATOM 3149 N N . TRP B 1 61 ? -12.242 15.75 7.309 1 79.94 61 TRP B N 1
ATOM 3150 C CA . TRP B 1 61 ? -13.156 15.602 8.438 1 79.94 61 TRP B CA 1
ATOM 3151 C C . TRP B 1 61 ? -13.25 14.141 8.875 1 79.94 61 TRP B C 1
ATOM 3153 O O . TRP B 1 61 ? -13.695 13.281 8.109 1 79.94 61 TRP B O 1
ATOM 3163 N N . ASP B 1 62 ? -12.992 13.922 10.141 1 72.19 62 ASP B N 1
ATOM 3164 C CA . ASP B 1 62 ? -13.008 12.547 10.641 1 72.19 62 ASP B CA 1
ATOM 3165 C C . ASP B 1 62 ? -14.344 12.211 11.297 1 72.19 62 ASP B C 1
ATOM 3167 O O . ASP B 1 62 ? -14.586 11.062 11.68 1 72.19 62 ASP B O 1
ATOM 3171 N N . ASP B 1 63 ? -15.18 13.18 11.367 1 80.69 63 ASP B N 1
ATOM 3172 C CA . ASP B 1 63 ? -16.406 12.953 12.125 1 80.69 63 ASP B CA 1
ATOM 3173 C C . ASP B 1 63 ? -17.609 12.844 11.203 1 80.69 63 ASP B C 1
ATOM 3175 O O . ASP B 1 63 ? -18.75 13.102 11.617 1 80.69 63 ASP B O 1
ATOM 3179 N N . ILE B 1 64 ? -17.312 12.508 9.914 1 86.44 64 ILE B N 1
ATOM 3180 C CA . ILE B 1 64 ? -18.422 12.258 9 1 86.44 64 ILE B CA 1
ATOM 3181 C C . ILE B 1 64 ? -19.141 10.977 9.414 1 86.44 64 ILE B C 1
ATOM 3183 O O . ILE B 1 64 ? -18.516 9.93 9.586 1 86.44 64 ILE B O 1
ATOM 3187 N N . ILE B 1 65 ? -20.5 11.047 9.562 1 81.19 65 ILE B N 1
ATOM 3188 C CA . ILE B 1 65 ? -21.203 9.867 10.055 1 81.19 65 ILE B CA 1
ATOM 3189 C C . ILE B 1 65 ? -22.125 9.328 8.961 1 81.19 65 ILE B C 1
ATOM 3191 O O . ILE B 1 65 ? -22.422 8.133 8.922 1 81.19 65 ILE B O 1
ATOM 3195 N N . SER B 1 66 ? -22.641 10.156 8.07 1 86.94 66 SER B N 1
ATOM 3196 C CA . SER B 1 66 ? -23.531 9.664 7.02 1 86.94 66 SER B CA 1
ATOM 3197 C C . SER B 1 66 ? -23.375 10.461 5.73 1 86.94 66 SER B C 1
ATOM 3199 O O . SER B 1 66 ? -22.891 11.602 5.758 1 86.94 66 SER B O 1
ATOM 3201 N N . LEU B 1 67 ? -23.609 9.773 4.664 1 90.88 67 LEU B N 1
ATOM 3202 C CA . LEU B 1 67 ? -23.625 10.344 3.322 1 90.88 67 LEU B CA 1
ATOM 3203 C C . LEU B 1 67 ? -24.984 10.117 2.656 1 90.88 67 LEU B C 1
ATOM 3205 O O . LEU B 1 67 ? -25.484 8.992 2.615 1 90.88 67 LEU B O 1
ATOM 3209 N N . GLU B 1 68 ? -25.609 11.18 2.359 1 89.75 68 GLU B N 1
ATOM 3210 C CA . GLU B 1 68 ? -26.766 11.133 1.477 1 89.75 68 GLU B CA 1
ATOM 3211 C C . GLU B 1 68 ? -26.391 11.5 0.045 1 89.75 68 GLU B C 1
ATOM 3213 O O . GLU B 1 68 ? -25.828 12.57 -0.198 1 89.75 68 GLU B O 1
ATOM 3218 N N . PHE B 1 69 ? -26.656 10.547 -0.779 1 92.12 69 PHE B N 1
ATOM 3219 C CA . PHE B 1 69 ? -26.219 10.758 -2.156 1 92.12 69 PHE B CA 1
ATOM 3220 C C . PHE B 1 69 ? -27.422 10.828 -3.094 1 92.12 69 PHE B C 1
ATOM 3222 O O . PHE B 1 69 ? -28.344 10.016 -2.998 1 92.12 69 PHE B O 1
ATOM 3229 N N . PHE B 1 70 ? -27.469 11.945 -3.896 1 89.38 70 PHE B N 1
ATOM 3230 C CA . PHE B 1 70 ? -28.453 12.172 -4.945 1 89.38 70 PHE B CA 1
ATOM 3231 C C . PHE B 1 70 ? -27.797 12.125 -6.32 1 89.38 70 PHE B C 1
ATOM 3233 O O . PHE B 1 70 ? -27.203 13.109 -6.762 1 89.38 70 PHE B O 1
ATOM 3240 N N . PRO B 1 71 ? -27.922 10.984 -6.98 1 88.62 71 PRO B N 1
ATOM 3241 C CA . PRO B 1 71 ? -27.266 10.859 -8.281 1 88.62 71 PRO B CA 1
ATOM 3242 C C . PRO B 1 71 ? -27.938 11.695 -9.367 1 88.62 71 PRO B C 1
ATOM 3244 O O . PRO B 1 71 ? -29.172 11.781 -9.414 1 88.62 71 PRO B O 1
ATOM 3247 N N . PHE B 1 72 ? -27.109 12.508 -10.078 1 87 72 PHE B N 1
ATOM 3248 C CA . PHE B 1 72 ? -27.562 13.281 -11.234 1 87 72 PHE B CA 1
ATOM 3249 C C . PHE B 1 72 ? -26.641 13.062 -12.422 1 87 72 PHE B C 1
ATOM 3251 O O . PHE B 1 72 ? -25.422 13.281 -12.328 1 87 72 PHE B O 1
ATOM 3258 N N . ALA B 1 73 ? -27.109 12.578 -13.469 1 80.75 73 ALA B N 1
ATOM 3259 C CA . ALA B 1 73 ? -26.297 12.281 -14.641 1 80.75 73 ALA B CA 1
ATOM 3260 C C . ALA B 1 73 ? -25.906 13.555 -15.383 1 80.75 73 ALA B C 1
ATOM 3262 O O . ALA B 1 73 ? -24.75 13.758 -15.734 1 80.75 73 ALA B O 1
ATOM 3263 N N . ASN B 1 74 ? -26.781 14.43 -15.727 1 78.12 74 ASN B N 1
ATOM 3264 C CA . ASN B 1 74 ? -26.516 15.508 -16.672 1 78.12 74 ASN B CA 1
ATOM 3265 C C . ASN B 1 74 ? -27.031 16.844 -16.156 1 78.12 74 ASN B C 1
ATOM 3267 O O . ASN B 1 74 ? -26.844 17.891 -16.797 1 78.12 74 ASN B O 1
ATOM 3271 N N . GLU B 1 75 ? -27.562 16.969 -15.094 1 74.31 75 GLU B N 1
ATOM 3272 C CA . GLU B 1 75 ? -28.172 18.203 -14.594 1 74.31 75 GLU B CA 1
ATOM 3273 C C . GLU B 1 75 ? -27.109 19.203 -14.141 1 74.31 75 GLU B C 1
ATOM 3275 O O . GLU B 1 75 ? -25.984 18.812 -13.82 1 74.31 75 GLU B O 1
ATOM 3280 N N . ASP B 1 76 ? -27.438 20.453 -14.477 1 83.38 76 ASP B N 1
ATOM 3281 C CA . ASP B 1 76 ? -26.641 21.484 -13.797 1 83.38 76 ASP B CA 1
ATOM 3282 C C . ASP B 1 76 ? -26.797 21.391 -12.281 1 83.38 76 ASP B C 1
ATOM 3284 O O . ASP B 1 76 ? -27.891 21.625 -11.758 1 83.38 76 ASP B O 1
ATOM 3288 N N . LEU B 1 77 ? -25.719 21.156 -11.648 1 88.56 77 LEU B N 1
ATOM 3289 C CA . LEU B 1 77 ? -25.781 20.828 -10.227 1 88.56 77 LEU B CA 1
ATOM 3290 C C . LEU B 1 77 ? -25.734 22.094 -9.383 1 88.56 77 LEU B C 1
ATOM 3292 O O . LEU B 1 77 ? -26.062 22.078 -8.195 1 88.56 77 LEU B O 1
ATOM 3296 N N . ASN B 1 78 ? -25.438 23.219 -10.016 1 87.56 78 ASN B N 1
ATOM 3297 C CA . ASN B 1 78 ? -25.234 24.438 -9.234 1 87.56 78 ASN B CA 1
ATOM 3298 C C . ASN B 1 78 ? -26.516 24.906 -8.562 1 87.56 78 ASN B C 1
ATOM 3300 O O . ASN B 1 78 ? -26.562 25.094 -7.348 1 87.56 78 ASN B O 1
ATOM 3304 N N . PRO B 1 79 ? -27.516 25.078 -9.391 1 83.38 79 PRO B N 1
ATOM 3305 C CA . PRO B 1 79 ? -28.766 25.516 -8.734 1 83.38 79 PRO B CA 1
ATOM 3306 C C . PRO B 1 79 ? -29.281 24.484 -7.738 1 83.38 79 PRO B C 1
ATOM 3308 O O . PRO B 1 79 ? -29.875 24.844 -6.715 1 83.38 79 PRO B O 1
ATOM 3311 N N . LEU B 1 80 ? -29.141 23.25 -8.062 1 86.31 80 LEU B N 1
ATOM 3312 C CA . LEU B 1 80 ? -29.594 22.188 -7.184 1 86.31 80 LEU B CA 1
ATOM 3313 C C . LEU B 1 80 ? -28.812 22.188 -5.875 1 86.31 80 LEU B C 1
ATOM 3315 O O . LEU B 1 80 ? -29.391 22 -4.801 1 86.31 80 LEU B O 1
ATOM 3319 N N . GLU B 1 81 ? -27.5 22.375 -6.012 1 90.12 81 GLU B N 1
ATOM 3320 C CA . GLU B 1 81 ? -26.656 22.422 -4.824 1 90.12 81 GLU B CA 1
ATOM 3321 C C . GLU B 1 81 ? -27.078 23.578 -3.908 1 90.12 81 GLU B C 1
ATOM 3323 O O . GLU B 1 81 ? -27.203 23.391 -2.695 1 90.12 81 GLU B O 1
ATOM 3328 N N . LYS B 1 82 ? -27.344 24.734 -4.492 1 86.12 82 LYS B N 1
ATOM 3329 C CA . LYS B 1 82 ? -27.781 25.891 -3.713 1 86.12 82 LYS B CA 1
ATOM 3330 C C . LYS B 1 82 ? -29.094 25.609 -2.982 1 86.12 82 LYS B C 1
ATOM 3332 O O . LYS B 1 82 ? -29.234 25.953 -1.811 1 86.12 82 LYS B O 1
ATOM 3337 N N . THR B 1 83 ? -29.953 25 -3.705 1 84.31 83 THR B N 1
ATOM 3338 C CA . THR B 1 83 ? -31.25 24.672 -3.113 1 84.31 83 THR B CA 1
ATOM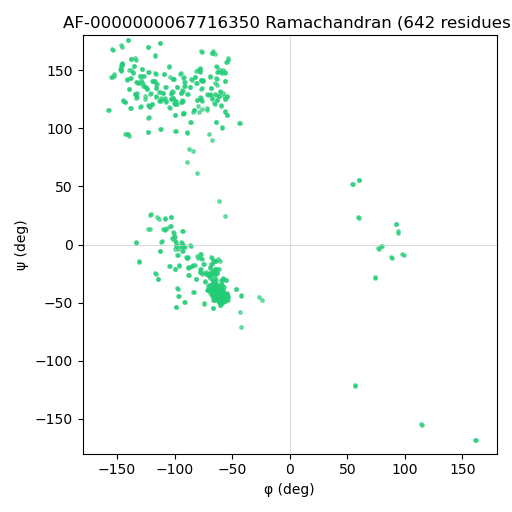 3339 C C . THR B 1 83 ? -31.078 23.688 -1.957 1 84.31 83 THR B C 1
ATOM 3341 O O . THR B 1 83 ? -31.672 23.859 -0.897 1 84.31 83 THR B O 1
ATOM 3344 N N . LEU B 1 84 ? -30.266 22.641 -2.191 1 88.69 84 LEU B N 1
ATOM 3345 C CA . LEU B 1 84 ? -30.062 21.641 -1.152 1 88.69 84 LEU B CA 1
ATOM 3346 C C . LEU B 1 84 ? -29.359 22.25 0.062 1 88.69 84 LEU B C 1
ATOM 3348 O O . LEU B 1 84 ? -29.672 21.891 1.202 1 88.69 84 LEU B O 1
ATOM 3352 N N . ILE B 1 85 ? -28.438 23.156 -0.123 1 89.69 85 ILE B N 1
ATOM 3353 C CA . ILE B 1 85 ? -27.781 23.844 0.982 1 89.69 85 ILE B CA 1
ATOM 3354 C C . ILE B 1 85 ? -28.812 24.625 1.794 1 89.69 85 ILE B C 1
ATOM 3356 O O . ILE B 1 85 ? -28.875 24.484 3.018 1 89.69 85 ILE B O 1
ATOM 3360 N N . SER B 1 86 ? -29.594 25.375 1.11 1 85.25 86 SER B N 1
ATOM 3361 C CA . SER B 1 86 ? -30.609 26.188 1.768 1 85.25 86 SER B CA 1
ATOM 3362 C C . SER B 1 86 ? -31.578 25.328 2.561 1 85.25 86 SER B C 1
ATOM 3364 O O . SER B 1 86 ? -31.922 25.656 3.697 1 85.25 86 SER B O 1
ATOM 3366 N N . MET B 1 87 ? -32.031 24.297 1.952 1 83.44 87 MET B N 1
ATOM 3367 C CA . MET B 1 87 ? -32.938 23.375 2.625 1 83.44 87 MET B CA 1
ATOM 3368 C C . MET B 1 87 ? -32.281 22.781 3.873 1 83.44 87 MET B C 1
ATOM 3370 O O . MET B 1 87 ? -32.938 22.625 4.902 1 83.44 87 MET B O 1
ATOM 3374 N N . THR B 1 88 ? -31.031 22.406 3.764 1 88.12 88 THR B N 1
ATOM 3375 C CA . THR B 1 88 ? -30.312 21.812 4.879 1 88.12 88 THR B CA 1
ATOM 3376 C C . THR B 1 88 ? -30.141 22.812 6.012 1 88.12 88 THR B C 1
ATOM 3378 O O . THR B 1 88 ? -30.25 22.453 7.188 1 88.12 88 THR B O 1
ATOM 3381 N N . GLU B 1 89 ? -29.984 24.031 5.688 1 86.94 89 GLU B N 1
ATOM 3382 C CA . GLU B 1 89 ? -29.781 25.094 6.672 1 86.94 89 GLU B CA 1
ATOM 3383 C C . GLU B 1 89 ? -31.047 25.328 7.488 1 86.94 89 GLU B C 1
ATOM 3385 O O . GLU B 1 89 ? -31 25.875 8.594 1 86.94 89 GLU B O 1
ATOM 3390 N N . GLU B 1 90 ? -32.094 25.016 6.922 1 80.88 90 GLU B N 1
ATOM 3391 C CA . GLU B 1 90 ? -33.344 25.203 7.629 1 80.88 90 GLU B CA 1
ATOM 3392 C C . GLU B 1 90 ? -33.438 24.281 8.852 1 80.88 90 GLU B C 1
ATOM 3394 O O . GLU B 1 90 ? -34.125 24.609 9.828 1 80.88 90 GLU B O 1
ATOM 3399 N N . SER B 1 91 ? -32.719 23.219 8.727 1 80.25 91 SER B N 1
ATOM 3400 C CA . SER B 1 91 ? -32.875 22.25 9.805 1 80.25 91 SER B CA 1
ATOM 3401 C C . SER B 1 91 ? -31.578 22.062 10.586 1 80.25 91 SER B C 1
ATOM 3403 O O . SER B 1 91 ? -31.594 21.594 11.734 1 80.25 91 SER B O 1
ATOM 3405 N N . THR B 1 92 ? -30.469 22.328 9.914 1 87.38 92 THR B N 1
ATOM 3406 C CA . THR B 1 92 ? -29.203 22.094 10.586 1 87.38 92 THR B CA 1
ATOM 3407 C C . THR B 1 92 ? -28.156 23.109 10.148 1 87.38 92 THR B C 1
ATOM 3409 O O . THR B 1 92 ? -28.312 23.75 9.102 1 87.38 92 THR B O 1
ATOM 3412 N N . SER B 1 93 ? -27.156 23.359 11.008 1 88.31 93 SER B N 1
ATOM 3413 C CA . SER B 1 93 ? -26.016 24.203 10.617 1 88.31 93 SER B CA 1
ATOM 3414 C C . SER B 1 93 ? -25.156 23.5 9.57 1 88.31 93 SER B C 1
ATOM 3416 O O . SER B 1 93 ? -25.016 22.281 9.594 1 88.31 93 SER B O 1
ATOM 3418 N N . VAL B 1 94 ? -24.609 24.281 8.633 1 91.56 94 VAL B N 1
ATOM 3419 C CA . VAL B 1 94 ? -23.828 23.688 7.559 1 91.56 94 VAL B CA 1
ATOM 3420 C C . VAL B 1 94 ? -22.375 24.172 7.652 1 91.56 94 VAL B C 1
ATOM 3422 O O . VAL B 1 94 ? -22.109 25.281 8.094 1 91.56 94 VAL B O 1
ATOM 3425 N N . ARG B 1 95 ? -21.453 23.266 7.254 1 87.69 95 ARG B N 1
ATOM 3426 C CA . ARG B 1 95 ? -20.031 23.594 7.234 1 87.69 95 ARG B CA 1
ATOM 3427 C C . ARG B 1 95 ? -19.641 24.266 5.918 1 87.69 95 ARG B C 1
ATOM 3429 O O . ARG B 1 95 ? -18.484 24.625 5.715 1 87.69 95 ARG B O 1
ATOM 3436 N N . ASN B 1 96 ? -20.578 24.391 5.086 1 85.88 96 ASN B N 1
ATOM 3437 C CA . ASN B 1 96 ? -20.328 25.078 3.822 1 85.88 96 ASN B CA 1
ATOM 3438 C C . ASN B 1 96 ? -19.891 26.531 4.047 1 85.88 96 ASN B C 1
ATOM 3440 O O . ASN B 1 96 ? -20.438 27.219 4.906 1 85.88 96 ASN B O 1
ATOM 3444 N N . ILE B 1 97 ? -18.859 26.922 3.398 1 73.69 97 ILE B N 1
ATOM 3445 C CA . ILE B 1 97 ? -18.453 28.328 3.432 1 73.69 97 ILE B CA 1
ATOM 3446 C C . ILE B 1 97 ? -19.094 29.078 2.273 1 73.69 97 ILE B C 1
ATOM 3448 O O . ILE B 1 97 ? -19.688 30.156 2.471 1 73.69 97 ILE B O 1
ATOM 3452 N N . ARG B 1 98 ? -18.938 28.484 1.118 1 71.19 98 ARG B N 1
ATOM 3453 C CA . ARG B 1 98 ? -19.562 29.094 -0.057 1 71.19 98 ARG B CA 1
ATOM 3454 C C . ARG B 1 98 ? -21.062 28.828 -0.082 1 71.19 98 ARG B C 1
ATOM 3456 O O . ARG B 1 98 ? -21.5 27.703 0.164 1 71.19 98 ARG B O 1
ATOM 3463 N N . ASP B 1 99 ? -21.969 29.734 -0.343 1 71.5 99 ASP B N 1
ATOM 3464 C CA . ASP B 1 99 ? -23.406 29.672 -0.6 1 71.5 99 ASP B CA 1
ATOM 3465 C C . ASP B 1 99 ? -24.188 29.469 0.694 1 71.5 99 ASP B C 1
ATOM 3467 O O . ASP B 1 99 ? -25.406 29.344 0.671 1 71.5 99 ASP B O 1
ATOM 3471 N N . ALA B 1 100 ? -23.406 29.312 1.822 1 74.81 100 ALA B N 1
ATOM 3472 C CA . ALA B 1 100 ? -24.094 29.281 3.109 1 74.81 100 ALA B CA 1
ATOM 3473 C C . ALA B 1 100 ? -24.766 30.625 3.4 1 74.81 100 ALA B C 1
ATOM 3475 O O . ALA B 1 100 ? -24.188 31.672 3.125 1 74.81 100 ALA B O 1
ATOM 3476 N N . GLY B 1 101 ? -25.969 30.5 3.934 1 69.88 101 GLY B N 1
ATOM 3477 C CA . GLY B 1 101 ? -26.688 31.703 4.312 1 69.88 101 GLY B CA 1
ATOM 3478 C C . GLY B 1 101 ? -27.344 32.406 3.137 1 69.88 101 GLY B C 1
ATOM 3479 O O . GLY B 1 101 ? -27.875 33.5 3.281 1 69.88 101 GLY B O 1
ATOM 3480 N N . LYS B 1 102 ? -27.172 31.891 1.949 1 71.75 102 LYS B N 1
ATOM 3481 C CA . LYS B 1 102 ? -27.812 32.5 0.789 1 71.75 102 LYS B CA 1
ATOM 3482 C C . LYS B 1 102 ? -29.234 32 0.608 1 71.75 102 LYS B C 1
ATOM 3484 O O . LYS B 1 102 ? -29.531 30.844 0.915 1 71.75 102 LYS B O 1
ATOM 3489 N N . PRO B 1 103 ? -30.094 32.969 0.198 1 63.06 103 PRO B N 1
ATOM 3490 C CA . PRO B 1 103 ? -31.484 32.562 0.014 1 63.06 103 PRO B CA 1
ATOM 3491 C C . PRO B 1 103 ? -31.656 31.469 -1.034 1 63.06 103 PRO B C 1
ATOM 3493 O O . PRO B 1 103 ? -30.797 31.312 -1.912 1 63.06 103 PRO B O 1
ATOM 3496 N N . ARG B 1 104 ? -32.688 30.672 -0.799 1 60.78 104 ARG B N 1
ATOM 3497 C CA . ARG B 1 104 ? -33.062 29.594 -1.699 1 60.78 104 ARG B CA 1
ATOM 3498 C C . ARG B 1 104 ? -33.344 30.109 -3.107 1 60.78 104 ARG B C 1
ATOM 3500 O O . ARG B 1 104 ? -33.844 31.219 -3.281 1 60.78 104 ARG B O 1
ATOM 3507 N N . GLY B 1 105 ? -32.688 29.5 -4.066 1 56.56 105 GLY B N 1
ATOM 3508 C CA . GLY B 1 105 ? -33.094 29.844 -5.418 1 56.56 105 GLY B CA 1
ATOM 3509 C C . GLY B 1 105 ? -34.594 29.672 -5.648 1 56.56 105 GLY B C 1
ATOM 3510 O O . GLY B 1 105 ? -35.312 29.188 -4.781 1 56.56 105 GLY B O 1
ATOM 3511 N N . GLU B 1 106 ? -35.188 30.297 -6.684 1 55.84 106 GLU B N 1
ATOM 3512 C CA . GLU B 1 106 ? -36.594 30.359 -7.055 1 55.84 106 GLU B CA 1
ATOM 3513 C C . GLU B 1 106 ? -37.156 28.969 -7.379 1 55.84 106 GLU B C 1
ATOM 3515 O O . GLU B 1 106 ? -38.375 28.766 -7.434 1 55.84 106 GLU B O 1
ATOM 3520 N N . GLU B 1 107 ? -36.312 28.016 -7.523 1 61 107 GLU B N 1
ATOM 3521 C CA . GLU B 1 107 ? -36.812 26.734 -7.98 1 61 107 GLU B CA 1
ATOM 3522 C C . GLU B 1 107 ? -37.156 25.828 -6.805 1 61 107 GLU B C 1
ATOM 3524 O O . GLU B 1 107 ? -36.5 25.875 -5.77 1 61 107 GLU B O 1
ATOM 3529 N N . ASP B 1 108 ? -38.406 25.188 -6.871 1 65.75 108 ASP B N 1
ATOM 3530 C CA . ASP B 1 108 ? -38.906 24.344 -5.797 1 65.75 108 ASP B CA 1
ATOM 3531 C C . ASP B 1 108 ? -38.438 22.906 -5.957 1 65.75 108 ASP B C 1
ATOM 3533 O O . ASP B 1 108 ? -38.938 22.141 -6.781 1 65.75 108 ASP B O 1
ATOM 3537 N N . PHE B 1 109 ? -37.219 22.672 -5.5 1 72.38 109 PHE B N 1
ATOM 3538 C CA . PHE B 1 109 ? -36.719 21.312 -5.473 1 72.38 109 PHE B CA 1
ATOM 3539 C C . PHE B 1 109 ? -36.969 20.672 -4.113 1 72.38 109 PHE B C 1
ATOM 3541 O O . PHE B 1 109 ? -36.906 21.328 -3.082 1 72.38 109 PHE B O 1
ATOM 3548 N N . VAL B 1 110 ? -37.594 19.375 -4.152 1 70.12 110 VAL B N 1
ATOM 3549 C CA . VAL B 1 110 ? -37.719 18.594 -2.928 1 70.12 110 VAL B CA 1
ATOM 3550 C C . VAL B 1 110 ? -36.75 17.422 -2.949 1 70.12 110 VAL B C 1
ATOM 3552 O O . VAL B 1 110 ? -36.656 16.688 -3.934 1 70.12 110 VAL B O 1
ATOM 3555 N N . PHE B 1 111 ? -35.875 17.359 -1.925 1 76.75 111 PHE B N 1
ATOM 3556 C CA . PHE B 1 111 ? -34.938 16.266 -1.777 1 76.75 111 PHE B CA 1
ATOM 3557 C C . PHE B 1 111 ? -35.375 15.297 -0.697 1 76.75 111 PHE B C 1
ATOM 3559 O O . PHE B 1 111 ? -35.688 15.703 0.427 1 76.75 111 PHE B O 1
ATOM 3566 N N . ASP B 1 112 ? -35.656 13.984 -1.087 1 72.25 112 ASP B N 1
ATOM 3567 C CA . ASP B 1 112 ? -35.938 12.914 -0.144 1 72.25 112 ASP B CA 1
ATOM 3568 C C . ASP B 1 112 ? -34.906 11.812 -0.193 1 72.25 112 ASP B C 1
ATOM 3570 O O . ASP B 1 112 ? -34.219 11.641 -1.207 1 72.25 112 ASP B O 1
ATOM 3574 N N . SER B 1 113 ? -34.562 11.305 0.963 1 71.5 113 SER B N 1
ATOM 3575 C CA . SER B 1 113 ? -33.562 10.234 0.984 1 71.5 113 SER B CA 1
ATOM 3576 C C . SER B 1 113 ? -34.125 8.961 1.605 1 71.5 113 SER B C 1
ATOM 3578 O O . SER B 1 113 ? -34.938 9.023 2.521 1 71.5 113 SER B O 1
ATOM 3580 N N . GLU B 1 114 ? -33.938 7.809 0.896 1 68.12 114 GLU B N 1
ATOM 3581 C CA . GLU B 1 114 ? -34.219 6.492 1.468 1 68.12 114 GLU B CA 1
ATOM 3582 C C . GLU B 1 114 ? -32.938 5.871 2.037 1 68.12 114 GLU B C 1
ATOM 3584 O O . GLU B 1 114 ? -31.828 6.281 1.682 1 68.12 114 GLU B O 1
ATOM 3589 N N . ASN B 1 115 ? -33.156 5.082 3.152 1 57.84 115 ASN B N 1
ATOM 3590 C CA . ASN B 1 115 ? -31.984 4.402 3.699 1 57.84 115 ASN B CA 1
ATOM 3591 C C . ASN B 1 115 ? -31.328 3.488 2.664 1 57.84 115 ASN B C 1
ATOM 3593 O O . ASN B 1 115 ? -32 2.66 2.049 1 57.84 115 ASN B O 1
ATOM 3597 N N . GLY B 1 116 ? -30.297 3.949 2.115 1 56.06 116 GLY B N 1
ATOM 3598 C CA . GLY B 1 116 ? -29.562 3.041 1.25 1 56.06 116 GLY B CA 1
ATOM 3599 C C . GLY B 1 116 ? -29.141 1.768 1.951 1 56.06 116 GLY B C 1
ATOM 3600 O O . GLY B 1 116 ? -28.922 1.764 3.166 1 56.06 116 GLY B O 1
ATOM 3601 N N . VAL B 1 117 ? -29.672 0.626 1.52 1 48.06 117 VAL B N 1
ATOM 3602 C CA . VAL B 1 117 ? -29.188 -0.642 2.049 1 48.06 117 VAL B CA 1
ATOM 3603 C C . VAL B 1 117 ? -27.75 -0.873 1.584 1 48.06 117 VAL B C 1
ATOM 3605 O O . VAL B 1 117 ? -27.453 -0.765 0.393 1 48.06 117 VAL B O 1
ATOM 3608 N N . SER B 1 118 ? -26.844 -0.45 2.307 1 48.31 118 SER B N 1
ATOM 3609 C CA . SER B 1 118 ? -25.422 -0.52 2.01 1 48.31 118 SER B CA 1
ATOM 3610 C C . SER B 1 118 ? -25.047 -1.88 1.435 1 48.31 118 SER B C 1
ATOM 3612 O O . SER B 1 118 ? -24.172 -1.972 0.561 1 48.31 118 SER B O 1
ATOM 3614 N N . SER B 1 119 ? -25.281 -3.201 2.129 1 52.56 119 SER B N 1
ATOM 3615 C CA . SER B 1 119 ? -24.234 -4.215 2.049 1 52.56 119 SER B CA 1
ATOM 3616 C C . SER B 1 119 ? -24.297 -4.965 0.723 1 52.56 119 SER B C 1
ATOM 3618 O O . SER B 1 119 ? -24.969 -5.992 0.615 1 52.56 119 SER B O 1
ATOM 3620 N N . PRO B 1 120 ? -24.125 -4.281 -0.438 1 60.03 120 PRO B N 1
ATOM 3621 C CA . PRO B 1 120 ? -24.234 -4.848 -1.785 1 60.03 120 PRO B CA 1
ATOM 3622 C C . PRO B 1 120 ? -23.297 -6.039 -1.998 1 60.03 120 PRO B C 1
ATOM 3624 O O . PRO B 1 120 ? -23 -6.402 -3.141 1 60.03 120 PRO B O 1
ATOM 3627 N N . LEU B 1 121 ? -22.875 -6.766 -0.995 1 76.56 121 LEU B N 1
ATOM 3628 C CA . LEU B 1 121 ? -22.031 -7.906 -1.358 1 76.56 121 LEU B CA 1
ATOM 3629 C C . LEU B 1 121 ? -22.891 -9.102 -1.751 1 76.56 121 LEU B C 1
ATOM 3631 O O . LEU B 1 121 ? -23.703 -9.586 -0.95 1 76.56 121 LEU B O 1
ATOM 3635 N N . SER B 1 122 ? -22.859 -9.523 -2.994 1 81.94 122 SER B N 1
ATOM 3636 C CA . SER B 1 122 ? -23.625 -10.656 -3.498 1 81.94 122 SER B CA 1
ATOM 3637 C C . SER B 1 122 ? -23.328 -11.922 -2.701 1 81.94 122 SER B C 1
ATOM 3639 O O . SER B 1 122 ? -22.188 -12.18 -2.338 1 81.94 122 SER B O 1
ATOM 3641 N N . TRP B 1 123 ? -24.359 -12.719 -2.436 1 86.56 123 TRP B N 1
ATOM 3642 C CA . TRP B 1 123 ? -24.188 -14.023 -1.802 1 86.56 123 TRP B CA 1
ATOM 3643 C C . TRP B 1 123 ? -23.672 -15.047 -2.805 1 86.56 123 TRP B C 1
ATOM 3645 O O . TRP B 1 123 ? -23.188 -16.109 -2.416 1 86.56 123 TRP B O 1
ATOM 3655 N N . ASP B 1 124 ? -23.891 -14.742 -4.082 1 88.81 124 ASP B N 1
ATOM 3656 C CA . ASP B 1 124 ? -23.453 -15.625 -5.164 1 88.81 124 ASP B CA 1
ATOM 3657 C C . ASP B 1 124 ? -21.984 -15.375 -5.504 1 88.81 124 ASP B C 1
ATOM 3659 O O . ASP B 1 124 ? -21.625 -14.312 -6.023 1 88.81 124 ASP B O 1
ATOM 3663 N N . ARG B 1 125 ? -21.156 -16.391 -5.27 1 92.75 125 ARG B N 1
ATOM 3664 C CA . ARG B 1 125 ? -19.719 -16.266 -5.496 1 92.75 125 ARG B CA 1
ATOM 3665 C C . ARG B 1 125 ? -19.422 -15.938 -6.957 1 92.75 125 ARG B C 1
ATOM 3667 O O . ARG B 1 125 ? -18.484 -15.203 -7.254 1 92.75 125 ARG B O 1
ATOM 3674 N N . GLU B 1 126 ? -20.219 -16.453 -7.863 1 90.06 126 GLU B N 1
ATOM 3675 C CA . GLU B 1 126 ? -19.984 -16.219 -9.289 1 90.06 126 GLU B CA 1
ATOM 3676 C C . GLU B 1 126 ? -20.25 -14.766 -9.664 1 90.06 126 GLU B C 1
ATOM 3678 O O . GLU B 1 126 ? -19.766 -14.289 -10.688 1 90.06 126 GLU B O 1
ATOM 3683 N N . LYS B 1 127 ? -21 -14.047 -8.828 1 87.31 127 LYS B N 1
ATOM 3684 C CA . LYS B 1 127 ? -21.344 -12.656 -9.094 1 87.31 127 LYS B CA 1
ATOM 3685 C C . LYS B 1 127 ? -20.469 -11.703 -8.297 1 87.31 127 LYS B C 1
ATOM 3687 O O . LYS B 1 127 ? -20.703 -10.492 -8.281 1 87.31 127 LYS B O 1
ATOM 3692 N N . ARG B 1 128 ? -19.484 -12.305 -7.652 1 87.44 128 ARG B N 1
ATOM 3693 C CA . ARG B 1 128 ? -18.609 -11.461 -6.855 1 87.44 128 ARG B CA 1
ATOM 3694 C C . ARG B 1 128 ? -17.844 -10.484 -7.738 1 87.44 128 ARG B C 1
ATOM 3696 O O . ARG B 1 128 ? -17.625 -10.75 -8.922 1 87.44 128 ARG B O 1
ATOM 3703 N N . ILE B 1 129 ? -17.453 -9.375 -7.18 1 84.38 129 ILE B N 1
ATOM 3704 C CA . ILE B 1 129 ? -16.562 -8.438 -7.852 1 84.38 129 ILE B CA 1
ATOM 3705 C C . ILE B 1 129 ? -15.117 -8.828 -7.594 1 84.38 129 ILE B C 1
ATOM 3707 O O . ILE B 1 129 ? -14.609 -8.656 -6.48 1 84.38 129 ILE B O 1
ATOM 3711 N N . PRO B 1 130 ? -14.461 -9.391 -8.578 1 89.62 130 PRO B N 1
ATOM 3712 C CA . PRO B 1 130 ? -13.062 -9.781 -8.391 1 89.62 130 PRO B CA 1
ATOM 3713 C C . PRO B 1 130 ? -12.133 -8.578 -8.227 1 89.62 130 PRO B C 1
ATOM 3715 O O . PRO B 1 130 ? -12.523 -7.445 -8.523 1 89.62 130 PRO B O 1
ATOM 3718 N N . PRO B 1 131 ? -10.938 -8.859 -7.75 1 90 131 PRO B N 1
ATOM 3719 C CA . PRO B 1 131 ? -9.961 -7.777 -7.598 1 90 131 PRO B CA 1
ATOM 3720 C C . PRO B 1 131 ? -9.734 -7 -8.891 1 90 131 PRO B C 1
ATOM 3722 O O . PRO B 1 131 ? -9.492 -7.598 -9.938 1 90 131 PRO B O 1
ATOM 3725 N N . GLY B 1 132 ? -9.875 -5.684 -8.789 1 84 132 GLY B N 1
ATOM 3726 C CA . GLY B 1 132 ? -9.516 -4.82 -9.898 1 84 132 GLY B CA 1
ATOM 3727 C C . GLY B 1 132 ? -10.656 -4.594 -10.875 1 84 132 GLY B C 1
ATOM 3728 O O . GLY B 1 132 ? -10.547 -3.764 -11.781 1 84 132 GLY B O 1
ATOM 3729 N N . SER B 1 133 ? -11.719 -5.332 -10.789 1 81.88 133 SER B N 1
ATOM 3730 C CA . SER B 1 133 ? -12.812 -5.234 -11.75 1 81.88 133 SER B CA 1
ATOM 3731 C C . SER B 1 133 ? -13.641 -3.973 -11.523 1 81.88 133 SER B C 1
ATOM 3733 O O . SER B 1 133 ? -14.297 -3.486 -12.445 1 81.88 133 SER B O 1
ATOM 3735 N N . TYR B 1 134 ? -13.586 -3.539 -10.352 1 73.38 134 TYR B N 1
ATOM 3736 C CA . TYR B 1 134 ? -14.281 -2.309 -9.992 1 73.38 134 TYR B CA 1
ATOM 3737 C C . TYR B 1 134 ? -13.453 -1.465 -9.039 1 73.38 134 TYR B C 1
ATOM 3739 O O . TYR B 1 134 ? -13.375 -1.764 -7.844 1 73.38 134 TYR B O 1
ATOM 3747 N N . VAL B 1 135 ? -12.719 -0.526 -9.672 1 74.44 135 VAL B N 1
ATOM 3748 C CA . VAL B 1 135 ? -11.914 0.366 -8.844 1 74.44 135 VAL B CA 1
ATOM 3749 C C . VAL B 1 135 ? -12.406 1.803 -9 1 74.44 135 VAL B C 1
ATOM 3751 O O . VAL B 1 135 ? -12.695 2.248 -10.117 1 74.44 135 VAL B O 1
ATOM 3754 N N . VAL B 1 136 ? -12.547 2.475 -7.938 1 60.19 136 VAL B N 1
ATOM 3755 C CA . VAL B 1 136 ? -13.219 3.77 -7.945 1 60.19 136 VAL B CA 1
ATOM 3756 C C . VAL B 1 136 ? -12.18 4.891 -8.016 1 60.19 136 VAL B C 1
ATOM 3758 O O . VAL B 1 136 ? -12.406 5.914 -8.664 1 60.19 136 VAL B O 1
ATOM 3761 N N . SER B 1 137 ? -11.117 4.684 -7.332 1 66.94 137 SER B N 1
ATOM 3762 C CA . SER B 1 137 ? -10.117 5.75 -7.32 1 66.94 137 SER B CA 1
ATOM 3763 C C . SER B 1 137 ? -9.227 5.688 -8.555 1 66.94 137 SER B C 1
ATOM 3765 O O . SER B 1 137 ? -8.922 4.602 -9.055 1 66.94 137 SER B O 1
ATOM 3767 N N . THR B 1 138 ? -8.859 6.875 -9.023 1 74.56 138 THR B N 1
ATOM 3768 C CA . THR B 1 138 ? -7.922 6.961 -10.141 1 74.56 138 THR B CA 1
ATOM 3769 C C . THR B 1 138 ? -6.609 6.258 -9.805 1 74.56 138 THR B C 1
ATOM 3771 O O . THR B 1 138 ? -6.027 5.578 -10.656 1 74.56 138 THR B O 1
ATOM 3774 N N . GLU B 1 139 ? -6.211 6.422 -8.633 1 80.69 139 GLU B N 1
ATOM 3775 C CA . GLU B 1 139 ? -4.984 5.781 -8.172 1 80.69 139 GLU B CA 1
ATOM 3776 C C . GLU B 1 139 ? -5.07 4.262 -8.297 1 80.69 139 GLU B C 1
ATOM 3778 O O . GLU B 1 139 ? -4.188 3.631 -8.875 1 80.69 139 GLU B O 1
ATOM 3783 N N . SER B 1 140 ? -6.191 3.758 -7.844 1 82.88 140 SER B N 1
ATOM 3784 C CA . SER B 1 140 ? -6.387 2.312 -7.902 1 82.88 140 SER B CA 1
ATOM 3785 C C . SER B 1 140 ? -6.539 1.833 -9.344 1 82.88 140 SER B C 1
ATOM 3787 O O . SER B 1 140 ? -6.008 0.786 -9.711 1 82.88 140 SER B O 1
ATOM 3789 N N . ALA B 1 141 ? -7.219 2.596 -10.086 1 85.5 141 ALA B N 1
ATOM 3790 C CA . ALA B 1 141 ? -7.438 2.223 -11.477 1 85.5 141 ALA B CA 1
ATOM 3791 C C . ALA B 1 141 ? -6.117 2.139 -12.242 1 85.5 141 ALA B C 1
ATOM 3793 O O . ALA B 1 141 ? -5.875 1.176 -12.969 1 85.5 141 ALA B O 1
ATOM 3794 N N . LYS B 1 142 ? -5.258 3.078 -12.039 1 91.44 142 LYS B N 1
ATOM 3795 C CA . LYS B 1 142 ? -3.959 3.107 -12.703 1 91.44 142 LYS B CA 1
ATOM 3796 C C . LYS B 1 142 ? -3.076 1.955 -12.234 1 91.44 142 LYS B C 1
ATOM 3798 O O . LYS B 1 142 ? -2.377 1.335 -13.039 1 91.44 142 LYS B O 1
ATOM 3803 N N . PHE B 1 143 ? -3.168 1.711 -10.992 1 94 143 PHE B N 1
ATOM 3804 C CA . PHE B 1 143 ? -2.381 0.602 -10.461 1 94 143 PHE B CA 1
ATOM 3805 C C . PHE B 1 143 ? -2.857 -0.724 -11.047 1 94 143 PHE B C 1
ATOM 3807 O O . PHE B 1 143 ? -2.047 -1.553 -11.461 1 94 143 PHE B O 1
ATOM 3814 N N . VAL B 1 144 ? -4.16 -0.871 -11.039 1 91.81 144 VAL B N 1
ATOM 3815 C CA . VAL B 1 144 ? -4.738 -2.107 -11.555 1 91.81 144 VAL B CA 1
ATOM 3816 C C . VAL B 1 144 ? -4.352 -2.287 -13.023 1 91.81 144 VAL B C 1
ATOM 3818 O O . VAL B 1 144 ? -3.941 -3.375 -13.43 1 91.81 144 VAL B O 1
ATOM 3821 N N . GLN B 1 145 ? -4.445 -1.253 -13.773 1 93.25 145 GLN B N 1
ATOM 3822 C CA . GLN B 1 145 ? -4.066 -1.298 -15.188 1 93.25 145 GLN B CA 1
ATOM 3823 C C . GLN B 1 145 ? -2.609 -1.713 -15.352 1 93.25 145 GLN B C 1
ATOM 3825 O O . GLN B 1 145 ? -2.287 -2.553 -16.188 1 93.25 145 GLN B O 1
ATOM 3830 N N . LEU B 1 146 ? -1.752 -1.188 -14.578 1 95.94 146 LEU B N 1
ATOM 3831 C CA . LEU B 1 146 ? -0.33 -1.508 -14.641 1 95.94 146 LEU B CA 1
ATOM 3832 C C . LEU B 1 146 ? -0.079 -2.955 -14.227 1 95.94 146 LEU B C 1
ATOM 3834 O O . LEU B 1 146 ? 0.625 -3.689 -14.922 1 95.94 146 LEU B O 1
ATOM 3838 N N . ALA B 1 147 ? -0.673 -3.332 -13.125 1 93.62 147 ALA B N 1
ATOM 3839 C CA . ALA B 1 147 ? -0.435 -4.648 -12.539 1 93.62 147 ALA B CA 1
ATOM 3840 C C . ALA B 1 147 ? -0.933 -5.758 -13.453 1 93.62 147 ALA B C 1
ATOM 3842 O O . ALA B 1 147 ? -0.506 -6.91 -13.336 1 93.62 147 ALA B O 1
ATOM 3843 N N . GLN B 1 148 ? -1.782 -5.457 -14.305 1 90.81 148 GLN B N 1
ATOM 3844 C CA . GLN B 1 148 ? -2.35 -6.457 -15.203 1 90.81 148 GLN B CA 1
ATOM 3845 C C . GLN B 1 148 ? -1.569 -6.531 -16.516 1 90.81 148 GLN B C 1
ATOM 3847 O O . GLN B 1 148 ? -1.859 -7.367 -17.375 1 90.81 148 GLN B O 1
ATOM 3852 N N . GLN B 1 149 ? -0.536 -5.676 -16.641 1 90.69 149 GLN B N 1
ATOM 3853 C CA . GLN B 1 149 ? 0.338 -5.785 -17.797 1 90.69 149 GLN B CA 1
ATOM 3854 C C . GLN B 1 149 ? 1.069 -7.121 -17.812 1 90.69 149 GLN B C 1
ATOM 3856 O O . GLN B 1 149 ? 1.48 -7.625 -16.766 1 90.69 149 GLN B O 1
ATOM 3861 N N . PRO B 1 150 ? 1.27 -7.719 -19 1 87.5 150 PRO B N 1
ATOM 3862 C CA . PRO B 1 150 ? 1.935 -9.016 -19.094 1 87.5 150 PRO B CA 1
ATOM 3863 C C . PRO B 1 150 ? 3.348 -9 -18.516 1 87.5 150 PRO B C 1
ATOM 3865 O O . PRO B 1 150 ? 3.797 -10 -17.953 1 87.5 150 PRO B O 1
ATOM 3868 N N . ASN B 1 151 ? 4.023 -7.891 -18.594 1 90.81 151 ASN B N 1
ATOM 3869 C CA . ASN B 1 151 ? 5.414 -7.836 -18.141 1 90.81 151 ASN B CA 1
ATOM 3870 C C . ASN B 1 151 ? 5.543 -7.164 -16.781 1 90.81 151 ASN B C 1
ATOM 3872 O O . ASN B 1 151 ? 6.629 -6.73 -16.406 1 90.81 151 ASN B O 1
ATOM 3876 N N . TYR B 1 152 ? 4.453 -7.188 -16.047 1 93.75 152 TYR B N 1
ATOM 3877 C CA . TYR B 1 152 ? 4.508 -6.453 -14.789 1 93.75 152 TYR B CA 1
ATOM 3878 C C . TYR B 1 152 ? 5.402 -7.16 -13.781 1 93.75 152 TYR B C 1
ATOM 3880 O O . TYR B 1 152 ? 6.137 -6.512 -13.031 1 93.75 152 TYR B O 1
ATOM 3888 N N . ARG B 1 153 ? 5.355 -8.477 -13.734 1 91.88 153 ARG B N 1
ATOM 3889 C CA . ARG B 1 153 ? 6.125 -9.219 -12.734 1 91.88 153 ARG B CA 1
ATOM 3890 C C . ARG B 1 153 ? 7.617 -8.953 -12.891 1 91.88 153 ARG B C 1
ATOM 3892 O O . ARG B 1 153 ? 8.281 -8.531 -11.945 1 91.88 153 ARG B O 1
ATOM 3899 N N . PRO B 1 154 ? 8.156 -9.133 -14.109 1 95 154 PRO B N 1
ATOM 3900 C CA . PRO B 1 154 ? 9.57 -8.805 -14.258 1 95 154 PRO B CA 1
ATOM 3901 C C . PRO B 1 154 ? 9.859 -7.316 -14.039 1 95 154 PRO B C 1
ATOM 3903 O O . PRO B 1 154 ? 10.914 -6.957 -13.508 1 95 154 PRO B O 1
ATOM 3906 N N . LEU B 1 155 ? 8.977 -6.48 -14.484 1 96.94 155 LEU B N 1
ATOM 3907 C CA . LEU B 1 155 ? 9.148 -5.051 -14.266 1 96.94 155 LEU B CA 1
ATOM 3908 C C . LEU B 1 155 ? 9.211 -4.727 -12.781 1 96.94 155 LEU B C 1
ATOM 3910 O O . LEU B 1 155 ? 10.078 -3.963 -12.336 1 96.94 155 LEU B O 1
ATOM 3914 N N . ARG B 1 156 ? 8.289 -5.281 -12.023 1 96.5 156 ARG B N 1
ATOM 3915 C CA . ARG B 1 156 ? 8.25 -5.133 -10.57 1 96.5 156 ARG B CA 1
ATOM 3916 C C . ARG B 1 156 ? 9.586 -5.527 -9.945 1 96.5 156 ARG B C 1
ATOM 3918 O O . ARG B 1 156 ? 10.094 -4.828 -9.062 1 96.5 156 ARG B O 1
ATOM 3925 N N . ASP B 1 157 ? 10.148 -6.617 -10.375 1 95.62 157 ASP B N 1
ATOM 3926 C CA . ASP B 1 157 ? 11.43 -7.094 -9.852 1 95.62 157 ASP B CA 1
ATOM 3927 C C . ASP B 1 157 ? 12.555 -6.109 -10.156 1 95.62 157 ASP B C 1
ATOM 3929 O O . ASP B 1 157 ? 13.383 -5.816 -9.297 1 95.62 157 ASP B O 1
ATOM 3933 N N . VAL B 1 158 ? 12.539 -5.621 -11.352 1 97.94 158 VAL B N 1
ATOM 3934 C CA . VAL B 1 158 ? 13.586 -4.707 -11.797 1 97.94 158 VAL B CA 1
ATOM 3935 C C . VAL B 1 158 ? 13.492 -3.396 -11.016 1 97.94 158 VAL B C 1
ATOM 3937 O O . VAL B 1 158 ? 14.508 -2.854 -10.578 1 97.94 158 VAL B O 1
ATOM 3940 N N . VAL B 1 159 ? 12.32 -2.902 -10.875 1 98.31 159 VAL B N 1
ATOM 3941 C CA . VAL B 1 159 ? 12.141 -1.645 -10.156 1 98.31 159 VAL B CA 1
ATOM 3942 C C . VAL B 1 159 ? 12.484 -1.839 -8.68 1 98.31 159 VAL B C 1
ATOM 3944 O O . VAL B 1 159 ? 13.078 -0.96 -8.055 1 98.31 159 VAL B O 1
ATOM 3947 N N . GLY B 1 160 ? 12.062 -2.979 -8.102 1 97.12 160 GLY B N 1
ATOM 3948 C CA . GLY B 1 160 ? 12.477 -3.301 -6.742 1 97.12 160 GLY B CA 1
ATOM 3949 C C . GLY B 1 160 ? 13.984 -3.287 -6.562 1 97.12 160 GLY B C 1
ATOM 3950 O O . GLY B 1 160 ? 14.484 -2.775 -5.562 1 97.12 160 GLY B O 1
ATOM 3951 N N . TRP B 1 161 ? 14.688 -3.838 -7.531 1 97.81 161 TRP B N 1
ATOM 3952 C CA . TRP B 1 161 ? 16.141 -3.834 -7.547 1 97.81 161 TRP B CA 1
ATOM 3953 C C . TRP B 1 161 ? 16.688 -2.408 -7.559 1 97.81 161 TRP B C 1
ATOM 3955 O O . TRP B 1 161 ? 17.594 -2.074 -6.789 1 97.81 161 TRP B O 1
ATOM 3965 N N . TYR B 1 162 ? 16.156 -1.601 -8.438 1 98.44 162 TYR B N 1
ATOM 3966 C CA . TYR B 1 162 ? 16.609 -0.222 -8.562 1 98.44 162 TYR B CA 1
ATOM 3967 C C . TYR B 1 162 ? 16.422 0.539 -7.254 1 98.44 162 TYR B C 1
ATOM 3969 O O . TYR B 1 162 ? 17.312 1.27 -6.816 1 98.44 162 TYR B O 1
ATOM 3977 N N . LEU B 1 163 ? 15.25 0.359 -6.617 1 97.5 163 LEU B N 1
ATOM 3978 C CA . LEU B 1 163 ? 14.969 0.985 -5.332 1 97.5 163 LEU B CA 1
ATOM 3979 C C . LEU B 1 163 ? 15.977 0.535 -4.277 1 97.5 163 LEU B C 1
ATOM 3981 O O . LEU B 1 163 ? 16.5 1.356 -3.523 1 97.5 163 LEU B O 1
ATOM 3985 N N . TYR B 1 164 ? 16.234 -0.692 -4.277 1 96.56 164 TYR B N 1
ATOM 3986 C CA . TYR B 1 164 ? 17.156 -1.272 -3.305 1 96.56 164 TYR B CA 1
ATOM 3987 C C . TYR B 1 164 ? 18.562 -0.711 -3.48 1 96.56 164 TYR B C 1
ATOM 3989 O O . TYR B 1 164 ? 19.25 -0.419 -2.498 1 96.56 164 TYR B O 1
ATOM 3997 N N . GLN B 1 165 ? 18.953 -0.522 -4.691 1 96.88 165 GLN B N 1
ATOM 3998 C CA . GLN B 1 165 ? 20.344 -0.202 -4.992 1 96.88 165 GLN B CA 1
ATOM 3999 C C . GLN B 1 165 ? 20.578 1.303 -4.934 1 96.88 165 GLN B C 1
ATOM 4001 O O . GLN B 1 165 ? 21.703 1.746 -4.641 1 96.88 165 GLN B O 1
ATOM 4006 N N . THR B 1 166 ? 19.484 2.141 -5.184 1 97.81 166 THR B N 1
ATOM 4007 C CA . THR B 1 166 ? 19.875 3.5 -5.547 1 97.81 166 THR B CA 1
ATOM 4008 C C . THR B 1 166 ? 19.094 4.52 -4.719 1 97.81 166 THR B C 1
ATOM 4010 O O . THR B 1 166 ? 19.406 5.711 -4.738 1 97.81 166 THR B O 1
ATOM 4013 N N . TYR B 1 167 ? 18.047 4.164 -4.059 1 95.75 167 TYR B N 1
ATOM 4014 C CA . TYR B 1 167 ? 17.328 5.102 -3.209 1 95.75 167 TYR B CA 1
ATOM 4015 C C . TYR B 1 167 ? 17.719 4.934 -1.746 1 95.75 167 TYR B C 1
ATOM 4017 O O . TYR B 1 167 ? 17.609 3.842 -1.188 1 95.75 167 TYR B O 1
ATOM 4025 N N . PRO B 1 168 ? 18.156 6.004 -1.192 1 91.12 168 PRO B N 1
ATOM 4026 C CA . PRO B 1 168 ? 18.438 5.918 0.24 1 91.12 168 PRO B CA 1
ATOM 4027 C C . PRO B 1 168 ? 17.188 5.953 1.102 1 91.12 168 PRO B C 1
ATOM 4029 O O . PRO B 1 168 ? 16.344 6.852 0.946 1 91.12 168 PRO B O 1
ATOM 4032 N N . ASP B 1 169 ? 16.938 4.988 1.956 1 87.19 169 ASP B N 1
ATOM 4033 C CA . ASP B 1 169 ? 15.867 4.938 2.949 1 87.19 169 ASP B CA 1
ATOM 4034 C C . ASP B 1 169 ? 14.492 5.012 2.283 1 87.19 169 ASP B C 1
ATOM 4036 O O . ASP B 1 169 ? 13.664 5.852 2.645 1 87.19 169 ASP B O 1
ATOM 4040 N N . PRO B 1 170 ? 14.281 4.086 1.358 1 90.25 170 PRO B N 1
ATOM 4041 C CA . PRO B 1 170 ? 13.078 4.238 0.531 1 90.25 170 PRO B CA 1
ATOM 4042 C C . PRO B 1 170 ? 11.789 4.074 1.329 1 90.25 170 PRO B C 1
ATOM 4044 O O . PRO B 1 170 ? 10.75 4.637 0.956 1 90.25 170 PRO B O 1
ATOM 4047 N N . PHE B 1 171 ? 11.742 3.389 2.453 1 85.25 171 PHE B N 1
ATOM 4048 C CA . PHE B 1 171 ? 10.531 3.178 3.238 1 85.25 171 PHE B CA 1
ATOM 4049 C C . PHE B 1 171 ? 10.094 4.473 3.918 1 85.25 171 PHE B C 1
ATOM 4051 O O . PHE B 1 171 ? 8.906 4.797 3.943 1 85.25 171 PHE B O 1
ATOM 4058 N N . ASN B 1 172 ? 11.07 5.25 4.332 1 78.88 172 ASN B N 1
ATOM 4059 C CA . ASN B 1 172 ? 10.727 6.406 5.152 1 78.88 172 ASN B CA 1
ATOM 4060 C C . ASN B 1 172 ? 10.641 7.68 4.312 1 78.88 172 ASN B C 1
ATOM 4062 O O . ASN B 1 172 ? 10.133 8.703 4.785 1 78.88 172 ASN B O 1
ATOM 4066 N N . THR B 1 173 ? 11.047 7.574 3.092 1 82.94 173 THR B N 1
ATOM 4067 C CA . THR B 1 173 ? 11.117 8.805 2.311 1 82.94 173 THR B CA 1
ATOM 4068 C C . THR B 1 173 ? 10.078 8.789 1.188 1 82.94 173 THR B C 1
ATOM 4070 O O . THR B 1 173 ? 9.898 9.789 0.492 1 82.94 173 THR B O 1
ATOM 4073 N N . GLN B 1 174 ? 9.383 7.684 1.001 1 86.62 174 GLN B N 1
ATOM 4074 C CA . GLN B 1 174 ? 8.391 7.582 -0.062 1 86.62 174 GLN B CA 1
ATOM 4075 C C . GLN B 1 174 ? 7.344 8.688 0.055 1 86.62 174 GLN B C 1
ATOM 4077 O O . GLN B 1 174 ? 7.047 9.156 1.156 1 86.62 174 GLN B O 1
ATOM 4082 N N . ARG B 1 175 ? 6.836 9.117 -1.098 1 81.12 175 ARG B N 1
ATOM 4083 C CA . ARG B 1 175 ? 5.809 10.148 -1.234 1 81.12 175 ARG B CA 1
ATOM 4084 C C . ARG B 1 175 ? 6.383 11.531 -0.967 1 81.12 175 ARG B C 1
ATOM 4086 O O . ARG B 1 175 ? 5.922 12.523 -1.536 1 81.12 175 ARG B O 1
ATOM 4093 N N . HIS B 1 176 ? 7.418 11.578 -0.143 1 76.38 176 HIS B N 1
ATOM 4094 C CA . HIS B 1 176 ? 7.945 12.875 0.268 1 76.38 176 HIS B CA 1
ATOM 4095 C C . HIS B 1 176 ? 9.172 13.258 -0.556 1 76.38 176 HIS B C 1
ATOM 4097 O O . HIS B 1 176 ? 9.234 14.359 -1.104 1 76.38 176 HIS B O 1
ATOM 4103 N N . LEU B 1 177 ? 10.07 12.312 -0.527 1 84.06 177 LEU B N 1
ATOM 4104 C CA . LEU B 1 177 ? 11.312 12.648 -1.218 1 84.06 177 LEU B CA 1
ATOM 4105 C C . LEU B 1 177 ? 11.398 11.93 -2.559 1 84.06 177 LEU B C 1
ATOM 4107 O O . LEU B 1 177 ? 12.211 12.297 -3.414 1 84.06 177 LEU B O 1
ATOM 4111 N N . TRP B 1 178 ? 10.594 10.898 -2.656 1 91.44 178 TRP B N 1
ATOM 4112 C CA . TRP B 1 178 ? 10.445 10.25 -3.953 1 91.44 178 TRP B CA 1
ATOM 4113 C C . TRP B 1 178 ? 9.023 9.734 -4.145 1 91.44 178 TRP B C 1
ATOM 4115 O O . TRP B 1 178 ? 8.289 9.531 -3.172 1 91.44 178 TRP B O 1
ATOM 4125 N N . VAL B 1 179 ? 8.648 9.617 -5.395 1 93.31 179 VAL B N 1
ATOM 4126 C CA . VAL B 1 179 ? 7.301 9.141 -5.703 1 93.31 179 VAL B CA 1
ATOM 4127 C C . VAL B 1 179 ? 7.355 8.148 -6.863 1 93.31 179 VAL B C 1
ATOM 4129 O O . VAL B 1 179 ? 8.359 8.07 -7.574 1 93.31 179 VAL B O 1
ATOM 4132 N N . CYS B 1 180 ? 6.328 7.348 -6.965 1 97.06 180 CYS B N 1
ATOM 4133 C CA . CYS B 1 180 ? 6.133 6.477 -8.117 1 97.06 180 CYS B CA 1
ATOM 4134 C C . CYS B 1 180 ? 4.746 6.664 -8.719 1 97.06 180 CYS B C 1
ATOM 4136 O O . CYS B 1 180 ? 3.773 6.867 -7.992 1 97.06 180 CYS B O 1
ATOM 4138 N N . SER B 1 181 ? 4.738 6.715 -9.977 1 96.25 181 SER B N 1
ATOM 4139 C CA . SER B 1 181 ? 3.484 6.883 -10.703 1 96.25 181 SER B CA 1
ATOM 4140 C C . SER B 1 181 ? 3.207 5.688 -11.617 1 96.25 181 SER B C 1
ATOM 4142 O O . SER B 1 181 ? 4.133 5.121 -12.203 1 96.25 181 SER B O 1
ATOM 4144 N N . ALA B 1 182 ? 1.928 5.316 -11.656 1 97.25 182 ALA B N 1
ATOM 4145 C CA . ALA B 1 182 ? 1.473 4.227 -12.516 1 97.25 182 ALA B CA 1
ATOM 4146 C C . ALA B 1 182 ? 0.774 4.766 -13.758 1 97.25 182 ALA B C 1
ATOM 4148 O O . ALA B 1 182 ? -0.065 5.664 -13.664 1 97.25 182 ALA B O 1
ATOM 4149 N N . MET B 1 183 ? 1.179 4.297 -14.906 1 96.06 183 MET B N 1
ATOM 4150 C CA . MET B 1 183 ? 0.551 4.586 -16.188 1 96.06 183 MET B CA 1
ATOM 4151 C C . MET B 1 183 ? 0.463 6.094 -16.422 1 96.06 183 MET B C 1
ATOM 4153 O O . MET B 1 183 ? -0.607 6.613 -16.75 1 96.06 183 MET B O 1
ATOM 4157 N N . PRO B 1 184 ? 1.612 6.738 -16.266 1 94.06 184 PRO B N 1
ATOM 4158 C CA . PRO B 1 184 ? 1.569 8.18 -16.516 1 94.06 184 PRO B CA 1
ATOM 4159 C C . PRO B 1 184 ? 1.12 8.516 -17.938 1 94.06 184 PRO B C 1
ATOM 4161 O O . PRO B 1 184 ? 1.416 7.77 -18.875 1 94.06 184 PRO B O 1
ATOM 4164 N N . THR B 1 185 ? 0.465 9.625 -18.047 1 90.19 185 THR B N 1
ATOM 4165 C CA . THR B 1 185 ? -0.034 10.023 -19.359 1 90.19 185 THR B CA 1
ATOM 4166 C C . THR B 1 185 ? 0.96 10.945 -20.062 1 90.19 185 THR B C 1
ATOM 4168 O O . THR B 1 185 ? 0.689 11.438 -21.156 1 90.19 185 THR B O 1
ATOM 4171 N N . THR B 1 186 ? 2.006 11.148 -19.391 1 84.81 186 THR B N 1
ATOM 4172 C CA . THR B 1 186 ? 3.043 11.984 -19.984 1 84.81 186 THR B CA 1
ATOM 4173 C C . THR B 1 186 ? 3.477 11.422 -21.344 1 84.81 186 THR B C 1
ATOM 4175 O O . THR B 1 186 ? 3.809 10.234 -21.453 1 84.81 186 THR B O 1
ATOM 4178 N N . ASN B 1 187 ? 3.428 12.242 -22.453 1 80.94 187 ASN B N 1
ATOM 4179 C CA . ASN B 1 187 ? 3.867 11.922 -23.812 1 80.94 187 ASN B CA 1
ATOM 4180 C C . ASN B 1 187 ? 3.102 10.734 -24.375 1 80.94 187 ASN B C 1
ATOM 4182 O O . ASN B 1 187 ? 3.645 9.961 -25.172 1 80.94 187 ASN B O 1
ATOM 4186 N N . LYS B 1 188 ? 1.987 10.523 -23.844 1 87.81 188 LYS B N 1
ATOM 4187 C CA . LYS B 1 188 ? 1.193 9.391 -24.312 1 87.81 188 LYS B CA 1
ATOM 4188 C C . LYS B 1 188 ? 0.778 9.578 -25.766 1 87.81 188 LYS B C 1
ATOM 4190 O O . LYS B 1 188 ? 0.388 10.68 -26.172 1 87.81 188 LYS B O 1
ATOM 4195 N N . SER B 1 189 ? 1.03 8.602 -26.531 1 87 189 SER B N 1
ATOM 4196 C CA . SER B 1 189 ? 0.6 8.531 -27.922 1 87 189 SER B CA 1
ATOM 4197 C C . SER B 1 189 ? 0.151 7.121 -28.281 1 87 189 SER B C 1
ATOM 4199 O O . SER B 1 189 ? 0.118 6.23 -27.438 1 87 189 SER B O 1
ATOM 4201 N N . LYS B 1 190 ? -0.323 7.047 -29.5 1 83.88 190 LYS B N 1
ATOM 4202 C CA . LYS B 1 190 ? -0.764 5.738 -29.984 1 83.88 190 LYS B CA 1
ATOM 4203 C C . LYS B 1 190 ? 0.351 4.703 -29.859 1 83.88 190 LYS B C 1
ATOM 4205 O O . LYS B 1 190 ? 0.086 3.523 -29.625 1 83.88 190 LYS B O 1
ATOM 4210 N N . ASN B 1 191 ? 1.589 5.164 -29.969 1 84.12 191 ASN B N 1
ATOM 4211 C CA . ASN B 1 191 ? 2.719 4.242 -30.047 1 84.12 191 ASN B CA 1
ATOM 4212 C C . ASN B 1 191 ? 3.59 4.32 -28.781 1 84.12 191 ASN B C 1
ATOM 4214 O O . ASN B 1 191 ? 4.641 3.684 -28.719 1 84.12 191 ASN B O 1
ATOM 4218 N N . HIS B 1 192 ? 3.174 5.094 -27.906 1 88.06 192 HIS B N 1
ATOM 4219 C CA . HIS B 1 192 ? 4.012 5.301 -26.734 1 88.06 192 HIS B CA 1
ATOM 4220 C C . HIS B 1 192 ? 3.17 5.438 -25.469 1 88.06 192 HIS B C 1
ATOM 4222 O O . HIS B 1 192 ? 2.271 6.281 -25.406 1 88.06 192 HIS B O 1
ATOM 4228 N N . GLN B 1 193 ? 3.443 4.578 -24.516 1 92.62 193 GLN B N 1
ATOM 4229 C CA . GLN B 1 193 ? 2.77 4.637 -23.219 1 92.62 193 GLN B CA 1
ATOM 4230 C C . GLN B 1 193 ? 3.75 4.383 -22.078 1 92.62 193 GLN B C 1
ATOM 4232 O O . GLN B 1 193 ? 4.387 3.33 -22.031 1 92.62 193 GLN B O 1
ATOM 4237 N N . ARG B 1 194 ? 3.889 5.359 -21.266 1 95.06 194 ARG B N 1
ATOM 4238 C CA . ARG B 1 194 ? 4.641 5.125 -20.031 1 95.06 194 ARG B CA 1
ATOM 4239 C C . ARG B 1 194 ? 3.883 4.191 -19.094 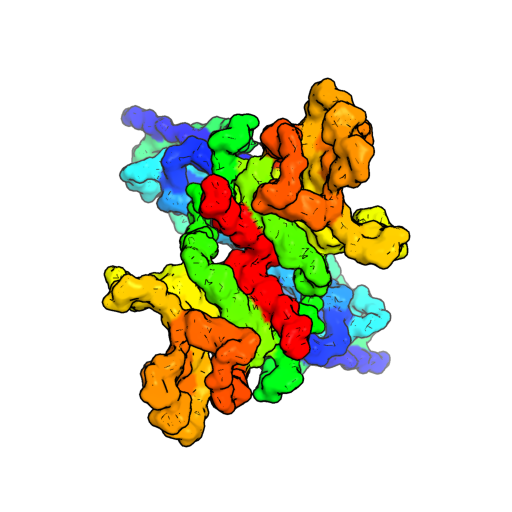1 95.06 194 ARG B C 1
ATOM 4241 O O . ARG B 1 194 ? 2.666 4.309 -18.953 1 95.06 194 ARG B O 1
ATOM 4248 N N . LEU B 1 195 ? 4.586 3.268 -18.578 1 96.62 195 LEU B N 1
ATOM 4249 C CA . LEU B 1 195 ? 3.986 2.299 -17.656 1 96.62 195 LEU B CA 1
ATOM 4250 C C . LEU B 1 195 ? 4.211 2.705 -16.203 1 96.62 195 LEU B C 1
ATOM 4252 O O . LEU B 1 195 ? 3.293 2.629 -15.391 1 96.62 195 LEU B O 1
ATOM 4256 N N . LEU B 1 196 ? 5.395 3.117 -15.914 1 97.31 196 LEU B N 1
ATOM 4257 C CA . LEU B 1 196 ? 5.789 3.438 -14.547 1 97.31 196 LEU B CA 1
ATOM 4258 C C . LEU B 1 196 ? 6.938 4.441 -14.531 1 97.31 196 LEU B C 1
ATOM 4260 O O . LEU B 1 196 ? 7.785 4.434 -15.43 1 97.31 196 LEU B O 1
ATOM 4264 N N . ALA B 1 197 ? 6.91 5.336 -13.555 1 97.81 197 ALA B N 1
ATOM 4265 C CA . ALA B 1 197 ? 8.016 6.277 -13.383 1 97.81 197 ALA B CA 1
ATOM 4266 C C . ALA B 1 197 ? 8.344 6.469 -11.906 1 97.81 197 ALA B C 1
ATOM 4268 O O . ALA B 1 197 ? 7.441 6.566 -11.07 1 97.81 197 ALA B O 1
ATOM 4269 N N . LEU B 1 198 ? 9.625 6.426 -11.57 1 98.06 198 LEU B N 1
ATOM 4270 C CA . LEU B 1 198 ? 10.125 6.91 -10.289 1 98.06 198 LEU B CA 1
ATOM 4271 C C . LEU B 1 198 ? 10.68 8.328 -10.422 1 98.06 198 LEU B C 1
ATOM 4273 O O . LEU B 1 198 ? 11.383 8.633 -11.391 1 98.06 198 LEU B O 1
ATOM 4277 N N . SER B 1 199 ? 10.312 9.164 -9.453 1 95.19 199 SER B N 1
ATOM 4278 C CA . SER B 1 199 ? 10.727 10.555 -9.531 1 95.19 199 SER B CA 1
ATOM 4279 C C . SER B 1 199 ? 11.227 11.062 -8.188 1 95.19 199 SER B C 1
ATOM 4281 O O . SER B 1 199 ? 10.742 10.633 -7.137 1 95.19 199 SER B O 1
ATOM 4283 N N . ALA B 1 200 ? 12.109 11.891 -8.195 1 91.44 200 ALA B N 1
ATOM 4284 C CA . ALA B 1 200 ? 12.625 12.664 -7.07 1 91.44 200 ALA B CA 1
ATOM 4285 C C . ALA B 1 200 ? 12.938 14.102 -7.488 1 91.44 200 ALA B C 1
ATOM 4287 O O . ALA B 1 200 ? 13.383 14.344 -8.609 1 91.44 200 ALA B O 1
ATOM 4288 N N . GLY B 1 201 ? 12.633 14.984 -6.566 1 85.81 201 GLY B N 1
ATOM 4289 C CA . GLY B 1 201 ? 12.797 16.375 -6.984 1 85.81 201 GLY B CA 1
ATOM 4290 C C . GLY B 1 201 ? 12 16.719 -8.227 1 85.81 201 GLY B C 1
ATOM 4291 O O . GLY B 1 201 ? 10.781 16.516 -8.266 1 85.81 201 GLY B O 1
ATOM 4292 N N . MET B 1 202 ? 12.664 17.172 -9.289 1 85.94 202 MET B N 1
ATOM 4293 C CA . MET B 1 202 ? 11.977 17.578 -10.516 1 85.94 202 MET B CA 1
ATOM 4294 C C . MET B 1 202 ? 12.328 16.641 -11.672 1 85.94 202 MET B C 1
ATOM 4296 O O . MET B 1 202 ? 12.211 17.031 -12.836 1 85.94 202 MET B O 1
ATOM 4300 N N . LEU B 1 203 ? 12.742 15.492 -11.367 1 91.25 203 LEU B N 1
ATOM 4301 C CA . LEU B 1 203 ? 13.227 14.625 -12.438 1 91.25 203 LEU B CA 1
ATOM 4302 C C . LEU B 1 203 ? 12.742 13.195 -12.25 1 91.25 203 LEU B C 1
ATOM 4304 O O . LEU B 1 203 ? 12.664 12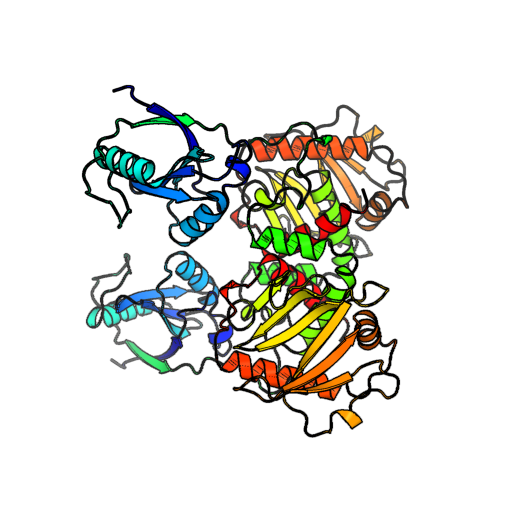.711 -11.117 1 91.25 203 LEU B O 1
ATOM 4308 N N . GLU B 1 204 ? 12.438 12.555 -13.305 1 94.19 204 GLU B N 1
ATOM 4309 C CA . GLU B 1 204 ? 12.227 11.109 -13.328 1 94.19 204 GLU B CA 1
ATOM 4310 C C . GLU B 1 204 ? 13.555 10.367 -13.383 1 94.19 204 GLU B C 1
ATOM 4312 O O . GLU B 1 204 ? 14.359 10.578 -14.289 1 94.19 204 GLU B O 1
ATOM 4317 N N . THR B 1 205 ? 13.75 9.492 -12.43 1 96.69 205 THR B N 1
ATOM 4318 C CA . THR B 1 205 ? 15.039 8.82 -12.336 1 96.69 205 THR B CA 1
ATOM 4319 C C . THR B 1 205 ? 14.969 7.426 -12.961 1 96.69 205 THR B C 1
ATOM 4321 O O . THR B 1 205 ? 16 6.848 -13.32 1 96.69 205 THR B O 1
ATOM 4324 N N . PHE B 1 206 ? 13.797 6.84 -13.094 1 98.31 206 PHE B N 1
ATOM 4325 C CA . PHE B 1 206 ? 13.516 5.551 -13.711 1 98.31 206 PHE B CA 1
ATOM 4326 C C . PHE B 1 206 ? 12.172 5.57 -14.43 1 98.31 206 PHE B C 1
ATOM 4328 O O . PHE B 1 206 ? 11.148 5.906 -13.836 1 98.31 206 PHE B O 1
ATOM 4335 N N . VAL B 1 207 ? 12.188 5.246 -15.719 1 97.88 207 VAL B N 1
ATOM 4336 C CA . VAL B 1 207 ? 10.938 5.219 -16.469 1 97.88 207 VAL B CA 1
ATOM 4337 C C . VAL B 1 207 ? 10.867 3.943 -17.312 1 97.88 207 VAL B C 1
ATOM 4339 O O . VAL B 1 207 ? 11.844 3.568 -17.969 1 97.88 207 VAL B O 1
ATOM 4342 N N . ALA B 1 208 ? 9.797 3.236 -17.219 1 97.69 208 ALA B N 1
ATOM 4343 C CA . ALA B 1 208 ? 9.477 2.121 -18.109 1 97.69 208 ALA B CA 1
ATOM 4344 C C . ALA B 1 208 ? 8.336 2.488 -19.062 1 97.69 208 ALA B C 1
ATOM 4346 O O . ALA B 1 208 ? 7.359 3.121 -18.656 1 97.69 208 ALA B O 1
ATOM 4347 N N . PHE B 1 209 ? 8.477 2.17 -20.266 1 95.19 209 PHE B N 1
ATOM 4348 C CA . PHE B 1 209 ? 7.453 2.535 -21.234 1 95.19 209 PHE B CA 1
ATOM 4349 C C . PHE B 1 209 ? 7.332 1.474 -22.328 1 95.19 209 PHE B C 1
ATOM 4351 O O . PHE B 1 209 ? 8.242 0.667 -22.516 1 95.19 209 PHE B O 1
ATOM 4358 N N . ASP B 1 210 ? 6.137 1.366 -22.844 1 90.06 210 ASP B N 1
ATOM 4359 C CA . ASP B 1 210 ? 5.832 0.506 -23.984 1 90.06 210 ASP B CA 1
ATOM 4360 C C . ASP B 1 210 ? 5.961 1.271 -25.297 1 90.06 210 ASP B C 1
ATOM 4362 O O . ASP B 1 210 ? 5.281 2.275 -25.516 1 90.06 210 ASP B O 1
ATOM 4366 N N . ASP B 1 211 ? 6.93 0.913 -26.109 1 78.75 211 ASP B N 1
ATOM 4367 C CA . ASP B 1 211 ? 7.059 1.47 -27.453 1 78.75 211 ASP B CA 1
ATOM 4368 C C . ASP B 1 211 ? 6.473 0.524 -28.5 1 78.75 211 ASP B C 1
ATOM 4370 O O . ASP B 1 211 ? 7.09 -0.487 -28.844 1 78.75 211 ASP B O 1
ATOM 4374 N N . ARG B 1 212 ? 5.281 0.745 -28.906 1 70.69 212 ARG B N 1
ATOM 4375 C CA . ARG B 1 212 ? 4.473 -0.131 -29.75 1 70.69 212 ARG B CA 1
ATOM 4376 C C . ARG B 1 212 ? 4.906 -0.038 -31.219 1 70.69 212 ARG B C 1
ATOM 4378 O O . ARG B 1 212 ? 4.316 -0.687 -32.094 1 70.69 212 ARG B O 1
ATOM 4385 N N . ASP B 1 213 ? 5.754 0.867 -31.469 1 63.09 213 ASP B N 1
ATOM 4386 C CA . ASP B 1 213 ? 6.23 0.899 -32.844 1 63.09 213 ASP B CA 1
ATOM 4387 C C . ASP B 1 213 ? 6.977 -0.385 -33.188 1 63.09 213 ASP B C 1
ATOM 4389 O O . ASP B 1 213 ? 7.062 -0.757 -34.375 1 63.09 213 ASP B O 1
ATOM 4393 N N . LYS B 1 214 ? 7.363 -0.935 -32.156 1 59.34 214 LYS B N 1
ATOM 4394 C CA . LYS B 1 214 ? 8.141 -2.133 -32.469 1 59.34 214 LYS B CA 1
ATOM 4395 C C . LYS B 1 214 ? 7.246 -3.369 -32.531 1 59.34 214 LYS B C 1
ATOM 4397 O O . LYS B 1 214 ? 6.137 -3.367 -31.984 1 59.34 214 LYS B O 1
ATOM 4402 N N . GLN B 1 215 ? 7.391 -4.316 -33.438 1 54.44 215 GLN B N 1
ATOM 4403 C CA . GLN B 1 215 ? 6.633 -5.527 -33.719 1 54.44 215 GLN B CA 1
ATOM 4404 C C . GLN B 1 215 ? 6.258 -6.262 -32.438 1 54.44 215 GLN B C 1
ATOM 4406 O O . GLN B 1 215 ? 5.207 -6.898 -32.375 1 54.44 215 GLN B O 1
ATOM 4411 N N . ALA B 1 216 ? 7.125 -6.402 -31.531 1 53.84 216 ALA B N 1
ATOM 4412 C CA . ALA B 1 216 ? 6.781 -7.121 -30.312 1 53.84 216 ALA B CA 1
ATOM 4413 C C . ALA B 1 216 ? 6.746 -6.18 -29.109 1 53.84 216 ALA B C 1
ATOM 4415 O O . ALA B 1 216 ? 7.543 -5.242 -29.016 1 53.84 216 ALA B O 1
ATOM 4416 N N . PRO B 1 217 ? 5.578 -6.266 -28.469 1 59.25 217 PRO B N 1
ATOM 4417 C CA . PRO B 1 217 ? 5.512 -5.441 -27.266 1 59.25 217 PRO B CA 1
ATOM 4418 C C . PRO B 1 217 ? 6.777 -5.543 -26.406 1 59.25 217 PRO B C 1
ATOM 4420 O O . PRO B 1 217 ? 7.191 -6.645 -26.047 1 59.25 217 PRO B O 1
ATOM 4423 N N . ASN B 1 218 ? 7.609 -4.465 -26.484 1 80.44 218 ASN B N 1
ATOM 4424 C CA . ASN B 1 218 ? 8.867 -4.504 -25.734 1 80.44 218 ASN B CA 1
ATOM 4425 C C . ASN B 1 218 ? 8.969 -3.342 -24.766 1 80.44 218 ASN B C 1
ATOM 4427 O O . ASN B 1 218 ? 8.914 -2.178 -25.156 1 80.44 218 ASN B O 1
ATOM 4431 N N . VAL B 1 219 ? 8.859 -3.721 -23.453 1 93.25 219 VAL B N 1
ATOM 4432 C CA . VAL B 1 219 ? 9.016 -2.701 -22.422 1 93.25 219 VAL B CA 1
ATOM 4433 C C . VAL B 1 219 ? 10.453 -2.184 -22.438 1 93.25 219 VAL B C 1
ATOM 4435 O O . VAL B 1 219 ? 11.406 -2.971 -22.438 1 93.25 219 VAL B O 1
ATOM 4438 N N . GLU B 1 220 ? 10.531 -0.917 -22.641 1 94.75 220 GLU B N 1
ATOM 4439 C CA . GLU B 1 220 ? 11.82 -0.239 -22.562 1 94.75 220 GLU B CA 1
ATOM 4440 C C . GLU B 1 220 ? 11.945 0.564 -21.281 1 94.75 220 GLU B C 1
ATOM 4442 O O . GLU B 1 220 ? 10.938 0.934 -20.672 1 94.75 220 GLU B O 1
ATOM 4447 N N . ILE B 1 221 ? 13.203 0.706 -20.891 1 97.12 221 ILE B N 1
ATOM 4448 C CA . ILE B 1 221 ? 13.492 1.401 -19.641 1 97.12 221 ILE B CA 1
ATOM 4449 C C . ILE B 1 221 ? 14.586 2.445 -19.875 1 97.12 221 ILE B C 1
ATOM 4451 O O . ILE B 1 221 ? 15.555 2.189 -20.578 1 97.12 221 ILE B O 1
ATOM 4455 N N . PHE B 1 222 ? 14.406 3.553 -19.281 1 96.31 222 PHE B N 1
ATOM 4456 C CA . PHE B 1 222 ? 15.578 4.402 -19.156 1 96.31 222 PHE B CA 1
ATOM 4457 C C . PHE B 1 222 ? 15.789 4.824 -17.703 1 96.31 222 PHE B C 1
ATOM 4459 O O . PHE B 1 222 ? 14.828 4.984 -16.953 1 96.31 222 PHE B O 1
ATOM 4466 N N . ILE B 1 223 ? 17.031 4.941 -17.328 1 98 223 ILE B N 1
ATOM 4467 C CA . ILE B 1 223 ? 17.484 5.371 -16.016 1 98 223 ILE B CA 1
ATOM 4468 C C . ILE B 1 223 ? 18.328 6.641 -16.141 1 98 223 ILE B C 1
ATOM 4470 O O . ILE B 1 223 ? 19.328 6.656 -16.859 1 98 223 ILE B O 1
ATOM 4474 N N . ASN B 1 224 ? 17.891 7.695 -15.492 1 96.5 224 ASN B N 1
ATOM 4475 C CA . ASN B 1 224 ? 18.688 8.922 -15.43 1 96.5 224 ASN B CA 1
ATOM 4476 C C . ASN B 1 224 ? 19.656 8.898 -14.25 1 96.5 224 ASN B C 1
ATOM 4478 O O . ASN B 1 224 ? 19.266 8.586 -13.125 1 96.5 224 ASN B O 1
ATOM 4482 N N . THR B 1 225 ? 20.859 9.172 -14.516 1 96.81 225 THR B N 1
ATOM 4483 C CA . THR B 1 225 ? 21.891 9.258 -13.484 1 96.81 225 THR B CA 1
ATOM 4484 C C . THR B 1 225 ? 22.578 10.617 -13.508 1 96.81 225 THR B C 1
ATOM 4486 O O . THR B 1 225 ? 22.297 11.445 -14.367 1 96.81 225 THR B O 1
ATOM 4489 N N . ALA B 1 226 ? 23.375 10.828 -12.461 1 94.19 226 ALA B N 1
ATOM 4490 C CA . ALA B 1 226 ? 24.281 11.969 -12.562 1 94.19 226 ALA B CA 1
ATOM 4491 C C . ALA B 1 226 ? 25.141 11.867 -13.82 1 94.19 226 ALA B C 1
ATOM 4493 O O . ALA B 1 226 ? 25.328 10.781 -14.359 1 94.19 226 ALA B O 1
ATOM 4494 N N . ARG B 1 227 ? 25.625 12.953 -14.258 1 93.75 227 ARG B N 1
ATOM 4495 C CA . ARG B 1 227 ? 26.375 13 -15.508 1 93.75 227 ARG B CA 1
ATOM 4496 C C . ARG B 1 227 ? 27.703 12.25 -15.375 1 93.75 227 ARG B C 1
ATOM 4498 O O . ARG B 1 227 ? 28.453 12.469 -14.414 1 93.75 227 ARG B O 1
ATOM 4505 N N . SER B 1 228 ? 27.859 11.336 -16.281 1 94 228 SER B N 1
ATOM 4506 C CA . SER B 1 228 ? 29.141 10.617 -16.344 1 94 228 SER B CA 1
ATOM 4507 C C . SER B 1 228 ? 30.203 11.438 -17.047 1 94 228 SER B C 1
ATOM 4509 O O . SER B 1 228 ? 29.906 12.18 -17.984 1 94 228 SER B O 1
ATOM 4511 N N . SER B 1 229 ? 31.422 11.234 -16.656 1 92.75 229 SER B N 1
ATOM 4512 C CA . SER B 1 229 ? 32.531 11.867 -17.328 1 92.75 229 SER B CA 1
ATOM 4513 C C . SER B 1 229 ? 32.969 11.07 -18.578 1 92.75 229 SER B C 1
ATOM 4515 O O . SER B 1 229 ? 33.656 11.594 -19.453 1 92.75 229 SER B O 1
ATOM 4517 N N . ILE B 1 230 ? 32.531 9.797 -18.625 1 95.56 230 ILE B N 1
ATOM 4518 C CA . ILE B 1 230 ? 32.812 8.945 -19.781 1 95.56 230 ILE B CA 1
ATOM 4519 C C . ILE B 1 230 ? 31.844 9.242 -20.906 1 95.56 230 ILE B C 1
ATOM 4521 O O . ILE B 1 230 ? 30.656 9.461 -20.672 1 95.56 230 ILE B O 1
ATOM 4525 N N . SER B 1 231 ? 32.344 9.266 -22.109 1 94.25 231 SER B N 1
ATOM 4526 C CA . SER B 1 231 ? 31.5 9.578 -23.266 1 94.25 231 SER B CA 1
ATOM 4527 C C . SER B 1 231 ? 30.406 8.531 -23.453 1 94.25 231 SER B C 1
ATOM 4529 O O . SER B 1 231 ? 30.625 7.352 -23.156 1 94.25 231 SER B O 1
ATOM 4531 N N . ALA B 1 232 ? 29.266 8.969 -23.969 1 94.06 232 ALA B N 1
ATOM 4532 C CA . ALA B 1 232 ? 28.109 8.086 -24.188 1 94.06 232 ALA B CA 1
ATOM 4533 C C . ALA B 1 232 ? 28.469 6.949 -25.141 1 94.06 232 ALA B C 1
ATOM 4535 O O . ALA B 1 232 ? 28.031 5.812 -24.938 1 94.06 232 ALA B O 1
ATOM 4536 N N . ASP B 1 233 ? 29.25 7.254 -26.109 1 93.38 233 ASP B N 1
ATOM 4537 C CA . ASP B 1 233 ? 29.641 6.262 -27.094 1 93.38 233 ASP B CA 1
ATOM 4538 C C . ASP B 1 233 ? 30.453 5.141 -26.469 1 93.38 233 ASP B C 1
ATOM 4540 O O . ASP B 1 233 ? 30.297 3.969 -26.812 1 93.38 233 ASP B O 1
ATOM 4544 N N . GLU B 1 234 ? 31.297 5.535 -25.562 1 94.81 234 GLU B N 1
ATOM 4545 C CA . GLU B 1 234 ? 32.125 4.559 -24.875 1 94.81 234 GLU B CA 1
ATOM 4546 C C . GLU B 1 234 ? 31.312 3.672 -23.953 1 94.81 234 GLU B C 1
ATOM 4548 O O . GLU B 1 234 ? 31.656 2.508 -23.734 1 94.81 234 GLU B O 1
ATOM 4553 N N . LEU B 1 235 ? 30.219 4.223 -23.453 1 96.06 235 LEU B N 1
ATOM 4554 C CA . LEU B 1 235 ? 29.406 3.502 -22.484 1 96.06 235 LEU B CA 1
ATOM 4555 C C . LEU B 1 235 ? 28.359 2.639 -23.188 1 96.06 235 LEU B C 1
ATOM 4557 O O . LEU B 1 235 ? 27.859 1.681 -22.594 1 96.06 235 LEU B O 1
ATOM 4561 N N . SER B 1 236 ? 28.078 2.961 -24.406 1 95.81 236 SER B N 1
ATOM 4562 C CA . SER B 1 236 ? 27.047 2.225 -25.125 1 95.81 236 SER B CA 1
ATOM 4563 C C . SER B 1 236 ? 27.578 0.881 -25.625 1 95.81 236 SER B C 1
ATOM 4565 O O . SER B 1 236 ? 28.766 0.725 -25.859 1 95.81 236 SER B O 1
ATOM 4567 N N . HIS B 1 237 ? 26.625 -0.043 -25.672 1 93.38 237 HIS B N 1
ATOM 4568 C CA . HIS B 1 237 ? 27.016 -1.337 -26.219 1 93.38 237 HIS B CA 1
ATOM 4569 C C . HIS B 1 237 ? 27.141 -1.274 -27.734 1 93.38 237 HIS B C 1
ATOM 4571 O O . HIS B 1 237 ? 26.281 -0.708 -28.422 1 93.38 237 HIS B O 1
ATOM 4577 N N . PRO B 1 238 ? 28.109 -1.945 -28.219 1 89.62 238 PRO B N 1
ATOM 4578 C CA . PRO B 1 238 ? 28.312 -1.887 -29.672 1 89.62 238 PRO B CA 1
ATOM 4579 C C . PRO B 1 238 ? 27.172 -2.539 -30.453 1 89.62 238 PRO B C 1
ATOM 4581 O O . PRO B 1 238 ? 26.797 -2.057 -31.516 1 89.62 238 PRO B O 1
ATOM 4584 N N . ASP B 1 239 ? 26.531 -3.584 -29.891 1 88.44 239 ASP B N 1
ATOM 4585 C CA . ASP B 1 239 ? 25.469 -4.305 -30.594 1 88.44 239 ASP B CA 1
ATOM 4586 C C . ASP B 1 239 ? 24.094 -3.781 -30.188 1 88.44 239 ASP B C 1
ATOM 4588 O O . ASP B 1 239 ? 23.062 -4.355 -30.578 1 88.44 239 ASP B O 1
ATOM 4592 N N . GLY B 1 240 ? 23.984 -2.832 -29.312 1 87.38 240 GLY B N 1
ATOM 4593 C CA . GLY B 1 240 ? 22.734 -2.156 -29.031 1 87.38 240 GLY B CA 1
ATOM 4594 C C . GLY B 1 240 ? 21.969 -2.785 -27.891 1 87.38 240 GLY B C 1
ATOM 4595 O O . GLY B 1 240 ? 20.766 -2.559 -27.75 1 87.38 240 GLY B O 1
ATOM 4596 N N . PHE B 1 241 ? 22.656 -3.604 -27.078 1 89.12 241 PHE B N 1
ATOM 4597 C CA . PHE B 1 241 ? 21.984 -4.215 -25.938 1 89.12 241 PHE B CA 1
ATOM 4598 C C . PHE B 1 241 ? 21.562 -3.152 -24.922 1 89.12 241 PHE B C 1
ATOM 4600 O O . PHE B 1 241 ? 20.562 -3.309 -24.219 1 89.12 241 PHE B O 1
ATOM 4607 N N . TRP B 1 242 ? 22.375 -2.117 -24.859 1 95.5 242 TRP B N 1
ATOM 4608 C CA . TRP B 1 242 ? 22.031 -0.905 -24.141 1 95.5 242 TRP B CA 1
ATOM 4609 C C . TRP B 1 242 ? 22.594 0.333 -24.828 1 95.5 242 TRP B C 1
ATOM 4611 O O . TRP B 1 242 ? 23.547 0.236 -25.609 1 95.5 242 TRP B O 1
ATOM 4621 N N . GLN B 1 243 ? 21.953 1.433 -24.562 1 95.75 243 GLN B N 1
ATOM 4622 C CA . GLN B 1 243 ? 22.359 2.719 -25.125 1 95.75 243 GLN B CA 1
ATOM 4623 C C . GLN B 1 243 ? 22.469 3.783 -24.047 1 95.75 243 GLN B C 1
ATOM 4625 O O . GLN B 1 243 ? 21.734 3.742 -23.047 1 95.75 243 GLN B O 1
ATOM 4630 N N . VAL B 1 244 ? 23.406 4.648 -24.203 1 96.5 244 VAL B N 1
ATOM 4631 C CA . VAL B 1 244 ? 23.625 5.734 -23.25 1 96.5 244 VAL B CA 1
ATOM 4632 C C . VAL B 1 244 ? 23.594 7.078 -23.984 1 96.5 244 VAL B C 1
ATOM 4634 O O . VAL B 1 244 ? 24.078 7.191 -25.109 1 96.5 244 VAL B O 1
ATOM 4637 N N . GLU B 1 245 ? 22.891 8.023 -23.359 1 94 245 GLU B N 1
ATOM 4638 C CA . GLU B 1 245 ? 22.844 9.391 -23.875 1 94 245 GLU B CA 1
ATOM 4639 C C . GLU B 1 245 ? 23.078 10.406 -22.766 1 94 245 GLU B C 1
ATOM 4641 O O . GLU B 1 245 ? 22.578 10.234 -21.656 1 94 245 GLU B O 1
ATOM 4646 N N . HIS B 1 246 ? 23.828 11.414 -23.094 1 89.75 246 HIS B N 1
ATOM 4647 C CA . HIS B 1 246 ? 23.922 12.562 -22.203 1 89.75 246 HIS B CA 1
ATOM 4648 C C . HIS B 1 246 ? 22.906 13.633 -22.562 1 89.75 246 HIS B C 1
ATOM 4650 O O . HIS B 1 246 ? 22.719 13.953 -23.734 1 89.75 246 HIS B O 1
ATOM 4656 N N . HIS B 1 247 ? 21.953 13.805 -21.625 1 78.12 247 HIS B N 1
ATOM 4657 C CA . HIS B 1 247 ? 20.938 14.828 -21.875 1 78.12 247 HIS B CA 1
ATOM 4658 C C . HIS B 1 247 ? 21.234 16.109 -21.109 1 78.12 247 HIS B C 1
ATOM 4660 O O . HIS B 1 247 ? 21.797 16.062 -20.016 1 78.12 247 HIS B O 1
ATOM 4666 N N . ASN B 1 248 ? 20.922 17.219 -21.844 1 65.5 248 ASN B N 1
ATOM 4667 C CA . ASN B 1 248 ? 20.953 18.531 -21.203 1 65.5 248 ASN B CA 1
ATOM 4668 C C . ASN B 1 248 ? 19.531 19.094 -21.047 1 65.5 248 ASN B C 1
ATOM 4670 O O . ASN B 1 248 ? 19.359 20.312 -20.969 1 65.5 248 ASN B O 1
ATOM 4674 N N . ARG B 1 249 ? 18.672 18.234 -21.25 1 57.22 249 ARG B N 1
ATOM 4675 C CA . ARG B 1 249 ? 17.297 18.688 -21.391 1 57.22 249 ARG B CA 1
ATOM 4676 C C . ARG B 1 249 ? 16.781 19.281 -20.078 1 57.22 249 ARG B C 1
ATOM 4678 O O . ARG B 1 249 ? 15.836 20.078 -20.078 1 57.22 249 ARG B O 1
ATOM 4685 N N . TYR B 1 250 ? 17.312 18.703 -18.969 1 60.59 250 TYR B N 1
ATOM 4686 C CA . TYR B 1 250 ? 16.719 19.172 -17.719 1 60.59 250 TYR B CA 1
ATOM 4687 C C . TYR B 1 250 ? 17.469 20.391 -17.203 1 60.59 250 TYR B C 1
ATOM 4689 O O . TYR B 1 250 ? 18.703 20.391 -17.109 1 60.59 250 TYR B O 1
ATOM 4697 N N . LYS B 1 251 ? 16.922 21.562 -17.531 1 52.44 251 LYS B N 1
ATOM 4698 C CA . LYS B 1 251 ? 17.516 22.859 -17.188 1 52.44 251 LYS B CA 1
ATOM 4699 C C . LYS B 1 251 ? 18.422 22.734 -15.969 1 52.44 251 LYS B C 1
ATOM 4701 O O . LYS B 1 251 ? 19.484 23.344 -15.906 1 52.44 251 LYS B O 1
ATOM 4706 N N . ALA B 1 252 ? 17.906 22.078 -14.922 1 53.06 252 ALA B N 1
ATOM 4707 C CA . ALA B 1 252 ? 18.562 22.188 -13.625 1 53.06 252 ALA B CA 1
ATOM 4708 C C . ALA B 1 252 ? 19.609 21.094 -13.453 1 53.06 252 ALA B C 1
ATOM 4710 O O . ALA B 1 252 ? 20.438 21.156 -12.539 1 53.06 252 ALA B O 1
ATOM 4711 N N . SER B 1 253 ? 19.672 20.062 -14.352 1 64.62 253 SER B N 1
ATOM 4712 C CA . SER B 1 253 ? 20.672 19.016 -14.086 1 64.62 253 SER B CA 1
ATOM 4713 C C . SER B 1 253 ? 21.047 18.266 -15.359 1 64.62 253 SER B C 1
ATOM 4715 O O . SER B 1 253 ? 20.172 17.906 -16.156 1 64.62 253 SER B O 1
ATOM 4717 N N . GLU B 1 254 ? 22.312 18.391 -15.773 1 82.88 254 GLU B N 1
ATOM 4718 C CA . GLU B 1 254 ? 22.812 17.469 -16.797 1 82.88 254 GLU B CA 1
ATOM 4719 C C . GLU B 1 254 ? 22.766 16.031 -16.297 1 82.88 254 GLU B C 1
ATOM 4721 O O . GLU B 1 254 ? 23.125 15.742 -15.156 1 82.88 254 GLU B O 1
ATOM 4726 N N . VAL B 1 255 ? 22.141 15.164 -17.125 1 92.31 255 VAL B N 1
ATOM 4727 C CA . VAL B 1 255 ? 22.016 13.773 -16.688 1 92.31 255 VAL B CA 1
ATOM 4728 C C . VAL B 1 255 ? 22.531 12.844 -17.781 1 92.31 255 VAL B C 1
ATOM 4730 O O . VAL B 1 255 ? 22.688 13.258 -18.938 1 92.31 255 VAL B O 1
ATOM 4733 N N . THR B 1 256 ? 23.031 11.711 -17.453 1 95.69 256 THR B N 1
ATOM 4734 C CA . THR B 1 256 ? 23.25 10.57 -18.328 1 95.69 256 THR B CA 1
ATOM 4735 C C . THR B 1 256 ? 22.062 9.617 -18.297 1 95.69 256 THR B C 1
ATOM 4737 O O . THR B 1 256 ? 21.641 9.172 -17.234 1 95.69 256 THR B O 1
ATOM 4740 N N . ALA B 1 257 ? 21.5 9.352 -19.453 1 96.38 257 ALA B N 1
ATOM 4741 C CA . ALA B 1 257 ? 20.391 8.414 -19.562 1 96.38 257 ALA B CA 1
ATOM 4742 C C . ALA B 1 257 ? 20.859 7.062 -20.078 1 96.38 257 ALA B C 1
ATOM 4744 O O . ALA B 1 257 ? 21.594 6.996 -21.078 1 96.38 257 ALA B O 1
ATOM 4745 N N . TRP B 1 258 ? 20.562 6.043 -19.375 1 97.56 258 TRP B N 1
ATOM 4746 C CA . TRP B 1 258 ? 20.844 4.664 -19.766 1 97.56 258 TRP B CA 1
ATOM 4747 C C . TRP B 1 258 ? 19.578 3.971 -20.266 1 97.56 258 TRP B C 1
ATOM 4749 O O . TRP B 1 258 ? 18.562 3.924 -19.562 1 97.56 258 TRP B O 1
ATOM 4759 N N . TYR B 1 259 ? 19.609 3.41 -21.469 1 96.31 259 TYR B N 1
ATOM 4760 C CA . TYR B 1 259 ? 18.453 2.764 -22.078 1 96.31 259 TYR B CA 1
ATOM 4761 C C . TYR B 1 259 ? 18.641 1.255 -22.156 1 96.31 259 TYR B C 1
ATOM 4763 O O . TYR B 1 259 ? 19.703 0.781 -22.578 1 96.31 259 TYR B O 1
ATOM 4771 N N . PHE B 1 260 ? 17.641 0.551 -21.703 1 96.56 260 PHE B N 1
ATOM 4772 C CA . PHE B 1 260 ? 17.625 -0.906 -21.719 1 96.56 260 PHE B CA 1
ATOM 4773 C C . PHE B 1 260 ? 16.266 -1.418 -22.219 1 96.56 260 PHE B C 1
ATOM 4775 O O . PHE B 1 260 ? 15.258 -0.719 -22.109 1 96.56 260 PHE B O 1
ATOM 4782 N N . THR B 1 261 ? 16.281 -2.598 -22.781 1 94.56 261 THR B N 1
ATOM 4783 C CA . THR B 1 261 ? 15.031 -3.355 -22.766 1 94.56 261 THR B CA 1
ATOM 4784 C C . THR B 1 261 ? 14.789 -3.986 -21.406 1 94.56 261 THR B C 1
ATOM 4786 O O . THR B 1 261 ? 15.727 -4.219 -20.641 1 94.56 261 THR B O 1
ATOM 4789 N N . LEU B 1 262 ? 13.516 -4.188 -21.062 1 96.38 262 LEU B N 1
ATOM 4790 C CA . LEU B 1 262 ? 13.211 -4.844 -19.797 1 96.38 262 LEU B CA 1
ATOM 4791 C C . LEU B 1 262 ? 13.914 -6.195 -19.703 1 96.38 262 LEU B C 1
ATOM 4793 O O . LEU B 1 262 ? 14.531 -6.504 -18.688 1 96.38 262 LEU B O 1
ATOM 4797 N N . GLU B 1 263 ? 13.922 -6.961 -20.75 1 94.5 263 GLU B N 1
ATOM 4798 C CA . GLU B 1 263 ? 14.562 -8.273 -20.766 1 94.5 263 GLU B CA 1
ATOM 4799 C C . GLU B 1 263 ? 16.078 -8.148 -20.578 1 94.5 263 GLU B C 1
ATOM 4801 O O . GLU B 1 263 ? 16.688 -8.938 -19.859 1 94.5 263 GLU B O 1
ATOM 4806 N N . GLY B 1 264 ? 16.641 -7.211 -21.25 1 95.12 264 GLY B N 1
ATOM 4807 C CA . GLY B 1 264 ? 18.062 -6.988 -21.125 1 95.12 264 GLY B CA 1
ATOM 4808 C C . GLY B 1 264 ? 18.484 -6.609 -19.719 1 95.12 264 GLY B C 1
ATOM 4809 O O . GLY B 1 264 ? 19.469 -7.152 -19.188 1 95.12 264 GLY B O 1
ATOM 4810 N N . LEU B 1 265 ? 17.75 -5.688 -19.125 1 97.19 265 LEU B N 1
ATOM 4811 C CA . LEU B 1 265 ? 18.094 -5.27 -17.766 1 97.19 265 LEU B CA 1
ATOM 4812 C C . LEU B 1 265 ? 17.875 -6.41 -16.781 1 97.19 265 LEU B C 1
ATOM 4814 O O . LEU B 1 265 ? 18.672 -6.598 -15.852 1 97.19 265 LEU B O 1
ATOM 4818 N N . GLU B 1 266 ? 16.812 -7.094 -16.922 1 96.31 266 GLU B N 1
ATOM 4819 C CA . GLU B 1 266 ? 16.578 -8.273 -16.094 1 96.31 266 GLU B CA 1
ATOM 4820 C C . GLU B 1 266 ? 17.75 -9.25 -16.172 1 96.31 266 GLU B C 1
ATOM 4822 O O . GLU B 1 266 ? 18.219 -9.758 -15.148 1 96.31 266 GLU B O 1
ATOM 4827 N N . ALA B 1 267 ? 18.188 -9.523 -17.359 1 96.25 267 ALA B N 1
ATOM 4828 C CA . ALA B 1 267 ? 19.312 -10.438 -17.578 1 96.25 267 ALA B CA 1
ATOM 4829 C C . ALA B 1 267 ? 2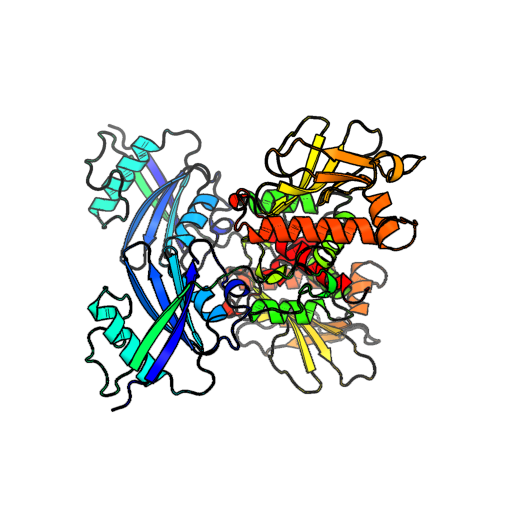0.578 -9.93 -16.875 1 96.25 267 ALA B C 1
ATOM 4831 O O . ALA B 1 267 ? 21.344 -10.719 -16.328 1 96.25 267 ALA B O 1
ATOM 4832 N N . ILE B 1 268 ? 20.75 -8.68 -16.906 1 96.5 268 ILE B N 1
ATOM 4833 C CA . ILE B 1 268 ? 21.906 -8.07 -16.266 1 96.5 268 ILE B CA 1
ATOM 4834 C C . ILE B 1 268 ? 21.812 -8.258 -14.75 1 96.5 268 ILE B C 1
ATOM 4836 O O . ILE B 1 268 ? 22.766 -8.711 -14.117 1 96.5 268 ILE B O 1
ATOM 4840 N N . ILE B 1 269 ? 20.641 -7.973 -14.195 1 95.69 269 ILE B N 1
ATOM 4841 C CA . ILE B 1 269 ? 20.484 -7.949 -12.742 1 95.69 269 ILE B CA 1
ATOM 4842 C C . ILE B 1 269 ? 20.547 -9.375 -12.195 1 95.69 269 ILE B C 1
ATOM 4844 O O . ILE B 1 269 ? 20.984 -9.594 -11.062 1 95.69 269 ILE B O 1
ATOM 4848 N N . PHE B 1 270 ? 20.203 -10.32 -12.977 1 94.38 270 PHE B N 1
ATOM 4849 C CA . PHE B 1 270 ? 20.219 -11.703 -12.516 1 94.38 270 PHE B CA 1
ATOM 4850 C C . PHE B 1 270 ? 21.484 -12.414 -12.961 1 94.38 270 PHE B C 1
ATOM 4852 O O . PHE B 1 270 ? 21.672 -13.602 -12.68 1 94.38 270 PHE B O 1
ATOM 4859 N N . GLY B 1 271 ? 22.406 -11.781 -13.688 1 93.31 271 GLY B N 1
ATOM 4860 C CA . GLY B 1 271 ? 23.75 -12.281 -13.969 1 93.31 271 GLY B CA 1
ATOM 4861 C C . GLY B 1 271 ? 23.828 -13.039 -15.281 1 93.31 271 GLY B C 1
ATOM 4862 O O . GLY B 1 271 ? 24.859 -13.648 -15.578 1 93.31 271 GLY B O 1
ATOM 4863 N N . ASP B 1 272 ? 22.844 -13.008 -16.078 1 94.88 272 ASP B N 1
ATOM 4864 C CA . ASP B 1 272 ? 22.812 -13.742 -17.344 1 94.88 272 ASP B CA 1
ATOM 4865 C C . ASP B 1 272 ? 23.484 -12.945 -18.469 1 94.88 272 ASP B C 1
ATOM 4867 O O . ASP B 1 272 ? 23.812 -13.492 -19.516 1 94.88 272 ASP B O 1
ATOM 4871 N N . LEU B 1 273 ? 23.625 -11.641 -18.266 1 94.94 273 LEU B N 1
ATOM 4872 C CA . LEU B 1 273 ? 24.266 -10.75 -19.219 1 94.94 273 LEU B CA 1
ATOM 4873 C C . LEU B 1 273 ? 25.266 -9.828 -18.516 1 94.94 273 LEU B C 1
ATOM 4875 O O . LEU B 1 273 ? 24.906 -9.156 -17.547 1 94.94 273 LEU B O 1
ATOM 4879 N N . GLU B 1 274 ? 26.422 -9.828 -18.984 1 95.56 274 GLU B N 1
ATOM 4880 C CA . GLU B 1 274 ? 27.453 -8.992 -18.375 1 95.56 274 GLU B CA 1
ATOM 4881 C C . GLU B 1 274 ? 27.297 -7.531 -18.766 1 95.56 274 GLU B C 1
ATOM 4883 O O . GLU B 1 274 ? 27.125 -7.219 -19.953 1 95.56 274 GLU B O 1
ATOM 4888 N N . PHE B 1 275 ? 27.234 -6.691 -17.875 1 97.12 275 PHE B N 1
ATOM 4889 C CA . PHE B 1 275 ? 27.203 -5.238 -18.016 1 97.12 275 PHE B CA 1
ATOM 4890 C C . PHE B 1 275 ? 28.359 -4.594 -17.234 1 97.12 275 PHE B C 1
ATOM 4892 O O . PHE B 1 275 ? 28.234 -4.344 -16.047 1 97.12 275 PHE B O 1
ATOM 4899 N N . PRO B 1 276 ? 29.438 -4.293 -17.891 1 96.06 276 PRO B N 1
ATOM 4900 C CA . PRO B 1 276 ? 30.672 -3.873 -17.219 1 96.06 276 PRO B CA 1
ATOM 4901 C C . PRO B 1 276 ? 30.516 -2.553 -16.469 1 96.06 276 PRO B C 1
ATOM 4903 O O . PRO B 1 276 ? 31.328 -2.24 -15.594 1 96.06 276 PRO B O 1
ATOM 4906 N N . HIS B 1 277 ? 29.453 -1.828 -16.734 1 97.25 277 HIS B N 1
ATOM 4907 C CA . HIS B 1 277 ? 29.312 -0.494 -16.156 1 97.25 277 HIS B CA 1
ATOM 4908 C C . HIS B 1 277 ? 28.312 -0.493 -15.008 1 97.25 277 HIS B C 1
ATOM 4910 O O . HIS B 1 277 ? 27.844 0.567 -14.594 1 97.25 277 HIS B O 1
ATOM 4916 N N . LEU B 1 278 ? 27.969 -1.599 -14.492 1 97.5 278 LEU B N 1
ATOM 4917 C CA . LEU B 1 278 ? 26.891 -1.706 -13.508 1 97.5 278 LEU B CA 1
ATOM 4918 C C . LEU B 1 278 ? 27.188 -0.849 -12.281 1 97.5 278 LEU B C 1
ATOM 4920 O O . LEU B 1 278 ? 26.359 -0.041 -11.867 1 97.5 278 LEU B O 1
ATOM 4924 N N . ASP B 1 279 ? 28.375 -0.959 -11.727 1 96.69 279 ASP B N 1
ATOM 4925 C CA . ASP B 1 279 ? 28.719 -0.216 -10.516 1 96.69 279 ASP B CA 1
ATOM 4926 C C . ASP B 1 279 ? 28.734 1.287 -10.781 1 96.69 279 ASP B C 1
ATOM 4928 O O . ASP B 1 279 ? 28.266 2.074 -9.961 1 96.69 279 ASP B O 1
ATOM 4932 N N . LEU B 1 280 ? 29.312 1.587 -11.922 1 97.5 280 LEU B N 1
ATOM 4933 C CA . LEU B 1 280 ? 29.328 2.996 -12.305 1 97.5 280 LEU B CA 1
ATOM 4934 C C . LEU B 1 280 ? 27.922 3.561 -12.398 1 97.5 280 LEU B C 1
ATOM 4936 O O . LEU B 1 280 ? 27.641 4.625 -11.852 1 97.5 280 LEU B O 1
ATOM 4940 N N . MET B 1 281 ? 27.047 2.879 -13.102 1 98.25 281 MET B N 1
ATOM 4941 C CA . MET B 1 281 ? 25.672 3.338 -13.289 1 98.25 281 MET B CA 1
ATOM 4942 C C . MET B 1 281 ? 24.969 3.475 -11.945 1 98.25 281 MET B C 1
ATOM 4944 O O . MET B 1 281 ? 24.281 4.473 -11.703 1 98.25 281 MET B O 1
ATOM 4948 N N . LEU B 1 282 ? 25.125 2.5 -11.07 1 98.25 282 LEU B N 1
ATOM 4949 C CA . LEU B 1 282 ? 24.469 2.508 -9.773 1 98.25 282 LEU B CA 1
ATOM 4950 C C . LEU B 1 282 ? 24.969 3.658 -8.906 1 98.25 282 LEU B C 1
ATOM 4952 O O . LEU B 1 282 ? 24.188 4.328 -8.234 1 98.25 282 LEU B O 1
ATOM 4956 N N . ASP B 1 283 ? 26.25 3.893 -8.93 1 97.56 283 ASP B N 1
ATOM 4957 C CA . ASP B 1 283 ? 26.812 4.992 -8.156 1 97.56 283 ASP B CA 1
ATOM 4958 C C . ASP B 1 283 ? 26.297 6.34 -8.641 1 97.56 283 ASP B C 1
ATOM 4960 O O . ASP B 1 283 ? 25.922 7.195 -7.836 1 97.56 283 ASP B O 1
ATOM 4964 N N . LEU B 1 284 ? 26.25 6.473 -9.93 1 97.19 284 LEU B N 1
ATOM 4965 C CA . LEU B 1 284 ? 25.781 7.727 -10.5 1 97.19 284 LEU B CA 1
ATOM 4966 C C . LEU B 1 284 ? 24.281 7.891 -10.266 1 97.19 284 LEU B C 1
ATOM 4968 O O . LEU B 1 284 ? 23.797 9.008 -10.07 1 97.19 284 LEU B O 1
ATOM 4972 N N . ALA B 1 285 ? 23.531 6.797 -10.383 1 98.12 285 ALA B N 1
ATOM 4973 C CA . ALA B 1 285 ? 22.094 6.836 -10.086 1 98.12 285 ALA B CA 1
ATOM 4974 C C . ALA B 1 285 ? 21.844 7.25 -8.641 1 98.12 285 ALA B C 1
ATOM 4976 O O . ALA B 1 285 ? 21 8.102 -8.375 1 98.12 285 ALA B O 1
ATOM 4977 N N . TYR B 1 286 ? 22.594 6.676 -7.727 1 97.44 286 TYR B N 1
ATOM 4978 C CA . TYR B 1 286 ? 22.484 7.02 -6.312 1 97.44 286 TYR B CA 1
ATOM 4979 C C . TYR B 1 286 ? 22.812 8.484 -6.082 1 97.44 286 TYR B C 1
ATOM 4981 O O . TYR B 1 286 ? 22.109 9.18 -5.352 1 97.44 286 TYR B O 1
ATOM 4989 N N . GLU B 1 287 ? 23.844 8.906 -6.648 1 94.06 287 GLU B N 1
ATOM 4990 C CA . GLU B 1 287 ? 24.25 10.305 -6.527 1 94.06 287 GLU B CA 1
ATOM 4991 C C . GLU B 1 287 ? 23.141 11.25 -6.98 1 94.06 287 GLU B C 1
ATOM 4993 O O . GLU B 1 287 ? 22.828 12.227 -6.297 1 94.06 287 GLU B O 1
ATOM 4998 N N . LEU B 1 288 ? 22.594 10.984 -8.094 1 94.5 288 LEU B N 1
ATOM 4999 C CA . LEU B 1 288 ? 21.5 11.812 -8.594 1 94.5 288 LEU B CA 1
ATOM 5000 C C . LEU B 1 288 ? 20.312 11.781 -7.641 1 94.5 288 LEU B C 1
ATOM 5002 O O . LEU B 1 288 ? 19.75 12.828 -7.312 1 94.5 288 LEU B O 1
ATOM 5006 N N . ASN B 1 289 ? 19.906 10.562 -7.25 1 94.94 289 ASN B N 1
ATOM 5007 C CA . ASN B 1 289 ? 18.766 10.422 -6.344 1 94.94 289 ASN B CA 1
ATOM 5008 C C . ASN B 1 289 ? 18.969 11.227 -5.062 1 94.94 289 ASN B C 1
ATOM 5010 O O . ASN B 1 289 ? 18.078 11.961 -4.637 1 94.94 289 ASN B O 1
ATOM 5014 N N . VAL B 1 290 ? 20.125 11.117 -4.477 1 90.44 290 VAL B N 1
ATOM 5015 C CA . VAL B 1 290 ? 20.422 11.828 -3.234 1 90.44 290 VAL B CA 1
ATOM 5016 C C . VAL B 1 290 ? 20.359 13.328 -3.477 1 90.44 290 VAL B C 1
ATOM 5018 O O . VAL B 1 290 ? 19.766 14.07 -2.688 1 90.44 290 VAL B O 1
ATOM 5021 N N . LYS B 1 291 ? 20.984 13.711 -4.531 1 88.19 291 LYS B N 1
ATOM 5022 C CA . LYS B 1 291 ? 20.969 15.133 -4.879 1 88.19 291 LYS B CA 1
ATOM 5023 C C . LYS B 1 291 ? 19.547 15.656 -4.996 1 88.19 291 LYS B C 1
ATOM 5025 O O . LYS B 1 291 ? 19.219 16.703 -4.434 1 88.19 291 LYS B O 1
ATOM 5030 N N . LEU B 1 292 ? 18.719 14.977 -5.664 1 88.56 292 LEU B N 1
ATOM 5031 C CA . LEU B 1 292 ? 17.344 15.391 -5.883 1 88.56 292 LEU B CA 1
ATOM 5032 C C . LEU B 1 292 ? 16.547 15.359 -4.578 1 88.56 292 LEU B C 1
ATOM 5034 O O . LEU B 1 292 ? 15.773 16.266 -4.293 1 88.56 292 LEU B O 1
ATOM 5038 N N . MET B 1 293 ? 16.734 14.344 -3.84 1 86.69 293 MET B N 1
ATOM 5039 C CA . MET B 1 293 ? 15.984 14.148 -2.604 1 86.69 293 MET B CA 1
ATOM 5040 C C . MET B 1 293 ? 16.391 15.18 -1.557 1 86.69 293 MET B C 1
ATOM 5042 O O . MET B 1 293 ? 15.555 15.641 -0.776 1 86.69 293 MET B O 1
ATOM 5046 N N . ARG B 1 294 ? 17.625 15.539 -1.545 1 77.38 294 ARG B N 1
ATOM 5047 C CA . ARG B 1 294 ? 18.094 16.516 -0.573 1 77.38 294 ARG B CA 1
ATOM 5048 C C . ARG B 1 294 ? 17.547 17.906 -0.879 1 77.38 294 ARG B C 1
ATOM 5050 O O . ARG B 1 294 ? 17.484 18.766 0.003 1 77.38 294 ARG B O 1
ATOM 5057 N N . HIS B 1 295 ? 17.25 18.125 -2.127 1 73.88 295 HIS B N 1
ATOM 5058 C CA . HIS B 1 295 ? 16.641 19.391 -2.502 1 73.88 295 HIS B CA 1
ATOM 5059 C C . HIS B 1 295 ? 15.227 19.5 -1.938 1 73.88 295 HIS B C 1
ATOM 5061 O O . HIS B 1 295 ? 14.648 20.594 -1.907 1 73.88 295 HIS B O 1
ATOM 5067 N N . GLY B 1 296 ? 14.703 18.344 -1.4 1 68.62 296 GLY B N 1
ATOM 5068 C CA . GLY B 1 296 ? 13.398 18.391 -0.765 1 68.62 296 GLY B CA 1
ATOM 5069 C C . GLY B 1 296 ? 12.344 17.594 -1.504 1 68.62 296 GLY B C 1
ATOM 5070 O O . GLY B 1 296 ? 12.664 16.609 -2.17 1 68.62 296 GLY B O 1
ATOM 5071 N N . GLY B 1 297 ? 11.148 18.047 -1.272 1 71 297 GLY B N 1
ATOM 5072 C CA . GLY B 1 297 ? 10.016 17.328 -1.844 1 71 297 GLY B CA 1
ATOM 5073 C C . GLY B 1 297 ? 9.977 17.391 -3.359 1 71 297 GLY B C 1
ATOM 5074 O O . GLY B 1 297 ? 10.828 18.031 -3.982 1 71 297 GLY B O 1
ATOM 5075 N N . THR B 1 298 ? 9.148 16.531 -3.941 1 73.81 298 THR B N 1
ATOM 5076 C CA . THR B 1 298 ? 9.039 16.438 -5.391 1 73.81 298 THR B CA 1
ATOM 5077 C C . THR B 1 298 ? 7.758 17.109 -5.883 1 73.81 298 THR B C 1
ATOM 5079 O O . THR B 1 298 ? 6.727 17.047 -5.215 1 73.81 298 THR B O 1
ATOM 5082 N N . ILE B 1 299 ? 7.828 17.75 -7.035 1 75.38 299 ILE B N 1
ATOM 5083 C CA . ILE B 1 299 ? 6.676 18.375 -7.691 1 75.38 299 ILE B CA 1
ATOM 5084 C C . ILE B 1 299 ? 5.691 17.281 -8.125 1 75.38 299 ILE B C 1
ATOM 5086 O O . ILE B 1 299 ? 4.535 17.578 -8.445 1 75.38 299 ILE B O 1
ATOM 5090 N N . PHE B 1 300 ? 6.141 16.047 -8.109 1 83.06 300 PHE B N 1
ATOM 5091 C CA . PHE B 1 300 ? 5.352 14.93 -8.609 1 83.06 300 PHE B CA 1
ATOM 5092 C C . PHE B 1 300 ? 4.562 14.273 -7.484 1 83.06 300 PHE B C 1
ATOM 5094 O O . PHE B 1 300 ? 3.951 13.219 -7.68 1 83.06 300 PHE B O 1
ATOM 5101 N N . ARG B 1 301 ? 4.492 14.859 -6.363 1 80.31 301 ARG B N 1
ATOM 5102 C CA . ARG B 1 301 ? 3.906 14.258 -5.168 1 80.31 301 ARG B CA 1
ATOM 5103 C C . ARG B 1 301 ? 2.463 13.836 -5.418 1 80.31 301 ARG B C 1
ATOM 5105 O O . ARG B 1 301 ? 2.02 12.797 -4.926 1 80.31 301 ARG B O 1
ATOM 5112 N N . ARG B 1 302 ? 1.728 14.617 -6.188 1 78.62 302 ARG B N 1
ATOM 5113 C CA . ARG B 1 302 ? 0.309 14.367 -6.426 1 78.62 302 ARG B CA 1
ATOM 5114 C C . ARG B 1 302 ? 0.104 13.102 -7.246 1 78.62 302 ARG B C 1
ATOM 5116 O O . ARG B 1 302 ? -0.987 12.531 -7.25 1 78.62 302 ARG B O 1
ATOM 5123 N N . PHE B 1 303 ? 1.119 12.625 -7.895 1 86.81 303 PHE B N 1
ATOM 5124 C CA . PHE B 1 303 ? 0.997 11.469 -8.773 1 86.81 303 PHE B CA 1
ATOM 5125 C C . PHE B 1 303 ? 1.458 10.195 -8.062 1 86.81 303 PHE B C 1
ATOM 5127 O O . PHE B 1 303 ? 1.434 9.109 -8.641 1 86.81 303 PHE B O 1
ATOM 5134 N N . HIS B 1 304 ? 1.828 10.359 -6.801 1 90.94 304 HIS B N 1
ATOM 5135 C CA . HIS B 1 304 ? 2.297 9.188 -6.07 1 90.94 304 HIS B CA 1
ATOM 5136 C C . HIS B 1 304 ? 1.194 8.141 -5.934 1 90.94 304 HIS B C 1
ATOM 5138 O O . HIS B 1 304 ? 0.073 8.461 -5.535 1 90.94 304 HIS B O 1
ATOM 5144 N N . ASN B 1 305 ? 1.494 7 -6.367 1 92.56 305 ASN B N 1
ATOM 5145 C CA . ASN B 1 305 ? 0.575 5.875 -6.234 1 92.56 305 ASN B CA 1
ATOM 5146 C C . ASN B 1 305 ? 0.947 4.984 -5.051 1 92.56 305 ASN B C 1
ATOM 5148 O O . ASN B 1 305 ? 1.934 4.25 -5.105 1 92.56 305 ASN B O 1
ATOM 5152 N N . ASN B 1 306 ? 0.112 4.969 -3.996 1 86 306 ASN B N 1
ATOM 5153 C CA . ASN B 1 306 ? 0.418 4.277 -2.75 1 86 306 ASN B CA 1
ATOM 5154 C C . ASN B 1 306 ? 0.437 2.762 -2.941 1 86 306 ASN B C 1
ATOM 5156 O O . ASN B 1 306 ? 1.248 2.064 -2.33 1 86 306 ASN B O 1
ATOM 5160 N N . LEU B 1 307 ? -0.437 2.24 -3.75 1 89.75 307 LEU B N 1
ATOM 5161 C CA . LEU B 1 307 ? -0.492 0.803 -3.99 1 89.75 307 LEU B CA 1
ATOM 5162 C C . LEU B 1 307 ? 0.76 0.324 -4.715 1 89.75 307 LEU B C 1
ATOM 5164 O O . LEU B 1 307 ? 1.356 -0.685 -4.332 1 89.75 307 LEU B O 1
ATOM 5168 N N . LEU B 1 308 ? 1.145 1.117 -5.691 1 96 308 LEU B N 1
ATOM 5169 C CA . LEU B 1 308 ? 2.352 0.788 -6.441 1 96 308 LEU B CA 1
ATOM 5170 C C . LEU B 1 308 ? 3.584 0.864 -5.547 1 96 308 LEU B C 1
ATOM 5172 O O . LEU B 1 308 ? 4.43 -0.034 -5.57 1 96 308 LEU B O 1
ATOM 5176 N N . ALA B 1 309 ? 3.643 1.921 -4.777 1 94.94 309 ALA B N 1
ATOM 5177 C CA . ALA B 1 309 ? 4.781 2.107 -3.887 1 94.94 309 ALA B CA 1
ATOM 5178 C C . ALA B 1 309 ? 4.934 0.926 -2.932 1 94.94 309 ALA B C 1
ATOM 5180 O O . ALA B 1 309 ? 6.035 0.398 -2.758 1 94.94 309 ALA B O 1
ATOM 5181 N N . ALA B 1 310 ? 3.85 0.541 -2.352 1 91.56 310 ALA B N 1
ATOM 5182 C CA . ALA B 1 310 ? 3.885 -0.579 -1.415 1 91.56 310 ALA B CA 1
ATOM 5183 C C . ALA B 1 310 ? 4.348 -1.858 -2.107 1 91.56 310 ALA B C 1
ATOM 5185 O O . ALA B 1 310 ? 5.148 -2.615 -1.555 1 91.56 310 ALA B O 1
ATOM 5186 N N . ASP B 1 311 ? 3.812 -2.096 -3.256 1 94.94 311 ASP B N 1
ATOM 5187 C CA . ASP B 1 311 ? 4.18 -3.287 -4.016 1 94.94 311 ASP B CA 1
ATOM 5188 C C . ASP B 1 311 ? 5.664 -3.279 -4.371 1 94.94 311 ASP B C 1
ATOM 5190 O O . ASP B 1 311 ? 6.348 -4.297 -4.234 1 94.94 311 ASP B O 1
ATOM 5194 N N . LEU B 1 312 ? 6.164 -2.148 -4.773 1 96.88 312 LEU B N 1
ATOM 5195 C CA . LEU B 1 312 ? 7.559 -2.027 -5.176 1 96.88 312 LEU B CA 1
ATOM 5196 C C . LEU B 1 312 ? 8.484 -2.135 -3.965 1 96.88 312 LEU B C 1
ATOM 5198 O O . LEU B 1 312 ? 9.57 -2.709 -4.059 1 96.88 312 LEU B O 1
ATOM 5202 N N . LEU B 1 313 ? 8.094 -1.563 -2.863 1 94.38 313 LEU B N 1
ATOM 5203 C CA . LEU B 1 313 ? 8.875 -1.67 -1.637 1 94.38 313 LEU B CA 1
ATOM 5204 C C . LEU B 1 313 ? 8.977 -3.121 -1.179 1 94.38 313 LEU B C 1
ATOM 5206 O O . LEU B 1 313 ? 10.039 -3.57 -0.744 1 94.38 313 LEU B O 1
ATOM 5210 N N . ALA B 1 314 ? 7.863 -3.826 -1.289 1 93.62 314 ALA B N 1
ATOM 5211 C CA . ALA B 1 314 ? 7.902 -5.25 -0.975 1 93.62 314 ALA B CA 1
ATOM 5212 C C . ALA B 1 314 ? 8.906 -5.984 -1.862 1 93.62 314 ALA B C 1
ATOM 5214 O O . ALA B 1 314 ? 9.68 -6.809 -1.38 1 93.62 314 ALA B O 1
ATOM 5215 N N . ALA B 1 315 ? 8.867 -5.676 -3.146 1 94.38 315 ALA B N 1
ATOM 5216 C CA . ALA B 1 315 ? 9.789 -6.301 -4.086 1 94.38 315 ALA B CA 1
ATOM 5217 C C . ALA B 1 315 ? 11.242 -5.973 -3.727 1 94.38 315 ALA B C 1
ATOM 5219 O O . ALA B 1 315 ? 12.125 -6.816 -3.863 1 94.38 315 ALA B O 1
ATOM 5220 N N . SER B 1 316 ? 11.461 -4.758 -3.289 1 96 316 SER B N 1
ATOM 5221 C CA . SER B 1 316 ? 12.82 -4.328 -2.953 1 96 316 SER B CA 1
ATOM 5222 C C . SER B 1 316 ? 13.375 -5.125 -1.778 1 96 316 SER B C 1
ATOM 5224 O O . SER B 1 316 ? 14.586 -5.336 -1.684 1 96 316 SER B O 1
ATOM 5226 N N . LEU B 1 317 ? 12.531 -5.555 -0.895 1 93.44 317 LEU B N 1
ATOM 5227 C CA . LEU B 1 317 ? 12.961 -6.305 0.281 1 93.44 317 LEU B CA 1
ATOM 5228 C C . LEU B 1 317 ? 13.523 -7.664 -0.117 1 93.44 317 LEU B C 1
ATOM 5230 O O . LEU B 1 317 ? 14.297 -8.266 0.633 1 93.44 317 LEU B O 1
ATOM 5234 N N . GLN B 1 318 ? 13.133 -8.117 -1.241 1 88.5 318 GLN B N 1
ATOM 5235 C CA . GLN B 1 318 ? 13.578 -9.43 -1.693 1 88.5 318 GLN B CA 1
ATOM 5236 C C . GLN B 1 318 ? 15.016 -9.383 -2.193 1 88.5 318 GLN B C 1
ATOM 5238 O O . GLN B 1 318 ? 15.648 -10.43 -2.383 1 88.5 318 GLN B O 1
ATOM 5243 N N . TRP B 1 319 ? 15.562 -8.25 -2.389 1 89.81 319 TRP B N 1
ATOM 5244 C CA . TRP B 1 319 ? 16.906 -8.109 -2.949 1 89.81 319 TRP B CA 1
ATOM 5245 C C . TRP B 1 319 ? 17.953 -8.023 -1.845 1 89.81 319 TRP B C 1
ATOM 5247 O O . TRP B 1 319 ? 19.156 -8.039 -2.119 1 89.81 319 TRP B O 1
ATOM 5257 N N . ARG B 1 320 ? 17.5 -7.965 -0.585 1 80.88 320 ARG B N 1
ATOM 5258 C CA . ARG B 1 320 ? 18.438 -8.023 0.526 1 80.88 320 ARG B CA 1
ATOM 5259 C C . ARG B 1 320 ? 19.172 -9.359 0.554 1 80.88 320 ARG B C 1
ATOM 5261 O O . ARG B 1 320 ? 20.375 -9.414 0.789 1 80.88 320 ARG B O 1
ATOM 5268 N N . ALA B 1 321 ? 18.422 -10.344 0.31 1 72.62 321 ALA B N 1
ATOM 5269 C CA . ALA B 1 321 ? 18.969 -11.703 0.376 1 72.62 321 ALA B CA 1
ATOM 5270 C C . ALA B 1 321 ? 19.828 -12 -0.844 1 72.62 321 ALA B C 1
ATOM 5272 O O . ALA B 1 321 ? 20.625 -12.938 -0.827 1 72.62 321 ALA B O 1
ATOM 5273 N N . ARG B 1 322 ? 19.688 -11.227 -1.829 1 71.19 322 ARG B N 1
ATOM 5274 C CA . ARG B 1 322 ? 20.375 -11.531 -3.08 1 71.19 322 ARG B CA 1
ATOM 5275 C C . ARG B 1 322 ? 21.703 -10.766 -3.178 1 71.19 322 ARG B C 1
ATOM 5277 O O . ARG B 1 322 ? 22.516 -11.055 -4.047 1 71.19 322 ARG B O 1
ATOM 5284 N N . THR B 1 323 ? 21.734 -9.727 -2.314 1 63.09 323 THR B N 1
ATOM 5285 C CA . THR B 1 323 ? 22.984 -8.961 -2.381 1 63.09 323 THR B CA 1
ATOM 5286 C C . THR B 1 323 ? 23.922 -9.359 -1.249 1 63.09 323 THR B C 1
ATOM 5288 O O . THR B 1 323 ? 23.484 -9.664 -0.142 1 63.09 323 THR B O 1
#

Sequence (646 aa):
MEKQFFTGKRFDVRDLESIAFVLRDEPHFRGLYRLSFATGEAYVGQSVNVVNRFTGHRRRWDDIISLEFFPFANEDLNPLEKTLISMTEESTSVRNIRDAGKPRGEEDFVFDSENGVSSPLSWDREKRIPPGSYVVSTESAKFVQLAQQPNYRPLRDVVGWYLYQTYPDPFNTQRHLWVCSAMPTTNKSKNHQRLLALSAGMLETFVAFDDRDKQAPNVEIFINTARSSISADELSHPDGFWQVEHHNRYKASEVTAWYFTLEGLEAIIFGDLEFPHLDLMLDLAYELNVKLMRHGGTIFRRFHNNLLAADLLAASLQWRARTMEKQFFTGKRFDVRDLESIAFVLRDEPHFRGLYRLSFATGEAYVGQSVNVVNRFTGHRRRWDDIISLEFFPFANEDLNPLEKTLISMTEESTSVRNIRDAGKPRGEEDFVFDSENGVSSPLSWDREKRIPPGSYVVSTESAKFVQLAQQPNYRPLRDVVGWYLYQTYPDPFNTQRHLWVCSAMPTTNKSKNHQRLLALSAGMLETFVAFDDRDKQAPNVEIFINTARSSISADELSHPDGFWQVEHHNRYKASEVTAWYFTLEGLEAIIFGDLEFPHLDLMLDLAYELNVKLMRHGGTIFRRFHNNLLAADLLAASLQWRART

Solvent-accessible surface area (backbone atoms only — not comparable to full-atom values): 34043 Å² total; per-residue (Å²): 129,83,65,48,78,43,72,21,30,31,36,86,35,56,81,48,73,57,50,48,51,54,46,60,84,46,93,54,49,19,25,41,34,36,38,32,30,78,85,59,35,29,35,64,47,73,33,77,43,42,47,54,50,43,37,55,47,46,67,74,39,80,50,42,36,32,38,32,40,32,70,41,92,78,66,76,56,63,66,54,45,48,32,52,41,33,59,46,52,74,77,31,59,60,72,44,74,78,74,55,92,43,80,59,55,95,67,58,71,43,83,45,67,44,78,43,80,42,73,77,69,59,83,47,72,89,68,40,42,42,53,67,75,68,57,80,42,67,62,51,40,30,37,44,57,42,62,62,38,92,62,28,65,64,47,41,49,49,51,4,46,49,44,39,70,26,38,65,34,47,74,52,31,53,55,32,28,29,28,36,31,46,46,45,68,68,83,53,48,99,45,29,39,35,43,35,36,34,32,28,20,90,42,67,41,35,38,34,28,39,43,54,78,43,93,56,88,43,49,31,32,38,36,39,20,34,60,62,90,65,55,38,72,77,69,26,42,92,86,60,67,30,44,41,42,74,42,70,76,45,87,89,46,60,25,24,34,39,37,31,36,50,68,51,45,48,29,36,77,73,66,78,36,90,57,94,54,50,68,59,51,44,52,27,27,23,47,35,45,46,56,27,30,58,74,29,61,28,85,55,39,88,51,40,25,68,52,52,45,29,36,33,51,57,40,17,41,60,45,59,82,73,98,129,82,66,47,76,42,72,22,31,32,35,86,35,55,77,48,71,54,51,48,52,55,46,60,83,46,94,55,49,20,25,40,35,37,37,32,32,76,86,58,34,28,36,63,45,71,33,76,41,42,44,57,50,42,37,54,46,46,66,72,38,79,48,41,36,31,39,32,40,30,71,41,92,78,67,76,56,62,67,53,44,47,35,51,41,33,59,45,51,75,78,30,57,60,72,44,75,77,73,54,93,43,78,58,57,94,68,57,71,44,82,46,67,44,78,42,78,41,74,74,67,60,83,48,72,91,68,38,41,41,54,67,75,68,57,80,44,68,61,50,41,29,38,43,58,39,60,62,39,91,61,30,66,65,48,41,49,49,52,4,46,49,46,39,69,27,38,64,34,46,74,53,31,52,54,36,27,29,29,36,30,45,46,44,68,68,81,53,49,98,44,28,40,35,42,34,36,34,33,27,20,92,41,67,42,34,38,34,28,40,41,55,80,43,93,54,91,43,49,32,33,40,36,40,19,36,60,65,91,65,56,38,74,76,69,26,42,91,88,59,67,30,44,41,42,74,41,68,78,46,87,90,46,61,27,25,35,40,36,29,37,50,67,50,46,48,30,37,76,73,66,77,36,93,57,96,54,51,67,59,52,44,51,27,27,22,44,34,44,44,54,27,30,58,75,29,60,30,85,54,38,87,51,38,25,68,52,52,46,30,36,33,51,56,41,17,41,59,46,58,81,74,98

Foldseek 3Di:
DDAAEFEWAKEFCLPPLFQCQQCVPPPAQFFKKKWAFPVRAIEIDTDNHVRQVSNVVCVVDNGTTMMITTDDDDDDHVLVRLQVLQVRVVPHHYPDPPSHPPDRPPHNYHYHYHHRPGHPQDPDPVPGQDPQNDDRDPLSVLVSVLCPDPCNVLVLLLLLQLCLLAADPLVPCELKFKFKFAFDCVVDDPQKTWGMFIDGAADTQKTWMFGNVDPDGWIKMKGKFADDPDDQVVQADPVPQKGWDFDPPPVVGTIIMIMHISVSSSCPVVVNDPRPCVVVRSVRSNVVSVVRSVVIGHPCSVRHRPVSSVSSNVSNVVCVVVD/DDAAEFEWAKEFCLPPLFCCQQCVPPPAQFFKKKWAFPVRAIEIDTDNHVRVVSNVVCVVDNGTTMMITTDDDDDDRVLVSLQVLQVRVVPHHYPDPPSHPPDRDPHRYHYHYDHRPRPPQDPDPVPGQDPQNDDRDPLSVLVSVLCPDPCNVLVLLLLLQLCLLAADPLVVCELKFKFKFAFDCVVDDPQKTWGMFIDGAADTQKTWMFGNVDPDGWIKMKGKFADDPDDQVVQADPVPQKGWDFDPPPVVGTIIMIMHISVSSSCPVVVNDPRPCVVVRSVRSNVVSCVRSVVIGYPCSVRHRPVSSVSSNVSNVVCVVVD